Protein 4UX6 (pdb70)

Radius of gyration: 22.55 Å; Cα contacts (8 Å, |Δi|>4): 781; chains: 2; bounding box: 48×72×57 Å

Nearest PDB structures (foldseek):
  4ux6-assembly1_A-2  TM=1.043E+00  e=1.218E-03  Mus musculus
  3e68-assembly1_A  TM=9.989E-01  e=2.753E-03  Mus musculus
  3dwj-assembly1_A-2  TM=9.861E-01  e=5.813E-03  Mus musculus
  3e7t-assembly2_B  TM=9.966E-01  e=8.738E-03  Mus musculus
  1dwx-assembly1_A  TM=9.900E-01  e=7.628E-03  Mus musculus

B-factor: mean 32.92, std 8.45, range [11.28, 61.49]

Organism: Mus musculus (NCBI:txid10090)

Sequence (413 aa):
QYVRIKNWGSGEILHDTLHHKATSSCLGSIMNPKSLTRGPRDKPTPLEELLPHAIEFINQYYGSFKEAKIEEHLARLEAVTKEIETTGTYQLTLDELIFATKMAWRNAPRCIGRIQWSNLQVFDARNCSTAQEMFQHICRHILYATNNGNIRSAITVFPQRSDGKHDFRLWNSQLIRYAGYQMPDGTIRGDAATLEFTQLCIDLGWKPRYGRFDVLPLVLQADGQDPEVFEIPPDLVLEVTMEHPKYEWFQELGLKWYALPAVANMLLEVGGLEFPACPFNGWYMGTEIGVRDFCDTQRYNILEEVGRRMGLETHTLASLWKDRAVTEINVAVLHSFQKQNVTIMDHHTASESFMKHMQNEYRARGGCPADWIWLVPPVSGSITPVFHQEMLNYVLSPFYYYQIEPWKTHIWQ

Secondary structure (DSSP, 8-state):
--EEEEBTTT--EEEE-GGGG---/---TT-SS-GGGB----SS---HHHHHHHHHHHHHHHHHHSSS--HHHHHHHHHHHHHHHHHHSS----HHHHHHHHHHHHHT-TT-SGGGGTT--EEEE-TT--SHHHHHHHHHHHHHHHHGGGS---EEEE-PPPSSSSS--EE-SSBSS-B-EEE-TTS-EEE-GGGHHHHHHHHHTT------SS-BPPEEEE-TTPPPEEE---GGG--EEE---SS-TTTGGG--EEES--EE-S-EEEETTEEES---EE--EEHHIIIIIIIISTTTT--HHHHHHTTT--TT-GGG-HHHHHHHHHHHHHHHHHHHTT--EE-HHHHHHHHHHHHHHHHHHHS--B--HHHHS-SSSGGGSGGGGB--B----SSEEEB---HHHH----

Solvent-accessible surface area: 19856 Å² total; per-residue (Å²): 171,80,57,147,9,51,19,164,62,76,38,85,66,31,70,0,61,5,41,109,148,42,72,166,144,137,124,42,91,77,104,106,27,189,82,18,32,65,25,70,68,97,152,80,19,54,61,137,78,5,40,67,86,0,59,101,4,1,59,48,13,15,61,52,36,160,157,74,91,112,151,79,33,103,56,33,38,98,46,2,38,107,50,0,105,104,88,21,41,0,91,8,59,82,84,1,0,54,26,0,0,45,16,0,31,25,0,22,5,36,47,30,32,0,61,59,53,66,97,26,59,22,14,55,0,47,122,11,61,66,9,91,62,0,30,96,50,0,21,149,0,0,105,50,0,9,50,138,0,93,6,85,13,0,0,0,0,0,22,23,14,66,36,14,132,82,12,7,13,1,4,2,42,35,0,2,35,0,0,0,8,107,29,130,108,52,80,89,88,9,0,30,52,4,50,122,19,4,95,29,0,46,100,52,53,10,154,33,124,113,18,105,20,12,21,1,0,0,0,0,12,3,54,22,108,36,13,94,41,25,103,10,46,114,148,28,18,41,52,0,79,1,31,13,54,156,63,140,46,1,107,127,20,37,10,56,1,4,0,3,25,1,54,1,50,32,0,0,10,0,5,8,8,3,0,1,1,2,1,45,7,24,80,9,35,1,1,79,0,0,14,98,9,0,15,24,111,105,37,26,80,18,24,79,62,0,0,128,94,38,70,43,116,17,173,69,126,88,25,103,15,87,85,144,0,14,70,40,0,7,47,0,0,37,45,0,0,117,123,63,119,8,37,27,53,36,15,67,68,6,0,115,26,0,17,111,3,2,74,64,4,18,210,67,60,12,0,0,0,1,9,90,93,102,1,24,8,60,38,43,22,57,132,0,46,0,78,63,10,69,27,42,82,21,25,6,34,2,6,20,14,47,24,57,71,6,76,129,61,29,157,118,181

InterPro domains:
  IPR001094 Flavodoxin-like [PR00369] (534-547)
  IPR001094 Flavodoxin-like [PR00369] (581-592)
  IPR001094 Flavodoxin-like [PR00369] (612-622)
  IPR001094 Flavodoxin-like [PR00369] (636-655)
  IPR001433 Oxidoreductase FAD/NAD(P)-binding [PF00175] (973-1086)
  IPR001709 Flavoprotein pyridine nucleotide cytochrome reductase [PR00371] (761-771)
  IPR001709 Flavoprotein pyridine nucleotide cytochrome reductase [PR00371] (900-907)
  IPR001709 Flavoprotein pyridine nucleotide cytochrome reductase [PR00371] (936-945)
  IPR001709 Flavoprotein pyridine nucleotide cytochrome reductase [PR00371] (972-991)
  IPR001709 Flavoprotein pyridine nucleotide cytochrome reductase [PR00371] (1002-1011)
  IPR001709 Flavoprotein pyridine nucleotide cytochrome reductase [PR00371] (1015-1026)
  IPR001709 Flavoprotein pyridine nucleotide cytochrome reductase [PR00371] (1047-1063)
  IPR001709 Flavoprotein pyridine nucleotide cytochrome reductase [PR00371] (1072-1080)
  IPR003097 Sulfite reductase [NADPH] flavoprotein alpha-component-like, FAD-binding [PF00667] (721-941)
  IPR004030 Nitric oxide synthase, N-terminal [PF02898] (131-491)
  IPR004030 Nitric oxide synthase, N-terminal [PS60001] (193-200)
  IPR008254 Flavodoxin/nitric oxide synthase [PF00258] (535-666)
  IPR008254 Flavodoxin/nitric oxide synthase [PS50902] (533-671)
  IPR012144 Nitric-oxide synthase, eukaryote [PIRSF000333] (10-1137)
  IPR017927 FAD-binding domain, ferredoxin reductase-type [PS51384] (724-964)

GO terms:
  GO:0018119 peptidyl-cysteine S-nitrosylation (P, IDA)
  GO:0032496 response to lipopolysaccharide (P, IDA)
  GO:0007623 circadian rhythm (P, IEP)
  GO:0005515 protein binding (F, IPI)
  GO:0001666 response to hypoxia (P, IDA)
  GO:0048471 perinuclear region of cytoplasm (C, IDA)
  GO:0005737 cytoplasm (C, IDA)
  GO:0030863 cortical cytoskeleton (C, IDA)
  GO:0009617 response to bacterium (P, IEP)
  GO:0071466 cellular response to xenobiotic stimulus (P, IDA)
  GO:0071222 cellular response to lipopolysaccharide (P, IDA)
  GO:0071346 cellular response to type II interferon (P, IDA)
  GO:0042127 regulation of cell population proliferation (P, IGI)
  GO:0042742 defense response to bacterium (P, IMP)
  GO:0006801 superoxide metabolic process (P, IMP)
  GO:0050660 flavin adenine dinucleotide binding (F, IDA)
  GO:0042177 negative regulation of protein catabolic process (P, IDA)
  GO:0034617 tetrahydrobiopterin binding (F, IDA)
  GO:0034618 arginine binding (F, IDA)
  GO:0042803 protein homodimerization activity (F, IDA)

Foldseek 3Di:
DWDWAADPVVRDIDTHDVCVVPDD/DPPLPDDADVQQFDEFFQFFDDCVQLLVLQLVLLCVVQVPDPDGDVVVSVVVNVVQVVCCVVPVHDDDDVSSVLVFQLVQLLAAQQDLPNLCSNFEAEAEQQVPFDQVSVLVSVLVVLQVQQVQFAGGKYKYFYHWDGTRQFAKAWLDQFDWDFEWDQDPVRRIAAWLVHHPVNVVQVVQPDDDPPHNGHTGWTWIDGGNAHTDTGRRPVVSFAKFQFDFPPDPCRSVVRDIGTFWTKGFQWWWDASSIIRRTMIITGTEALLCVLPPQCCDCNHVNCQLVQLVVVVHPSPDVVSVSSLVRSVRSSNRSVVRSVVSNHDYHYLQVSQVSSVVSQVVVCVVPNAGAHSLVNNARPHCRVVGVSNVDDHHHDGDPRHIGGYDNCVVPRDHD

Structure (mmCIF, N/CA/C/O backbone):
data_4UX6
#
_entry.id   4UX6
#
_cell.length_a   213.550
_cell.length_b   213.550
_cell.length_c   115.990
_cell.angle_alpha   90.00
_cell.angle_beta   90.00
_cell.angle_gamma   120.00
#
_symmetry.space_group_name_H-M   'P 61 2 2'
#
loop_
_entity.id
_entity.type
_entity.pdbx_description
1 polymer 'NITRIC OXIDE SYNTHASE, INDUCIBLE'
2 polymer 'NITRIC OXIDE SYNTHASE, INDUCIBLE'
3 non-polymer 'PROTOPORPHYRIN IX CONTAINING FE'
4 non-polymer 5,6,7,8-TETRAHYDROBIOPTERIN
5 non-polymer O-(5-methyl-2-nitrophenyl)-D-tyrosinamide
#
loop_
_atom_site.group_PDB
_atom_site.id
_atom_site.type_symbol
_atom_site.label_atom_id
_atom_site.label_alt_id
_atom_site.label_comp_id
_atom_site.label_asym_id
_atom_site.label_entity_id
_atom_site.label_seq_id
_atom_site.pdbx_PDB_ins_code
_atom_site.Cartn_x
_atom_site.Cartn_y
_atom_site.Cartn_z
_atom_site.occupancy
_atom_site.B_iso_or_equiv
_atom_site.auth_seq_id
_atom_site.auth_comp_id
_atom_site.auth_asym_id
_atom_site.auth_atom_id
_atom_site.pdbx_PDB_model_num
ATOM 1 N N . GLN A 1 1 ? 43.584 85.894 3.191 1.00 49.00 77 GLN A N 1
ATOM 2 C CA . GLN A 1 1 ? 43.582 84.670 2.355 1.00 49.09 77 GLN A CA 1
ATOM 3 C C . GLN A 1 1 ? 42.445 83.707 2.721 1.00 48.84 77 GLN A C 1
ATOM 4 O O . GLN A 1 1 ? 41.314 84.139 2.937 1.00 47.86 77 GLN A O 1
ATOM 10 N N . TYR A 1 2 ? 42.744 82.408 2.777 1.00 46.98 78 TYR A N 1
ATOM 11 C CA . TYR A 1 2 ? 41.742 81.391 3.107 1.00 46.38 78 TYR A CA 1
ATOM 12 C C . TYR A 1 2 ? 42.402 80.102 3.619 1.00 44.74 78 TYR A C 1
ATOM 13 O O . TYR A 1 2 ? 43.519 79.796 3.215 1.00 46.30 78 TYR A O 1
ATOM 22 N N . VAL A 1 3 ? 41.726 79.346 4.488 1.00 41.95 79 VAL A N 1
ATOM 23 C CA . VAL A 1 3 ? 42.317 78.120 5.012 1.00 37.96 79 VAL A CA 1
ATOM 24 C C . VAL A 1 3 ? 41.811 76.921 4.242 1.00 38.15 79 VAL A C 1
ATOM 25 O O . VAL A 1 3 ? 40.624 76.779 4.029 1.00 38.56 79 VAL A O 1
ATOM 29 N N . ARG A 1 4 ? 42.731 76.078 3.796 1.00 37.65 80 ARG A N 1
ATOM 30 C CA . ARG A 1 4 ? 42.383 74.885 3.040 1.00 38.66 80 ARG A CA 1
ATOM 31 C C . ARG A 1 4 ? 41.920 73.860 4.065 1.00 37.62 80 ARG A C 1
ATOM 32 O O . ARG A 1 4 ? 42.671 73.520 4.991 1.00 37.23 80 ARG A O 1
ATOM 40 N N . ILE A 1 5 ? 40.676 73.403 3.912 1.00 37.59 81 ILE A N 1
ATOM 41 C CA . ILE A 1 5 ? 40.080 72.430 4.821 1.00 36.43 81 ILE A CA 1
ATOM 42 C C . ILE A 1 5 ? 39.775 71.170 4.019 1.00 35.99 81 ILE A C 1
ATOM 43 O O . ILE A 1 5 ? 39.191 71.254 2.943 1.00 36.46 81 ILE A O 1
ATOM 48 N N . LYS A 1 6 ? 40.168 70.007 4.528 1.00 33.45 82 LYS A N 1
ATOM 49 C CA . LYS A 1 6 ? 39.943 68.778 3.780 1.00 31.47 82 LYS A CA 1
ATOM 50 C C . LYS A 1 6 ? 39.150 67.643 4.462 1.00 31.18 82 LYS A C 1
ATOM 51 O O . LYS A 1 6 ? 39.171 67.464 5.692 1.00 31.00 82 LYS A O 1
ATOM 57 N N . ASN A 1 7 ? 38.453 66.875 3.626 1.00 30.35 83 ASN A N 1
ATOM 58 C CA . ASN A 1 7 ? 37.660 65.747 4.081 1.00 31.21 83 ASN A CA 1
ATOM 59 C C . ASN A 1 7 ? 38.316 64.456 3.653 1.00 31.41 83 ASN A C 1
ATOM 60 O O . ASN A 1 7 ? 38.257 64.068 2.494 1.00 32.63 83 ASN A O 1
ATOM 65 N N . TRP A 1 8 ? 38.916 63.774 4.609 1.00 30.85 84 TRP A N 1
ATOM 66 C CA . TRP A 1 8 ? 39.636 62.561 4.322 1.00 32.83 84 TRP A CA 1
ATOM 67 C C . TRP A 1 8 ? 38.792 61.406 3.879 1.00 35.41 84 TRP A C 1
ATOM 68 O O . TRP A 1 8 ? 39.318 60.394 3.417 1.00 35.26 84 TRP A O 1
ATOM 79 N N . GLY A 1 9 ? 37.479 61.541 4.011 1.00 36.09 85 GLY A N 1
ATOM 80 C CA . GLY A 1 9 ? 36.614 60.456 3.595 1.00 35.72 85 GLY A CA 1
ATOM 81 C C . GLY A 1 9 ? 36.391 60.485 2.099 1.00 37.46 85 GLY A C 1
ATOM 82 O O . GLY A 1 9 ? 36.439 59.448 1.430 1.00 38.13 85 GLY A O 1
ATOM 83 N N . SER A 1 10 ? 36.193 61.694 1.586 1.00 38.40 86 SER A N 1
ATOM 84 C CA . SER A 1 10 ? 35.912 61.942 0.179 1.00 38.73 86 SER A CA 1
ATOM 85 C C . SER A 1 10 ? 36.987 62.746 -0.529 1.00 39.98 86 SER A C 1
ATOM 86 O O . SER A 1 10 ? 36.759 63.227 -1.643 1.00 42.05 86 SER A O 1
ATOM 89 N N . GLY A 1 11 ? 38.130 62.943 0.119 1.00 39.46 87 GLY A N 1
ATOM 90 C CA . GLY A 1 11 ? 39.191 63.709 -0.506 1.00 37.84 87 GLY A CA 1
ATOM 91 C C . GLY A 1 11 ? 38.801 65.150 -0.800 1.00 39.31 87 GLY A C 1
ATOM 92 O O . GLY A 1 11 ? 39.626 65.950 -1.238 1.00 39.63 87 GLY A O 1
ATOM 93 N N . GLU A 1 12 ? 37.546 65.505 -0.557 1.00 38.75 88 GLU A N 1
ATOM 94 C CA . GLU A 1 12 ? 37.092 66.864 -0.808 1.00 38.54 88 GLU A CA 1
ATOM 95 C C . GLU A 1 12 ? 37.781 67.937 0.045 1.00 37.34 88 GLU A C 1
ATOM 96 O O . GLU A 1 12 ? 38.181 67.690 1.180 1.00 36.06 88 GLU A O 1
ATOM 102 N N . ILE A 1 13 ? 37.898 69.140 -0.509 1.00 36.63 89 ILE A N 1
ATOM 103 C CA . ILE A 1 13 ? 38.543 70.260 0.167 1.00 36.01 89 ILE A CA 1
ATOM 104 C C . ILE A 1 13 ? 37.632 71.477 0.057 1.00 35.94 89 ILE A C 1
ATOM 105 O O . ILE A 1 13 ? 36.815 71.567 -0.853 1.00 36.28 89 ILE A O 1
ATOM 110 N N . LEU A 1 14 ? 37.758 72.395 1.007 1.00 33.51 90 LEU A N 1
ATOM 111 C CA . LEU A 1 14 ? 36.972 73.607 1.000 1.00 33.82 90 LEU A CA 1
ATOM 112 C C . LEU A 1 14 ? 37.919 74.694 1.429 1.00 34.07 90 LEU A C 1
ATOM 113 O O . LEU A 1 14 ? 38.907 74.398 2.104 1.00 34.71 90 LEU A O 1
ATOM 118 N N . HIS A 1 15 ? 37.623 75.940 1.041 1.00 34.97 91 HIS A N 1
ATOM 119 C CA . HIS A 1 15 ? 38.453 77.082 1.401 1.00 36.56 91 HIS A CA 1
ATOM 120 C C . HIS A 1 15 ? 37.702 77.988 2.333 1.00 37.04 91 HIS A C 1
ATOM 121 O O . HIS A 1 15 ? 36.800 78.701 1.913 1.00 37.37 91 HIS A O 1
ATOM 128 N N . ASP A 1 16 ? 38.073 77.974 3.605 1.00 36.92 92 ASP A N 1
ATOM 129 C CA . ASP A 1 16 ? 37.397 78.814 4.590 1.00 35.92 92 ASP A CA 1
ATOM 130 C C . ASP A 1 16 ? 37.822 80.293 4.521 1.00 35.34 92 ASP A C 1
ATOM 131 O O . ASP A 1 16 ? 38.993 80.636 4.678 1.00 34.75 92 ASP A O 1
ATOM 136 N N . THR A 1 17 ? 36.876 81.178 4.277 1.00 36.35 93 THR A N 1
ATOM 137 C CA . THR A 1 17 ? 37.228 82.585 4.222 1.00 35.63 93 THR A CA 1
ATOM 138 C C . THR A 1 17 ? 36.527 83.316 5.358 1.00 35.53 93 THR A C 1
ATOM 139 O O . THR A 1 17 ? 36.986 84.359 5.813 1.00 34.78 93 THR A O 1
ATOM 143 N N . LEU A 1 18 ? 35.437 82.729 5.840 1.00 36.17 94 LEU A N 1
ATOM 144 C CA . LEU A 1 18 ? 34.625 83.315 6.901 1.00 34.81 94 LEU A CA 1
ATOM 145 C C . LEU A 1 18 ? 35.316 83.584 8.231 1.00 34.69 94 LEU A C 1
ATOM 146 O O . LEU A 1 18 ? 34.901 84.467 8.982 1.00 35.05 94 LEU A O 1
ATOM 151 N N . HIS A 1 19 ? 36.368 82.838 8.529 1.00 35.60 95 HIS A N 1
ATOM 152 C CA . HIS A 1 19 ? 37.059 83.026 9.799 1.00 35.45 95 HIS A CA 1
ATOM 153 C C . HIS A 1 19 ? 37.542 84.441 9.972 1.00 35.51 95 HIS A C 1
ATOM 154 O O . HIS A 1 19 ? 37.682 84.921 11.097 1.00 36.25 95 HIS A O 1
ATOM 161 N N . HIS A 1 20 ? 37.793 85.110 8.856 1.00 35.79 96 HIS A N 1
ATOM 162 C CA . HIS A 1 20 ? 38.271 86.480 8.923 1.00 37.79 96 HIS A CA 1
ATOM 163 C C . HIS A 1 20 ? 37.363 87.324 9.803 1.00 37.71 96 HIS A C 1
ATOM 164 O O . HIS A 1 20 ? 37.835 88.207 10.533 1.00 38.41 96 HIS A O 1
ATOM 171 N N . LYS A 1 21 ? 36.069 87.009 9.773 1.00 37.97 97 LYS A N 1
ATOM 172 C CA . LYS A 1 21 ? 35.100 87.746 10.560 1.00 38.67 97 LYS A CA 1
ATOM 173 C C . LYS A 1 21 ? 35.088 87.334 12.011 1.00 38.74 97 LYS A C 1
ATOM 174 O O . LYS A 1 21 ? 34.228 87.758 12.775 1.00 38.37 97 LYS A O 1
ATOM 180 N N . ALA A 1 22 ? 36.054 86.514 12.393 1.00 40.02 98 ALA A N 1
ATOM 181 C CA . ALA A 1 22 ? 36.146 86.078 13.769 1.00 40.82 98 ALA A CA 1
ATOM 182 C C . ALA A 1 22 ? 36.376 87.286 14.661 1.00 43.71 98 ALA A C 1
ATOM 183 O O . ALA A 1 22 ? 37.038 88.244 14.268 1.00 43.08 98 ALA A O 1
ATOM 185 N N . THR A 1 23 ? 35.812 87.229 15.859 1.00 47.47 99 THR A N 1
ATOM 186 C CA . THR A 1 23 ? 35.941 88.300 16.831 1.00 52.94 99 THR A CA 1
ATOM 187 C C . THR A 1 23 ? 37.177 88.035 17.664 1.00 53.98 99 THR A C 1
ATOM 188 O O . THR A 1 23 ? 37.267 87.007 18.343 1.00 54.94 99 THR A O 1
ATOM 192 N N . SER A 1 24 ? 38.120 88.973 17.600 1.00 56.41 100 SER A N 1
ATOM 193 C CA . SER A 1 24 ? 39.394 88.908 18.325 1.00 58.43 100 SER A CA 1
ATOM 194 C C . SER A 1 24 ? 39.955 87.501 18.543 1.00 59.92 100 SER A C 1
ATOM 195 O O . SER A 1 24 ? 41.028 87.420 19.184 1.00 60.79 100 SER A O 1
ATOM 198 N N . SER B 2 1 ? 49.746 76.141 24.415 1.00 54.50 108 SER B N 1
ATOM 199 C CA . SER B 2 1 ? 49.083 74.807 24.226 1.00 55.60 108 SER B CA 1
ATOM 200 C C . SER B 2 1 ? 47.628 74.940 23.790 1.00 55.04 108 SER B C 1
ATOM 201 O O . SER B 2 1 ? 46.813 75.536 24.510 1.00 56.65 108 SER B O 1
ATOM 204 N N . CYS B 2 2 ? 47.292 74.391 22.620 1.00 52.33 109 CYS B N 1
ATOM 205 C CA . CYS B 2 2 ? 45.912 74.473 22.151 1.00 50.71 109 CYS B CA 1
ATOM 206 C C . CYS B 2 2 ? 45.038 73.901 23.258 1.00 46.94 109 CYS B C 1
ATOM 207 O O . CYS B 2 2 ? 45.240 72.772 23.702 1.00 44.94 109 CYS B O 1
ATOM 210 N N . LEU B 2 3 ? 44.093 74.709 23.720 1.00 44.37 110 LEU B N 1
ATOM 211 C CA . LEU B 2 3 ? 43.173 74.309 24.786 1.00 43.50 110 LEU B CA 1
ATOM 212 C C . LEU B 2 3 ? 41.822 73.940 24.186 1.00 41.96 110 LEU B C 1
ATOM 213 O O . LEU B 2 3 ? 40.785 74.307 24.731 1.00 41.84 110 LEU B O 1
ATOM 218 N N . GLY B 2 4 ? 41.838 73.247 23.053 1.00 39.75 111 GLY B N 1
ATOM 219 C CA . GLY B 2 4 ? 40.603 72.858 22.400 1.00 38.69 111 GLY B CA 1
ATOM 220 C C . GLY B 2 4 ? 39.720 71.936 23.240 1.00 37.83 111 GLY B C 1
ATOM 221 O O . GLY B 2 4 ? 38.467 72.044 23.180 1.00 38.26 111 GLY B O 1
ATOM 222 N N . SER B 2 5 ? 40.355 71.053 24.028 1.00 36.34 112 SER B N 1
ATOM 223 C CA . SER B 2 5 ? 39.627 70.098 24.880 1.00 34.48 112 SER B CA 1
ATOM 224 C C . SER B 2 5 ? 38.976 70.644 26.185 1.00 33.35 112 SER B C 1
ATOM 225 O O . SER B 2 5 ? 38.365 69.882 26.938 1.00 32.86 112 SER B O 1
ATOM 228 N N . ILE B 2 6 ? 39.084 71.939 26.464 1.00 31.99 113 ILE B N 1
ATOM 229 C CA . ILE B 2 6 ? 38.454 72.470 27.673 1.00 32.18 113 ILE B CA 1
ATOM 230 C C . ILE B 2 6 ? 36.956 72.735 27.428 1.00 32.12 113 ILE B C 1
ATOM 231 O O . ILE B 2 6 ? 36.572 73.266 26.383 1.00 31.98 113 ILE B O 1
ATOM 236 N N . MET B 2 7 ? 36.123 72.360 28.396 1.00 30.53 114 MET B N 1
ATOM 237 C CA . MET B 2 7 ? 34.665 72.530 28.307 1.00 33.33 114 MET B CA 1
ATOM 238 C C . MET B 2 7 ? 34.196 73.991 28.308 1.00 33.73 114 MET B C 1
ATOM 239 O O . MET B 2 7 ? 33.552 74.461 27.356 1.00 33.77 114 MET B O 1
ATOM 244 N N . ASN B 2 8 ? 34.512 74.705 29.388 1.00 31.72 115 ASN B N 1
ATOM 245 C CA . ASN B 2 8 ? 34.126 76.102 29.508 1.00 32.70 115 ASN B CA 1
ATOM 246 C C . ASN B 2 8 ? 35.278 77.101 29.388 1.00 31.37 115 ASN B C 1
ATOM 247 O O . ASN B 2 8 ? 35.658 77.752 30.363 1.00 30.37 115 ASN B O 1
ATOM 252 N N . PRO B 2 9 ? 35.839 77.261 28.185 1.00 30.89 116 PRO B N 1
ATOM 253 C CA . PRO B 2 9 ? 36.934 78.228 28.053 1.00 30.83 116 PRO B CA 1
ATOM 254 C C . PRO B 2 9 ? 36.372 79.641 28.225 1.00 33.57 116 PRO B C 1
ATOM 255 O O . PRO B 2 9 ? 35.205 79.893 27.907 1.00 33.91 116 PRO B O 1
ATOM 259 N N . LYS B 2 10 ? 37.191 80.558 28.726 1.00 34.03 117 LYS B N 1
ATOM 260 C CA . LYS B 2 10 ? 36.746 81.938 28.917 1.00 33.44 117 LYS B CA 1
ATOM 261 C C . LYS B 2 10 ? 36.312 82.505 27.581 1.00 33.14 117 LYS B C 1
ATOM 262 O O . LYS B 2 10 ? 35.319 83.194 27.487 1.00 34.48 117 LYS B O 1
ATOM 268 N N . SER B 2 11 ? 37.055 82.190 26.537 1.00 32.35 118 SER B N 1
ATOM 269 C CA . SER B 2 11 ? 36.742 82.678 25.199 1.00 32.41 118 SER B CA 1
ATOM 270 C C . SER B 2 11 ? 35.294 82.471 24.832 1.00 32.60 118 SER B C 1
ATOM 271 O O . SER B 2 11 ? 34.724 83.222 24.043 1.00 33.07 118 SER B O 1
ATOM 274 N N . LEU B 2 12 ? 34.704 81.427 25.392 1.00 33.38 119 LEU B N 1
ATOM 275 C CA . LEU B 2 12 ? 33.318 81.083 25.101 1.00 32.79 119 LEU B CA 1
ATOM 276 C C . LEU B 2 12 ? 32.318 81.607 26.140 1.00 31.43 119 LEU B C 1
ATOM 277 O O . LEU B 2 12 ? 31.121 81.441 25.982 1.00 30.88 119 LEU B O 1
ATOM 282 N N . THR B 2 13 ? 32.809 82.247 27.194 1.00 30.45 120 THR B N 1
ATOM 283 C CA . THR B 2 13 ? 31.937 82.791 28.226 1.00 31.39 120 THR B CA 1
ATOM 284 C C . THR B 2 13 ? 31.824 84.322 28.126 1.00 32.39 120 THR B C 1
ATOM 285 O O . THR B 2 13 ? 32.745 84.993 27.671 1.00 34.42 120 THR B O 1
ATOM 289 N N . ARG B 2 14 ? 30.663 84.856 28.519 1.00 32.03 121 ARG B N 1
ATOM 290 C CA . ARG B 2 14 ? 30.402 86.291 28.522 1.00 31.22 121 ARG B CA 1
ATOM 291 C C . ARG B 2 14 ? 29.861 86.561 29.910 1.00 30.31 121 ARG B C 1
ATOM 292 O O . ARG B 2 14 ? 28.690 86.324 30.170 1.00 31.22 121 ARG B O 1
ATOM 300 N N . GLY B 2 15 ? 30.742 87.018 30.804 1.00 28.32 122 GLY B N 1
ATOM 301 C CA . GLY B 2 15 ? 30.387 87.292 32.190 1.00 26.21 122 GLY B CA 1
ATOM 302 C C . GLY B 2 15 ? 29.563 88.535 32.504 1.00 26.70 122 GLY B C 1
ATOM 303 O O . GLY B 2 15 ? 29.172 89.284 31.593 1.00 27.17 122 GLY B O 1
ATOM 304 N N . PRO B 2 16 ? 29.326 88.795 33.811 1.00 27.19 123 PRO B N 1
ATOM 305 C CA . PRO B 2 16 ? 28.554 89.924 34.353 1.00 32.49 123 PRO B CA 1
ATOM 306 C C . PRO B 2 16 ? 29.156 91.339 34.188 1.00 35.61 123 PRO B C 1
ATOM 307 O O . PRO B 2 16 ? 30.375 91.521 34.111 1.00 36.42 123 PRO B O 1
ATOM 311 N N . ARG B 2 17 ? 28.274 92.335 34.119 1.00 37.69 124 ARG B N 1
ATOM 312 C CA . ARG B 2 17 ? 28.675 93.720 33.986 1.00 38.82 124 ARG B CA 1
ATOM 313 C C . ARG B 2 17 ? 28.246 94.503 35.221 1.00 42.33 124 ARG B C 1
ATOM 314 O O . ARG B 2 17 ? 27.477 94.012 36.048 1.00 42.68 124 ARG B O 1
ATOM 322 N N . ASP B 2 18 ? 28.737 95.734 35.332 1.00 43.89 125 ASP B N 1
ATOM 323 C CA . ASP B 2 18 ? 28.433 96.601 36.470 1.00 43.91 125 ASP B CA 1
ATOM 324 C C . ASP B 2 18 ? 27.943 97.938 35.982 1.00 44.21 125 ASP B C 1
ATOM 325 O O . ASP B 2 18 ? 27.379 98.728 36.733 1.00 43.50 125 ASP B O 1
ATOM 330 N N . LYS B 2 19 ? 28.177 98.198 34.716 1.00 42.32 126 LYS B N 1
ATOM 331 C CA . LYS B 2 19 ? 27.783 99.459 34.158 1.00 41.86 126 LYS B CA 1
ATOM 332 C C . LYS B 2 19 ? 27.527 99.221 32.699 1.00 39.98 126 LYS B C 1
ATOM 333 O O . LYS B 2 19 ? 28.049 98.280 32.115 1.00 42.17 126 LYS B O 1
ATOM 339 N N . PRO B 2 20 ? 26.725 100.080 32.082 1.00 39.39 127 PRO B N 1
ATOM 340 C CA . PRO B 2 20 ? 26.434 99.911 30.658 1.00 38.66 127 PRO B CA 1
ATOM 341 C C . PRO B 2 20 ? 27.721 99.585 29.952 1.00 38.56 127 PRO B C 1
ATOM 342 O O . PRO B 2 20 ? 28.793 99.751 30.509 1.00 40.02 127 PRO B O 1
ATOM 346 N N . THR B 2 21 ? 27.620 99.122 28.722 1.00 39.65 128 THR B N 1
ATOM 347 C CA . THR B 2 21 ? 28.816 98.814 27.976 1.00 40.65 128 THR B CA 1
ATOM 348 C C . THR B 2 21 ? 29.205 100.070 27.189 1.00 42.92 128 THR B C 1
ATOM 349 O O . THR B 2 21 ? 28.367 100.683 26.514 1.00 42.94 128 THR B O 1
ATOM 353 N N . PRO B 2 22 ? 30.479 100.489 27.305 1.00 43.43 129 PRO B N 1
ATOM 354 C CA . PRO B 2 22 ? 31.082 101.659 26.652 1.00 44.69 129 PRO B CA 1
ATOM 355 C C . PRO B 2 22 ? 30.649 101.908 25.207 1.00 44.95 129 PRO B C 1
ATOM 356 O O . PRO B 2 22 ? 30.812 101.042 24.341 1.00 45.97 129 PRO B O 1
ATOM 360 N N . LEU B 2 23 ? 30.112 103.094 24.946 1.00 44.68 130 LEU B N 1
ATOM 361 C CA . LEU B 2 23 ? 29.664 103.439 23.603 1.00 44.90 130 LEU B CA 1
ATOM 362 C C . LEU B 2 23 ? 30.788 103.234 22.588 1.00 44.91 130 LEU B C 1
ATOM 363 O O . LEU B 2 23 ? 30.543 102.950 21.416 1.00 44.85 130 LEU B O 1
ATOM 368 N N . GLU B 2 24 ? 32.028 103.373 23.045 1.00 45.13 131 GLU B N 1
ATOM 369 C CA . GLU B 2 24 ? 33.160 103.238 22.144 1.00 45.98 131 GLU B CA 1
ATOM 370 C C . GLU B 2 24 ? 33.104 101.866 21.515 1.00 46.68 131 GLU B C 1
ATOM 371 O O . GLU B 2 24 ? 33.372 101.708 20.320 1.00 47.24 131 GLU B O 1
ATOM 377 N N . GLU B 2 25 ? 32.749 100.866 22.313 1.00 46.64 132 GLU B N 1
ATOM 378 C CA . GLU B 2 25 ? 32.667 99.522 21.773 1.00 45.52 132 GLU B CA 1
ATOM 379 C C . GLU B 2 25 ? 31.279 99.174 21.264 1.00 42.89 132 GLU B C 1
ATOM 380 O O . GLU B 2 25 ? 31.160 98.528 20.231 1.00 43.09 132 GLU B O 1
ATOM 386 N N . LEU B 2 26 ? 30.244 99.605 21.987 1.00 41.38 133 LEU B N 1
ATOM 387 C CA . LEU B 2 26 ? 28.852 99.337 21.623 1.00 38.60 133 LEU B CA 1
ATOM 388 C C . LEU B 2 26 ? 28.445 99.810 20.228 1.00 38.74 133 LEU B C 1
ATOM 389 O O . LEU B 2 26 ? 27.793 99.084 19.496 1.00 37.65 133 LEU B O 1
ATOM 394 N N . LEU B 2 27 ? 28.845 101.026 19.868 1.00 39.28 134 LEU B N 1
ATOM 395 C CA . LEU B 2 27 ? 28.492 101.638 18.580 1.00 38.83 134 LEU B CA 1
ATOM 396 C C . LEU B 2 27 ? 29.000 100.912 17.343 1.00 36.88 134 LEU B C 1
ATOM 397 O O . LEU B 2 27 ? 28.229 100.562 16.449 1.00 40.03 134 LEU B O 1
ATOM 402 N N . PRO B 2 28 ? 30.305 100.672 17.276 1.00 37.88 135 PRO B N 1
ATOM 403 C CA . PRO B 2 28 ? 30.811 99.981 16.085 1.00 36.60 135 PRO B CA 1
ATOM 404 C C . PRO B 2 28 ? 30.248 98.572 15.975 1.00 36.02 135 PRO B C 1
ATOM 405 O O . PRO B 2 28 ? 30.109 98.014 14.884 1.00 36.43 135 PRO B O 1
ATOM 409 N N . HIS B 2 29 ? 29.926 97.984 17.114 1.00 36.89 136 HIS B N 1
ATOM 410 C CA . HIS B 2 29 ? 29.343 96.656 17.095 1.00 36.43 136 HIS B CA 1
ATOM 411 C C . HIS B 2 29 ? 27.940 96.742 16.464 1.00 35.66 136 HIS B C 1
ATOM 412 O O . HIS B 2 29 ? 27.587 95.961 15.579 1.00 37.08 136 HIS B O 1
ATOM 419 N N . ALA B 2 30 ? 27.156 97.713 16.913 1.00 34.34 137 ALA B N 1
ATOM 420 C CA . ALA B 2 30 ? 25.821 97.893 16.407 1.00 33.89 137 ALA B CA 1
ATOM 421 C C . ALA B 2 30 ? 25.800 98.157 14.897 1.00 32.52 137 ALA B C 1
ATOM 422 O O . ALA B 2 30 ? 24.929 97.656 14.173 1.00 33.59 137 ALA B O 1
ATOM 424 N N . ILE B 2 31 ? 26.755 98.940 14.415 1.00 33.04 138 ILE B N 1
ATOM 425 C CA . ILE B 2 31 ? 26.806 99.265 12.995 1.00 32.24 138 ILE B CA 1
ATOM 426 C C . ILE B 2 31 ? 27.086 98.008 12.206 1.00 32.53 138 ILE B C 1
ATOM 427 O O . ILE B 2 31 ? 26.572 97.812 11.112 1.00 33.43 138 ILE B O 1
ATOM 432 N N . GLU B 2 32 ? 27.913 97.158 12.795 1.00 33.26 139 GLU B N 1
ATOM 433 C CA . GLU B 2 32 ? 28.315 95.887 12.207 1.00 32.73 139 GLU B CA 1
ATOM 434 C C . GLU B 2 32 ? 27.090 94.973 12.044 1.00 30.34 139 GLU B C 1
ATOM 435 O O . GLU B 2 32 ? 26.869 94.341 10.992 1.00 29.16 139 GLU B O 1
ATOM 441 N N . PHE B 2 33 ? 26.290 94.913 13.104 1.00 30.47 140 PHE B N 1
ATOM 442 C CA . PHE B 2 33 ? 25.087 94.105 13.081 1.00 30.47 140 PHE B CA 1
ATOM 443 C C . PHE B 2 33 ? 24.062 94.597 12.075 1.00 30.37 140 PHE B C 1
ATOM 444 O O 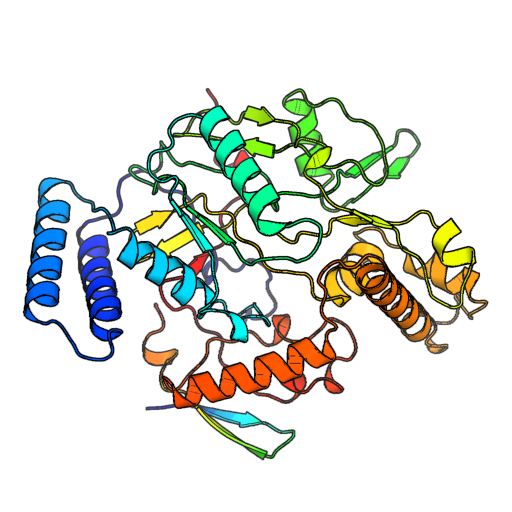. PHE B 2 33 ? 23.458 93.793 11.340 1.00 30.12 140 PHE B O 1
ATOM 452 N N . ILE B 2 34 ? 23.838 95.912 12.068 1.00 30.46 141 ILE B N 1
ATOM 453 C CA . ILE B 2 34 ? 22.863 96.474 11.173 1.00 31.14 141 ILE B CA 1
ATOM 454 C C . ILE B 2 34 ? 23.252 96.227 9.723 1.00 32.43 141 ILE B C 1
ATOM 455 O O . ILE B 2 34 ? 22.394 96.034 8.871 1.00 31.54 141 ILE B O 1
ATOM 460 N N . ASN B 2 35 ? 24.550 96.196 9.452 1.00 33.31 142 ASN B N 1
ATOM 461 C CA . ASN B 2 35 ? 25.029 96.020 8.091 1.00 33.95 142 ASN B CA 1
ATOM 462 C C . ASN B 2 35 ? 24.847 94.581 7.686 1.00 34.03 142 ASN B C 1
ATOM 463 O O . ASN B 2 35 ? 24.578 94.258 6.529 1.00 34.02 142 ASN B O 1
ATOM 468 N N . GLN B 2 36 ? 25.018 93.715 8.667 1.00 34.60 143 GLN B N 1
ATOM 469 C CA . GLN B 2 36 ? 24.873 92.270 8.495 1.00 34.61 143 GLN B CA 1
ATOM 470 C C . GLN B 2 36 ? 23.465 91.987 8.048 1.00 34.39 143 GLN B C 1
ATOM 471 O O . GLN B 2 36 ? 23.229 91.330 7.039 1.00 33.64 143 GLN B O 1
ATOM 477 N N . TYR B 2 37 ? 22.538 92.515 8.832 1.00 35.49 144 TYR B N 1
ATOM 478 C CA . TYR B 2 37 ? 21.114 92.380 8.610 1.00 35.12 144 TYR B CA 1
ATOM 479 C C . TYR B 2 37 ? 20.635 92.893 7.253 1.00 34.90 144 TYR B C 1
ATOM 480 O O . TYR B 2 37 ? 20.019 92.153 6.476 1.00 36.14 144 TYR B O 1
ATOM 489 N N . TYR B 2 38 ? 20.900 94.159 6.962 1.00 34.84 145 TYR B N 1
ATOM 490 C CA . TYR B 2 38 ? 20.471 94.693 5.684 1.00 34.30 145 TYR B CA 1
ATOM 491 C C . TYR B 2 38 ? 21.220 93.940 4.603 1.00 34.59 145 TYR B C 1
ATOM 492 O O . TYR B 2 38 ? 20.687 93.623 3.546 1.00 36.12 145 TYR B O 1
ATOM 501 N N . GLY B 2 39 ? 22.458 93.601 4.901 1.00 36.01 146 GLY B N 1
ATOM 502 C CA . GLY B 2 39 ? 23.247 92.867 3.944 1.00 37.19 146 GLY B CA 1
ATOM 503 C C . GLY B 2 39 ? 22.668 91.494 3.653 1.00 38.73 146 GLY B C 1
ATOM 504 O O . GLY B 2 39 ? 22.947 90.908 2.610 1.00 38.79 146 GLY B O 1
ATOM 505 N N . SER B 2 40 ? 21.847 90.970 4.556 1.00 41.28 147 SER B N 1
ATOM 506 C CA . SER B 2 40 ? 21.261 89.639 4.351 1.00 43.49 147 SER B CA 1
ATOM 507 C C . SER B 2 40 ? 20.071 89.637 3.406 1.00 43.26 147 SER B C 1
ATOM 508 O O . SER B 2 40 ? 19.767 88.628 2.789 1.00 42.09 147 SER B O 1
ATOM 511 N N . PHE B 2 41 ? 19.392 90.769 3.290 1.00 43.52 148 PHE B N 1
ATOM 512 C CA . PHE B 2 41 ? 18.230 90.833 2.404 1.00 44.81 148 PHE B CA 1
ATOM 513 C C . PHE B 2 41 ? 18.567 90.532 0.945 1.00 46.09 148 PHE B C 1
ATOM 514 O O . PHE B 2 41 ? 19.436 91.188 0.363 1.00 45.68 148 PHE B O 1
ATOM 522 N N . LYS B 2 42 ? 17.922 89.537 0.348 1.00 47.17 149 LYS B N 1
ATOM 523 C CA . LYS B 2 42 ? 18.155 89.323 -1.075 1.00 48.60 149 LYS B CA 1
ATOM 524 C C . LYS B 2 42 ? 17.405 90.589 -1.514 1.00 50.62 149 LYS B C 1
ATOM 525 O O . LYS B 2 42 ? 16.318 90.864 -0.986 1.00 51.24 149 LYS B O 1
ATOM 531 N N . GLU B 2 43 ? 17.966 91.369 -2.438 1.00 50.46 150 GLU B N 1
ATOM 532 C CA . GLU B 2 43 ? 17.346 92.641 -2.865 1.00 49.89 150 GLU B CA 1
ATOM 533 C C . GLU B 2 43 ? 17.527 93.576 -1.676 1.00 48.33 150 GLU B C 1
ATOM 534 O O . GLU B 2 43 ? 16.907 93.387 -0.630 1.00 49.43 150 GLU B O 1
ATOM 540 N N . ALA B 2 44 ? 18.375 94.584 -1.827 1.00 45.83 151 ALA B N 1
ATOM 541 C CA . ALA B 2 44 ? 18.629 95.496 -0.723 1.00 44.21 151 ALA B CA 1
ATOM 542 C C . ALA B 2 44 ? 17.614 96.608 -0.555 1.00 44.56 151 ALA B C 1
ATOM 543 O O . ALA B 2 44 ? 16.668 96.737 -1.331 1.00 46.25 151 ALA B O 1
ATOM 545 N N . LYS B 2 45 ? 17.845 97.394 0.497 1.00 44.79 152 LYS B N 1
ATOM 546 C CA . LYS B 2 45 ? 17.038 98.542 0.881 1.00 43.69 152 LYS B CA 1
ATOM 547 C C . LYS B 2 45 ? 18.012 99.558 1.513 1.00 43.14 152 LYS B C 1
ATOM 548 O O . LYS B 2 45 ? 18.026 99.749 2.734 1.00 42.84 152 LYS B O 1
ATOM 554 N N . ILE B 2 46 ? 18.844 100.187 0.683 1.00 42.54 153 ILE B N 1
ATOM 555 C CA . ILE B 2 46 ? 19.795 101.170 1.189 1.00 43.16 153 ILE B CA 1
ATOM 556 C C . ILE B 2 46 ? 19.085 102.306 1.911 1.00 45.01 153 ILE B C 1
ATOM 557 O O . ILE B 2 46 ? 19.580 102.813 2.920 1.00 46.39 153 ILE B O 1
ATOM 562 N N . GLU B 2 47 ? 17.937 102.726 1.392 1.00 45.70 154 GLU B N 1
ATOM 563 C CA . GLU B 2 47 ? 17.227 103.810 2.044 1.00 45.47 154 GLU B CA 1
ATOM 564 C C . GLU B 2 47 ? 17.080 103.419 3.510 1.00 45.78 154 GLU B C 1
ATOM 565 O O . GLU B 2 47 ? 17.658 104.052 4.409 1.00 44.39 154 GLU B O 1
ATOM 571 N N . GLU B 2 48 ? 16.327 102.346 3.723 1.00 45.01 155 GLU B N 1
ATOM 572 C CA . GLU B 2 48 ? 16.047 101.809 5.042 1.00 44.00 155 GLU B CA 1
ATOM 573 C C . GLU B 2 48 ? 17.315 101.517 5.805 1.00 42.16 155 GLU B C 1
ATOM 574 O O . GLU B 2 48 ? 17.428 101.820 6.986 1.00 41.62 155 GLU B O 1
ATOM 580 N N . HIS B 2 49 ? 18.256 100.892 5.113 1.00 41.32 156 HIS B N 1
ATOM 581 C CA . HIS B 2 49 ? 19.558 100.528 5.682 1.00 40.34 156 HIS B CA 1
ATOM 582 C C . HIS B 2 49 ? 20.212 101.755 6.319 1.00 40.70 156 HIS B C 1
ATOM 583 O O . HIS B 2 49 ? 20.476 101.788 7.527 1.00 41.96 156 HIS B O 1
ATOM 590 N N . LEU B 2 50 ? 20.439 102.778 5.496 1.00 40.42 157 LEU B N 1
ATOM 591 C CA . LEU B 2 50 ? 21.024 104.033 5.955 1.00 40.23 157 LEU B CA 1
ATOM 592 C C . LEU B 2 50 ? 20.184 104.658 7.070 1.00 38.51 157 LEU B C 1
ATOM 593 O O . LEU B 2 50 ? 20.722 105.109 8.090 1.00 37.08 157 LEU B O 1
ATOM 598 N N . ALA B 2 51 ? 18.869 104.692 6.879 1.00 35.40 158 ALA B N 1
ATOM 599 C CA . ALA B 2 51 ? 18.002 105.276 7.895 1.00 34.43 158 ALA B CA 1
ATOM 600 C C . ALA B 2 51 ? 18.236 104.620 9.279 1.00 35.32 158 ALA B C 1
ATOM 601 O O . ALA B 2 51 ? 18.394 105.329 10.303 1.00 33.65 158 ALA B O 1
ATOM 603 N N . ARG B 2 52 ? 18.279 103.277 9.282 1.00 35.74 159 ARG B N 1
ATOM 604 C CA . ARG B 2 52 ? 18.463 102.468 10.494 1.00 35.02 159 ARG B CA 1
ATOM 605 C C . ARG B 2 52 ? 19.829 102.744 11.098 1.00 35.19 159 ARG B C 1
ATOM 606 O O . ARG B 2 52 ? 19.959 102.966 12.309 1.00 36.43 159 ARG B O 1
ATOM 614 N N . LEU B 2 53 ? 20.846 102.738 10.253 1.00 36.14 160 LEU B N 1
ATOM 615 C CA . LEU B 2 53 ? 22.185 103.011 10.741 1.00 39.08 160 LEU B CA 1
ATOM 616 C C . LEU B 2 53 ? 22.138 104.304 11.537 1.00 40.30 160 LEU B C 1
ATOM 617 O O . LEU B 2 53 ? 22.649 104.383 12.653 1.00 41.09 160 LEU B O 1
ATOM 622 N N . GLU B 2 54 ? 21.510 105.319 10.952 1.00 42.00 161 GLU B N 1
ATOM 623 C CA . GLU B 2 54 ? 21.393 106.597 11.611 1.00 42.83 161 GLU B CA 1
ATOM 624 C C . GLU B 2 54 ? 20.570 106.506 12.898 1.00 41.66 161 GLU B C 1
ATOM 625 O O . GLU B 2 54 ? 21.033 106.919 13.973 1.00 41.52 161 GLU B O 1
ATOM 631 N N . ALA B 2 55 ? 19.346 105.976 12.774 1.00 39.20 162 ALA B N 1
ATOM 632 C CA . ALA B 2 55 ? 18.450 105.878 13.911 1.00 39.06 162 ALA B CA 1
ATOM 633 C C . ALA B 2 55 ? 19.169 105.258 15.107 1.00 40.35 162 ALA B C 1
ATOM 634 O O . ALA B 2 55 ? 19.161 105.813 16.216 1.00 41.99 162 ALA B O 1
ATOM 636 N N . VAL B 2 56 ? 19.815 104.120 14.870 1.00 39.69 163 VAL B N 1
ATOM 637 C CA . VAL B 2 56 ? 20.505 103.418 15.937 1.00 38.55 163 VAL B CA 1
ATOM 638 C C . VAL B 2 56 ? 21.553 104.339 16.563 1.00 41.89 163 VAL B C 1
ATOM 639 O O . VAL B 2 56 ? 21.561 104.563 17.786 1.00 43.57 163 VAL B O 1
ATOM 643 N N . THR B 2 57 ? 22.432 104.888 15.728 1.00 43.59 164 THR B N 1
ATOM 644 C CA . THR B 2 57 ? 23.456 105.819 16.208 1.00 45.58 164 THR B CA 1
ATOM 645 C C . THR B 2 57 ? 22.846 106.879 17.128 1.00 45.12 164 THR B C 1
ATOM 646 O O . THR B 2 57 ? 23.354 107.104 18.225 1.00 46.62 164 THR B O 1
ATOM 650 N N . LYS B 2 58 ? 21.771 107.533 16.682 1.00 44.18 165 LYS B N 1
ATOM 651 C CA . LYS B 2 58 ? 21.123 108.539 17.508 1.00 44.50 165 LYS B CA 1
ATOM 652 C C . LYS B 2 58 ? 20.870 107.962 18.895 1.00 43.00 165 LYS B C 1
ATOM 653 O O . LYS B 2 58 ? 21.505 108.381 19.874 1.00 40.82 165 LYS B O 1
ATOM 659 N N . GLU B 2 59 ? 19.934 106.995 18.933 1.00 42.95 166 GLU B N 1
ATOM 660 C CA . GLU B 2 59 ? 19.471 106.293 20.137 1.00 42.51 166 GLU B CA 1
ATOM 661 C C . GLU B 2 59 ? 20.609 105.957 21.062 1.00 42.09 166 GLU B C 1
ATOM 662 O O . GLU B 2 59 ? 20.550 106.210 22.269 1.00 41.98 166 GLU B O 1
ATOM 668 N N . ILE B 2 60 ? 21.651 105.377 20.481 1.00 43.42 167 ILE B N 1
ATOM 669 C CA . ILE B 2 60 ? 22.818 104.993 21.255 1.00 44.52 167 ILE B CA 1
ATOM 670 C C . ILE B 2 60 ? 23.412 106.198 21.969 1.00 45.93 167 ILE B C 1
ATOM 671 O O . ILE B 2 60 ? 23.838 106.101 23.118 1.00 45.05 167 ILE B O 1
ATOM 676 N N . GLU B 2 61 ? 23.451 107.334 21.281 1.00 48.89 168 GLU B N 1
ATOM 677 C CA . GLU B 2 61 ? 23.991 108.551 21.875 1.00 50.11 168 GLU B CA 1
ATOM 678 C C . GLU B 2 61 ? 22.939 109.237 22.754 1.00 49.89 168 GLU B C 1
ATOM 679 O O . GLU B 2 61 ? 23.245 109.719 23.833 1.00 49.67 168 GLU B O 1
ATOM 685 N N . THR B 2 62 ? 21.691 109.256 22.328 1.00 50.34 169 THR B N 1
ATOM 686 C CA . THR B 2 62 ? 20.689 109.847 23.182 1.00 51.78 169 THR B CA 1
ATOM 687 C C . THR B 2 62 ? 20.404 108.929 24.403 1.00 52.50 169 THR B C 1
ATOM 688 O O . THR B 2 62 ? 19.898 109.415 25.415 1.00 53.79 169 THR B O 1
ATOM 692 N N . THR B 2 63 ? 20.712 107.623 24.335 1.00 49.83 170 THR B N 1
ATOM 693 C CA . THR B 2 63 ? 20.425 106.749 25.484 1.00 47.31 170 THR B CA 1
ATOM 694 C C . THR B 2 63 ? 21.535 105.844 25.922 1.00 45.75 170 THR B C 1
ATOM 695 O O . THR B 2 63 ? 21.377 105.126 26.907 1.00 45.87 170 THR B O 1
ATOM 699 N N . GLY B 2 64 ? 22.654 105.864 25.210 1.00 44.69 171 GLY B N 1
ATOM 700 C CA . GLY B 2 64 ? 23.758 104.985 25.567 1.00 44.16 171 GLY B CA 1
ATOM 701 C C . GLY B 2 64 ? 23.467 103.508 25.278 1.00 44.94 171 GLY B C 1
ATOM 702 O O . GLY B 2 64 ? 24.177 102.635 25.758 1.00 45.05 171 GLY B O 1
ATOM 703 N N . THR B 2 65 ? 22.427 103.221 24.492 1.00 43.54 172 THR B N 1
ATOM 704 C CA . THR B 2 65 ? 22.050 101.845 24.165 1.00 42.29 172 THR B CA 1
ATOM 705 C C . THR B 2 65 ? 21.094 101.844 22.971 1.00 41.80 172 THR B C 1
ATOM 706 O O . THR B 2 65 ? 20.974 102.833 22.252 1.00 42.36 172 THR B O 1
ATOM 710 N N . TYR B 2 66 ? 20.429 100.726 22.740 1.00 40.13 173 TYR B N 1
ATOM 711 C CA . TYR B 2 66 ? 19.468 100.691 21.658 1.00 38.16 173 TYR B CA 1
ATOM 712 C C . TYR B 2 66 ? 18.607 99.455 21.685 1.00 37.35 173 TYR B C 1
ATOM 713 O O . TYR B 2 66 ? 18.897 98.498 22.406 1.00 38.73 173 TYR B O 1
ATOM 722 N N . GLN B 2 67 ? 17.535 99.495 20.907 1.00 36.04 174 GLN B N 1
ATOM 723 C CA . GLN B 2 67 ? 16.606 98.399 20.851 1.00 34.00 174 GLN B CA 1
ATOM 724 C C . GLN B 2 67 ? 16.521 97.867 19.449 1.00 33.24 174 GLN B C 1
ATOM 725 O O . GLN B 2 67 ? 16.558 98.623 18.479 1.00 33.13 174 GLN B O 1
ATOM 731 N N . LEU B 2 68 ? 16.409 96.548 19.352 1.00 32.90 175 LEU B N 1
ATOM 732 C CA . LEU B 2 68 ? 16.318 95.904 18.056 1.00 32.10 175 LEU B CA 1
ATOM 733 C C . LEU B 2 68 ? 14.859 95.822 17.573 1.00 31.63 175 LEU B C 1
ATOM 734 O O . LEU B 2 68 ? 13.918 95.772 18.381 1.00 30.84 175 LEU B O 1
ATOM 739 N N . THR B 2 69 ? 14.671 95.834 16.258 1.00 32.03 176 THR B N 1
ATOM 740 C CA . THR B 2 69 ? 13.341 95.685 15.705 1.00 32.27 176 THR B CA 1
ATOM 741 C C . THR B 2 69 ? 13.078 94.172 15.830 1.00 34.44 176 THR B C 1
ATOM 742 O O . THR B 2 69 ? 14.024 93.376 15.712 1.00 33.42 176 THR B O 1
ATOM 746 N N . LEU B 2 70 ? 11.824 93.773 16.076 1.00 34.71 177 LEU B N 1
ATOM 747 C CA . LEU B 2 70 ? 11.495 92.363 16.236 1.00 36.15 177 LEU B CA 1
ATOM 748 C C . LEU B 2 70 ? 12.096 91.537 15.106 1.00 35.54 177 LEU B C 1
ATOM 749 O O . LEU B 2 70 ? 12.541 90.417 15.314 1.00 35.72 177 LEU B O 1
ATOM 754 N N . ASP B 2 71 ? 12.122 92.128 13.916 1.00 36.07 178 ASP B N 1
ATOM 755 C CA . ASP B 2 71 ? 12.663 91.508 12.715 1.00 36.20 178 ASP B CA 1
ATOM 756 C C . ASP B 2 71 ? 14.166 91.246 12.865 1.00 36.18 178 ASP B C 1
ATOM 757 O O . ASP B 2 71 ? 14.680 90.184 12.470 1.00 35.73 178 ASP B O 1
ATOM 762 N N . GLU B 2 72 ? 14.869 92.236 13.420 1.00 33.82 179 GLU B N 1
ATOM 763 C CA . GLU B 2 72 ? 16.299 92.130 13.644 1.00 32.65 179 GLU B CA 1
ATOM 764 C C . GLU B 2 72 ? 16.604 91.047 14.682 1.00 32.41 179 GLU B C 1
ATOM 765 O O . GLU B 2 72 ? 17.583 90.321 14.548 1.00 32.50 179 GLU B O 1
ATOM 771 N N . LEU B 2 73 ? 15.764 90.946 15.713 1.00 30.55 180 LEU B N 1
ATOM 772 C CA . LEU B 2 73 ? 15.929 89.924 16.758 1.00 30.45 180 LEU B CA 1
ATOM 773 C C . LEU B 2 73 ? 15.711 88.526 16.158 1.00 30.62 180 LEU B C 1
ATOM 774 O O . LEU B 2 73 ? 16.456 87.587 16.433 1.00 31.77 180 LEU B O 1
ATOM 779 N N . ILE B 2 74 ? 14.682 88.394 15.330 1.00 30.02 181 ILE B N 1
ATOM 780 C CA . ILE B 2 74 ? 14.421 87.123 14.695 1.00 30.43 181 ILE B CA 1
ATOM 781 C C . ILE B 2 74 ? 15.657 86.722 13.870 1.00 31.46 181 ILE B C 1
ATOM 782 O O . ILE B 2 74 ? 15.995 85.533 13.775 1.00 33.40 181 ILE B O 1
ATOM 787 N N . PHE B 2 75 ? 16.328 87.712 13.286 1.00 30.13 182 PHE B N 1
ATOM 788 C CA . PHE B 2 75 ? 17.521 87.452 12.481 1.00 28.74 182 PHE B CA 1
ATOM 789 C C . PHE B 2 75 ? 18.718 87.180 13.381 1.00 28.41 182 PHE B C 1
ATOM 790 O O . PHE B 2 75 ? 19.608 86.446 13.004 1.00 30.01 182 PHE B O 1
ATOM 798 N N . ALA B 2 76 ? 18.715 87.750 14.584 1.00 28.21 183 ALA B N 1
ATOM 799 C CA . ALA B 2 76 ? 19.813 87.567 15.529 1.00 26.80 183 ALA B CA 1
ATOM 800 C C . ALA B 2 76 ? 19.836 86.179 16.136 1.00 28.42 183 ALA B C 1
ATOM 801 O O . ALA B 2 76 ? 20.918 85.558 16.230 1.00 29.39 183 ALA B O 1
ATOM 803 N N . THR B 2 77 ? 18.661 85.700 16.553 1.00 29.66 184 THR B N 1
ATOM 804 C CA . THR B 2 77 ? 18.505 84.374 17.173 1.00 27.47 184 THR B CA 1
ATOM 805 C C . THR B 2 77 ? 18.918 83.228 16.256 1.00 27.05 184 THR B C 1
ATOM 806 O O . THR B 2 77 ? 19.498 82.257 16.705 1.00 27.52 184 THR B O 1
ATOM 810 N N . LYS B 2 78 ? 18.618 83.358 14.968 1.00 27.13 185 LYS B N 1
ATOM 811 C CA . LYS B 2 78 ? 18.961 82.353 13.965 1.00 27.72 185 LYS B CA 1
ATOM 812 C C . LYS B 2 78 ? 20.426 82.381 13.576 1.00 28.86 185 LYS B C 1
ATOM 813 O O . LYS B 2 78 ? 21.068 81.334 13.473 1.00 29.51 185 LYS B O 1
ATOM 819 N N . MET B 2 79 ? 20.955 83.582 13.321 1.00 28.94 186 MET B N 1
ATOM 820 C CA . MET B 2 79 ? 22.363 83.716 12.959 1.00 28.59 186 MET B CA 1
ATOM 821 C C . MET B 2 79 ? 23.138 83.153 14.133 1.00 27.34 186 MET B C 1
ATOM 822 O O . MET B 2 79 ? 24.014 82.321 13.939 1.00 27.83 186 MET B O 1
ATOM 827 N N . ALA B 2 80 ? 22.789 83.570 15.353 1.00 24.75 187 ALA B N 1
ATOM 828 C CA . ALA B 2 80 ? 23.472 83.050 16.525 1.00 24.77 187 ALA B CA 1
ATOM 829 C C . ALA B 2 80 ? 23.455 81.527 16.502 1.00 26.17 187 ALA B C 1
ATOM 830 O O . ALA B 2 80 ? 24.412 80.871 16.883 1.00 26.13 187 ALA B O 1
ATOM 832 N N . TRP B 2 81 ? 22.342 80.966 16.045 1.00 26.71 188 TRP B N 1
ATOM 833 C CA . TRP B 2 81 ? 22.175 79.522 15.962 1.00 25.00 188 TRP B CA 1
ATOM 834 C C . TRP B 2 81 ? 23.186 79.051 14.941 1.00 25.49 188 TRP B C 1
ATOM 835 O O . TRP B 2 81 ? 24.079 78.243 15.242 1.00 25.04 188 TRP B O 1
ATOM 846 N N . ARG B 2 82 ? 23.016 79.578 13.733 1.00 23.56 189 ARG B N 1
ATOM 847 C CA . ARG B 2 82 ? 23.885 79.302 12.591 1.00 25.61 189 ARG B CA 1
ATOM 848 C C . ARG B 2 82 ? 25.379 79.296 12.912 1.00 24.68 189 ARG B C 1
ATOM 849 O O . ARG B 2 82 ? 26.127 78.568 12.276 1.00 25.66 189 ARG B O 1
ATOM 857 N N . ASN B 2 83 ? 25.768 80.117 13.895 1.00 22.38 190 ASN B N 1
ATOM 858 C CA . ASN B 2 83 ? 27.134 80.308 14.378 1.00 22.06 190 ASN B CA 1
ATOM 859 C C . ASN B 2 83 ? 27.358 79.651 15.744 1.00 22.67 190 ASN B C 1
ATOM 860 O O . ASN B 2 83 ? 27.969 80.258 16.623 1.00 23.06 190 ASN B O 1
ATOM 865 N N . ALA B 2 84 ? 26.846 78.444 15.944 1.00 23.13 191 ALA B N 1
ATOM 866 C CA . ALA B 2 84 ? 27.027 77.737 17.218 1.00 21.57 191 ALA B CA 1
ATOM 867 C C . ALA B 2 84 ? 27.979 76.567 16.927 1.00 23.05 191 ALA B C 1
ATOM 868 O O . ALA B 2 84 ? 27.561 75.470 16.653 1.00 22.27 191 ALA B O 1
ATOM 870 N N . PRO B 2 85 ? 29.290 76.804 17.006 1.00 24.06 192 PRO B N 1
ATOM 871 C CA . PRO B 2 85 ? 30.269 75.749 16.724 1.00 22.29 192 PRO B CA 1
ATOM 872 C C . PRO B 2 85 ? 29.955 74.355 17.283 1.00 22.20 192 PRO B C 1
ATOM 873 O O . PRO B 2 85 ? 30.275 73.365 16.671 1.00 22.52 192 PRO B O 1
ATOM 877 N N . ARG B 2 86 ? 29.306 74.276 18.424 1.00 20.26 193 ARG B N 1
ATOM 878 C CA . ARG B 2 86 ? 29.017 72.982 18.998 1.00 18.74 193 ARG B CA 1
ATOM 879 C C . ARG B 2 86 ? 27.656 72.300 18.677 1.00 20.31 193 ARG B C 1
ATOM 880 O O . ARG B 2 86 ? 27.345 71.266 19.289 1.00 21.19 193 ARG B O 1
ATOM 888 N N . CYS B 2 87 ? 26.857 72.831 17.736 1.00 22.00 194 CYS B N 1
ATOM 889 C CA . CYS B 2 87 ? 25.553 72.218 17.387 1.00 23.47 194 CYS B CA 1
ATOM 890 C C . CYS B 2 87 ? 25.549 71.434 16.061 1.00 22.90 194 CYS B C 1
ATOM 891 O O . CYS B 2 87 ? 26.026 71.949 15.045 1.00 23.91 194 CYS B O 1
ATOM 894 N N . ILE B 2 88 ? 25.013 70.203 16.068 1.00 22.57 195 ILE B N 1
ATOM 895 C CA . ILE B 2 88 ? 24.945 69.377 14.850 1.00 23.80 195 ILE B CA 1
ATOM 896 C C . ILE B 2 88 ? 23.692 69.672 14.075 1.00 22.16 195 ILE B C 1
ATOM 897 O O . ILE B 2 88 ? 23.635 69.438 12.872 1.00 24.53 195 ILE B O 1
ATOM 902 N N . GLY B 2 89 ? 22.685 70.195 14.764 1.00 22.10 196 GLY B N 1
ATOM 903 C CA . GLY B 2 89 ? 21.426 70.508 14.112 1.00 21.71 196 GLY B CA 1
ATOM 904 C C . GLY B 2 89 ? 21.339 71.784 13.306 1.00 23.24 196 GLY B C 1
ATOM 905 O O . GLY B 2 89 ? 20.280 72.083 12.766 1.00 23.17 196 GLY B O 1
ATOM 906 N N . ARG B 2 90 ? 22.413 72.552 13.205 1.00 21.83 197 ARG B N 1
ATOM 907 C CA . ARG B 2 90 ? 22.318 73.783 12.447 1.00 23.74 197 ARG B CA 1
ATOM 908 C C . ARG B 2 90 ? 21.737 73.697 11.035 1.00 25.21 197 ARG B C 1
ATOM 909 O O . ARG B 2 90 ? 21.475 74.746 10.449 1.00 27.16 197 ARG B O 1
ATOM 917 N N . ILE B 2 91 ? 21.539 72.510 10.456 1.00 25.65 198 ILE B N 1
ATOM 918 C CA . ILE B 2 91 ? 20.951 72.516 9.105 1.00 24.75 198 ILE B CA 1
ATOM 919 C C . ILE B 2 91 ? 19.541 73.129 9.190 1.00 25.83 198 ILE B C 1
ATOM 920 O O . ILE B 2 91 ? 18.978 73.598 8.197 1.00 26.23 198 ILE B O 1
ATOM 925 N N . GLN B 2 92 ? 19.007 73.140 10.405 1.00 27.84 199 GLN B N 1
ATOM 926 C CA . GLN B 2 92 ? 17.687 73.669 10.706 1.00 26.92 199 GLN B CA 1
ATOM 927 C C . GLN B 2 92 ? 17.698 75.125 11.167 1.00 28.94 199 GLN B C 1
ATOM 928 O O . GLN B 2 92 ? 16.666 75.645 11.563 1.00 30.18 199 GLN B O 1
ATOM 934 N N . TRP B 2 93 ? 18.857 75.773 11.122 1.00 28.66 200 TRP B N 1
ATOM 935 C CA . TRP B 2 93 ? 18.999 77.137 11.617 1.00 28.23 200 TRP B CA 1
ATOM 936 C C . TRP B 2 93 ? 17.920 78.158 11.250 1.00 28.42 200 TRP B C 1
ATOM 937 O O . TRP B 2 93 ? 17.448 78.908 12.118 1.00 30.33 200 TRP B O 1
ATOM 948 N N . SER B 2 94 ? 17.499 78.180 9.992 1.00 29.74 201 SER B N 1
ATOM 949 C CA . SER B 2 94 ? 16.502 79.147 9.550 1.00 31.47 201 SER B CA 1
ATOM 950 C C . SER B 2 94 ? 15.063 78.880 10.031 1.00 31.39 201 SER B C 1
ATOM 951 O O . SER B 2 94 ? 14.169 79.688 9.829 1.00 32.54 201 SER B O 1
ATOM 954 N N . ASN B 2 95 ? 14.875 77.752 10.693 1.00 32.07 202 ASN B N 1
ATOM 955 C CA . ASN B 2 95 ? 13.586 77.300 11.177 1.00 31.32 202 ASN B CA 1
ATOM 956 C C . ASN B 2 95 ? 13.455 77.422 12.682 1.00 29.67 202 ASN B C 1
ATOM 957 O O . ASN B 2 95 ? 13.430 76.431 13.398 1.00 29.25 202 ASN B O 1
ATOM 962 N N . LEU B 2 96 ? 13.364 78.636 13.179 1.00 28.36 203 LEU B N 1
ATOM 963 C CA . LEU B 2 96 ? 13.261 78.823 14.610 1.00 27.05 203 LEU B CA 1
ATOM 964 C C . LEU B 2 96 ? 12.037 79.664 14.873 1.00 27.96 203 LEU B C 1
ATOM 965 O O . LEU B 2 96 ? 11.585 80.370 14.003 1.00 27.38 203 LEU B O 1
ATOM 970 N N . GLN B 2 97 ? 11.501 79.575 16.078 1.00 27.77 204 GLN B N 1
ATOM 971 C CA . GLN B 2 97 ? 10.323 80.328 16.443 1.00 28.10 204 GLN B CA 1
ATOM 972 C C . GLN B 2 97 ? 10.797 81.232 17.555 1.00 27.42 204 GLN B C 1
ATOM 973 O O . GLN B 2 97 ? 11.458 80.774 18.496 1.00 27.34 204 GLN B O 1
ATOM 979 N N . VAL B 2 98 ? 10.456 82.513 17.451 1.00 26.34 205 VAL B N 1
ATOM 980 C CA . VAL B 2 98 ? 10.915 83.473 18.416 1.00 25.28 205 VAL B CA 1
ATOM 981 C C . VAL B 2 98 ? 9.775 84.085 19.194 1.00 26.93 205 VAL B C 1
ATOM 982 O O . VAL B 2 98 ? 8.824 84.596 18.630 1.00 27.54 205 VAL B O 1
ATOM 986 N N . PHE B 2 99 ? 9.886 84.010 20.510 1.00 27.90 206 PHE B N 1
ATOM 987 C CA . PHE B 2 99 ? 8.903 84.570 21.403 1.00 27.44 206 PHE B CA 1
ATOM 988 C C . PHE B 2 99 ? 9.574 85.774 22.038 1.00 29.20 206 PHE B C 1
ATOM 989 O O . PHE B 2 99 ? 10.545 85.636 22.784 1.00 28.71 206 PHE B O 1
ATOM 997 N N . ASP B 2 100 ? 9.055 86.958 21.705 1.00 29.89 207 ASP B N 1
ATOM 998 C CA . ASP B 2 100 ? 9.566 88.239 22.183 1.00 29.84 207 ASP B CA 1
ATOM 999 C C . ASP B 2 100 ? 8.990 88.617 23.540 1.00 30.31 207 ASP B C 1
ATOM 1000 O O . ASP B 2 100 ? 7.876 89.115 23.624 1.00 31.95 207 ASP B O 1
ATOM 1005 N N . ALA B 2 101 ? 9.751 88.375 24.600 1.00 30.10 208 ALA B N 1
ATOM 1006 C CA . ALA B 2 101 ? 9.307 88.697 25.946 1.00 27.67 208 ALA B CA 1
ATOM 1007 C C . ALA B 2 101 ? 10.166 89.832 26.480 1.00 28.66 208 ALA B C 1
ATOM 1008 O O . ALA B 2 101 ? 10.366 89.969 27.684 1.00 27.69 208 ALA B O 1
ATOM 1010 N N . ARG B 2 102 ? 10.661 90.655 25.567 1.00 28.09 209 ARG B N 1
ATOM 1011 C CA . ARG B 2 102 ? 11.516 91.781 25.932 1.00 29.64 209 ARG B CA 1
ATOM 1012 C C . ARG B 2 102 ? 10.822 92.818 26.811 1.00 33.77 209 ARG B C 1
ATOM 1013 O O . ARG B 2 102 ? 11.473 93.668 27.417 1.00 34.60 209 ARG B O 1
ATOM 1021 N N . ASN B 2 103 ? 9.497 92.734 26.897 1.00 37.28 210 ASN B N 1
ATOM 1022 C CA . ASN B 2 103 ? 8.729 93.659 27.723 1.00 39.60 210 ASN B CA 1
ATOM 1023 C C . ASN B 2 103 ? 8.346 93.041 29.074 1.00 38.80 210 ASN B C 1
ATOM 1024 O O . ASN B 2 103 ? 7.574 93.622 29.819 1.00 38.02 210 ASN B O 1
ATOM 1029 N N . CYS B 2 104 ? 8.892 91.870 29.386 1.00 37.86 211 CYS B N 1
ATOM 1030 C CA . CYS B 2 104 ? 8.625 91.185 30.650 1.00 37.68 211 CYS B CA 1
ATOM 1031 C C . CYS B 2 104 ? 9.143 92.072 31.774 1.00 37.96 211 CYS B C 1
ATOM 1032 O O . CYS B 2 104 ? 9.896 92.997 31.509 1.00 39.68 211 CYS B O 1
ATOM 1035 N N . SER B 2 105 ? 8.753 91.807 33.019 1.00 38.21 212 SER B N 1
ATOM 1036 C CA . SER B 2 105 ? 9.233 92.621 34.142 1.00 37.92 212 SER B CA 1
ATOM 1037 C C . SER B 2 105 ? 9.270 91.878 35.473 1.00 36.70 212 SER B C 1
ATOM 1038 O O . SER B 2 105 ? 10.083 92.168 36.357 1.00 38.44 212 SER B O 1
ATOM 1041 N N . THR B 2 106 ? 8.376 90.920 35.626 1.00 35.89 213 THR B N 1
ATOM 1042 C CA . THR B 2 106 ? 8.347 90.149 36.859 1.00 34.97 213 THR B CA 1
ATOM 1043 C C . THR B 2 106 ? 8.717 88.694 36.612 1.00 33.27 213 THR B C 1
ATOM 1044 O O . THR B 2 106 ? 8.804 88.246 35.466 1.00 33.06 213 THR B O 1
ATOM 1048 N N . ALA B 2 107 ? 8.951 87.966 37.699 1.00 32.48 214 ALA B N 1
ATOM 1049 C CA . ALA B 2 107 ? 9.292 86.552 37.609 1.00 32.43 214 ALA B CA 1
ATOM 1050 C C . ALA B 2 107 ? 8.060 85.748 37.135 1.00 32.39 214 ALA B C 1
ATOM 1051 O O . ALA B 2 107 ? 8.173 84.868 36.288 1.00 33.36 214 ALA B O 1
ATOM 1053 N N . GLN B 2 108 ? 6.886 86.057 37.672 1.00 33.53 215 GLN B N 1
ATOM 1054 C CA . GLN B 2 108 ? 5.665 85.362 37.281 1.00 34.75 215 GLN B CA 1
ATOM 1055 C C . GLN B 2 108 ? 5.372 85.556 35.789 1.00 34.68 215 GLN B C 1
ATOM 1056 O O . GLN B 2 108 ? 4.758 84.707 35.142 1.00 35.14 215 GLN B O 1
ATOM 1062 N N . GLU B 2 109 ? 5.810 86.677 35.232 1.00 35.19 216 GLU B N 1
ATOM 1063 C CA . GLU B 2 109 ? 5.614 86.926 33.804 1.00 36.65 216 GLU B CA 1
ATOM 1064 C C . GLU B 2 109 ? 6.573 86.010 33.051 1.00 35.04 216 GLU B C 1
ATOM 1065 O O . GLU B 2 109 ? 6.274 85.529 31.962 1.00 34.92 216 GLU B O 1
ATOM 1071 N N . MET B 2 110 ? 7.741 85.791 33.654 1.00 35.26 217 MET B N 1
ATOM 1072 C CA . MET B 2 110 ? 8.766 84.905 33.085 1.00 34.28 217 MET B CA 1
ATOM 1073 C C . MET B 2 110 ? 8.183 83.497 33.094 1.00 32.49 217 MET B C 1
ATOM 1074 O O . MET B 2 110 ? 8.027 82.854 32.048 1.00 33.04 217 MET B O 1
ATOM 1079 N N . PHE B 2 111 ? 7.842 83.037 34.292 1.00 32.18 218 PHE B N 1
ATOM 1080 C CA . PHE B 2 111 ? 7.249 81.720 34.470 1.00 31.55 218 PHE B CA 1
ATOM 1081 C C . PHE B 2 111 ? 6.120 81.440 33.466 1.00 31.01 218 PHE B C 1
ATOM 1082 O O . PHE B 2 111 ? 5.861 80.286 33.127 1.00 30.34 218 PHE B O 1
ATOM 1090 N N . GLN B 2 112 ? 5.460 82.491 32.985 1.00 30.78 219 GLN B N 1
ATOM 1091 C CA . GLN B 2 112 ? 4.359 82.310 32.032 1.00 29.44 219 GLN B CA 1
ATOM 1092 C C . GLN B 2 112 ? 4.881 82.180 30.612 1.00 27.91 219 GLN B C 1
ATOM 1093 O O . GLN B 2 112 ? 4.379 81.404 29.818 1.00 26.88 219 GLN B O 1
ATOM 1099 N N . HIS B 2 113 ? 5.901 82.954 30.297 1.00 27.56 220 HIS B N 1
ATOM 1100 C CA . HIS B 2 113 ? 6.492 82.907 28.968 1.00 27.37 220 HIS B CA 1
ATOM 1101 C C . HIS B 2 113 ? 7.166 81.578 28.713 1.00 25.60 220 HIS B C 1
ATOM 1102 O O . HIS B 2 113 ? 7.142 81.061 27.586 1.00 26.14 220 HIS B O 1
ATOM 1109 N N . ILE B 2 114 ? 7.790 81.061 29.772 1.00 26.16 221 ILE B N 1
ATOM 1110 C CA . ILE B 2 114 ? 8.510 79.798 29.714 1.00 26.54 221 ILE B CA 1
ATOM 1111 C C . ILE B 2 114 ? 7.478 78.710 29.490 1.00 29.60 221 ILE B C 1
ATOM 1112 O O . ILE B 2 114 ? 7.703 77.809 28.692 1.00 31.97 221 ILE B O 1
ATOM 1117 N N . CYS B 2 115 ? 6.337 78.811 30.172 1.00 29.13 222 CYS B N 1
ATOM 1118 C CA . CYS B 2 115 ? 5.299 77.812 30.006 1.00 27.50 222 CYS B CA 1
ATOM 1119 C C . CYS B 2 115 ? 4.764 77.896 28.595 1.00 25.28 222 CYS B C 1
ATOM 1120 O O . CYS B 2 115 ? 4.571 76.885 27.965 1.00 26.47 222 CYS B O 1
ATOM 1123 N N . ARG B 2 116 ? 4.526 79.089 28.079 1.00 24.44 223 ARG B N 1
ATOM 1124 C CA . ARG B 2 116 ? 4.033 79.192 26.708 1.00 25.37 223 ARG B CA 1
ATOM 1125 C C . ARG B 2 116 ? 5.034 78.483 25.790 1.00 26.68 223 ARG B C 1
ATOM 1126 O O . ARG B 2 116 ? 4.643 77.821 24.833 1.00 26.26 223 ARG B O 1
ATOM 1134 N N . HIS B 2 117 ? 6.323 78.623 26.110 1.00 27.64 224 HIS B N 1
ATOM 1135 C CA . HIS B 2 117 ? 7.424 78.046 25.350 1.00 26.07 224 HIS B CA 1
ATOM 1136 C C . HIS B 2 117 ? 7.398 76.529 25.445 1.00 24.45 224 HIS B C 1
ATOM 1137 O O . HIS B 2 117 ? 7.204 75.842 24.453 1.00 25.74 224 HIS B O 1
ATOM 1144 N N . ILE B 2 118 ? 7.585 76.010 26.650 1.00 25.56 225 ILE B N 1
ATOM 1145 C CA . ILE B 2 118 ? 7.578 74.566 26.878 1.00 24.40 225 ILE B CA 1
ATOM 1146 C C . ILE B 2 118 ? 6.409 73.917 26.180 1.00 25.73 225 ILE B C 1
ATOM 1147 O O . ILE B 2 118 ? 6.550 72.826 25.644 1.00 27.61 225 ILE B O 1
ATOM 1152 N N . LEU B 2 119 ? 5.263 74.595 26.189 1.00 28.46 226 LEU B N 1
ATOM 1153 C CA . LEU B 2 119 ? 4.042 74.099 25.552 1.00 26.80 226 LEU B CA 1
ATOM 1154 C C . LEU B 2 119 ? 4.116 74.224 24.033 1.00 26.24 226 LEU B C 1
ATOM 1155 O O . LEU B 2 119 ? 3.847 73.273 23.311 1.00 25.71 226 LEU B O 1
ATOM 1160 N N . TYR B 2 120 ? 4.486 75.387 23.526 1.00 26.16 227 TYR B N 1
ATOM 1161 C CA . TYR B 2 120 ? 4.571 75.529 22.078 1.00 25.84 227 TYR B CA 1
ATOM 1162 C C . TYR B 2 120 ? 5.491 74.504 21.441 1.00 26.83 227 TYR B C 1
ATOM 1163 O O . TYR B 2 120 ? 5.162 73.900 20.416 1.00 26.82 227 TYR B O 1
ATOM 1172 N N . ALA B 2 121 ? 6.662 74.350 22.062 1.00 27.28 228 ALA B N 1
ATOM 1173 C CA . ALA B 2 121 ? 7.719 73.469 21.601 1.00 26.60 228 ALA B CA 1
ATOM 1174 C C . ALA B 2 121 ? 7.478 71.989 21.726 1.00 26.31 228 ALA B C 1
ATOM 1175 O O . ALA B 2 121 ? 7.879 71.240 20.843 1.00 27.49 228 ALA B O 1
ATOM 1177 N N . THR B 2 122 ? 6.856 71.556 22.817 1.00 27.15 229 THR B N 1
ATOM 1178 C CA . THR B 2 122 ? 6.598 70.126 23.008 1.00 26.77 229 THR B CA 1
ATOM 1179 C C . THR B 2 122 ? 5.623 69.619 21.951 1.00 27.43 229 THR B C 1
ATOM 1180 O O . THR B 2 122 ? 5.833 68.563 21.352 1.00 26.15 229 THR B O 1
ATOM 1184 N N . ASN B 2 123 ? 4.562 70.394 21.733 1.00 28.65 230 ASN B N 1
ATOM 1185 C CA . ASN B 2 123 ? 3.566 70.089 20.719 1.00 27.91 230 ASN B CA 1
ATOM 1186 C C . ASN B 2 123 ? 3.040 68.664 20.766 1.00 28.79 230 ASN B C 1
ATOM 1187 O O . ASN B 2 123 ? 2.812 68.039 19.716 1.00 30.98 230 ASN B O 1
ATOM 1192 N N . ASN B 2 124 ? 2.872 68.128 21.968 1.00 30.53 231 ASN B N 1
ATOM 1193 C CA . ASN B 2 124 ? 2.350 66.778 22.100 1.00 30.40 231 ASN B CA 1
ATOM 1194 C C . ASN B 2 124 ? 3.271 65.735 21.474 1.00 32.29 231 ASN B C 1
ATOM 1195 O O . ASN B 2 124 ? 2.827 64.662 21.067 1.00 30.00 231 ASN B O 1
ATOM 1200 N N . GLY B 2 125 ? 4.560 66.053 21.397 1.00 30.89 232 GLY B N 1
ATOM 1201 C CA . GLY B 2 125 ? 5.498 65.101 20.846 1.00 29.06 232 GLY B CA 1
ATOM 1202 C C . GLY B 2 125 ? 6.067 65.441 19.493 1.00 28.97 232 GLY B C 1
ATOM 1203 O O . GLY B 2 125 ? 7.085 64.885 19.114 1.00 28.28 232 GLY B O 1
ATOM 1204 N N . ASN B 2 126 ? 5.411 66.307 18.734 1.00 27.70 233 ASN B N 1
ATOM 1205 C CA . ASN B 2 126 ? 5.986 66.706 17.452 1.00 28.80 233 ASN B CA 1
ATOM 1206 C C . ASN B 2 126 ? 6.772 68.000 17.749 1.00 28.09 233 ASN B C 1
ATOM 1207 O O . ASN B 2 126 ? 6.252 69.110 17.588 1.00 27.94 233 ASN B O 1
ATOM 1212 N N . ILE B 2 127 ? 8.026 67.838 18.164 1.00 26.46 234 ILE B N 1
ATOM 1213 C CA . ILE B 2 127 ? 8.860 68.958 18.568 1.00 26.12 234 ILE B CA 1
ATOM 1214 C C . ILE B 2 127 ? 9.165 70.045 17.553 1.00 26.14 234 ILE B C 1
ATOM 1215 O O . ILE B 2 127 ? 9.455 69.773 16.385 1.00 26.17 234 ILE B O 1
ATOM 1220 N N . ARG B 2 128 ? 9.075 71.280 18.038 1.00 25.53 235 ARG B N 1
ATOM 1221 C CA . ARG B 2 128 ? 9.330 72.489 17.249 1.00 24.43 235 ARG B CA 1
ATOM 1222 C C . ARG B 2 128 ? 10.428 73.327 17.896 1.00 22.67 235 ARG B C 1
ATOM 1223 O O . ARG B 2 128 ? 10.423 73.537 19.109 1.00 22.53 235 ARG B O 1
ATOM 1231 N N . SER B 2 129 ? 11.365 73.808 17.088 1.00 22.69 236 SER B N 1
ATOM 1232 C CA . SER B 2 129 ? 12.478 74.631 17.604 1.00 22.39 236 SER B CA 1
ATOM 1233 C C . SER B 2 129 ? 11.973 76.025 17.966 1.00 21.00 236 SER B C 1
ATOM 1234 O O . SER B 2 129 ? 11.320 76.686 17.164 1.00 21.94 236 SER B O 1
ATOM 1237 N N . ALA B 2 130 ? 12.262 76.470 19.180 1.00 23.18 237 ALA B N 1
ATOM 1238 C CA . ALA B 2 130 ? 11.843 77.812 19.575 1.00 23.23 237 ALA B CA 1
ATOM 1239 C C . ALA B 2 130 ? 12.796 78.507 20.555 1.00 22.17 237 ALA B C 1
ATOM 1240 O O . ALA B 2 130 ? 13.665 77.873 21.184 1.00 23.19 237 ALA B O 1
ATOM 1242 N N . ILE B 2 131 ? 12.652 79.826 20.646 1.00 21.72 238 ILE B N 1
ATOM 1243 C CA . ILE B 2 131 ? 13.468 80.621 21.555 1.00 21.99 238 ILE B CA 1
ATOM 1244 C C . ILE B 2 131 ? 12.618 81.738 22.155 1.00 23.65 238 ILE B C 1
ATOM 1245 O O . ILE B 2 131 ? 11.669 82.254 21.526 1.00 22.51 238 ILE B O 1
ATOM 1250 N N . THR B 2 132 ? 12.950 82.067 23.402 1.00 22.93 239 THR B N 1
ATOM 1251 C CA . THR B 2 132 ? 12.284 83.120 24.143 1.00 24.18 239 THR B CA 1
ATOM 1252 C C . THR B 2 132 ? 13.297 84.100 24.718 1.00 26.68 239 THR B C 1
ATOM 1253 O O . THR B 2 132 ? 13.989 83.798 25.696 1.00 24.09 239 THR B O 1
ATOM 1257 N N . VAL B 2 133 ? 13.338 85.275 24.095 1.00 26.46 240 VAL B N 1
ATOM 1258 C CA . VAL B 2 133 ? 14.213 86.377 24.459 1.00 27.13 240 VAL B CA 1
ATOM 1259 C C . VAL B 2 133 ? 13.582 87.261 25.545 1.00 28.42 240 VAL B C 1
ATOM 1260 O O . VAL B 2 133 ? 12.502 87.789 25.367 1.00 27.65 240 VAL B O 1
ATOM 1264 N N . PHE B 2 134 ? 14.250 87.387 26.683 1.00 28.72 241 PHE B N 1
ATOM 1265 C CA . PHE B 2 134 ? 13.757 88.232 27.753 1.00 29.22 241 PHE B CA 1
ATOM 1266 C C . PHE B 2 134 ? 14.424 89.632 27.629 1.00 30.10 241 PHE B C 1
ATOM 1267 O O . PHE B 2 134 ? 15.116 89.903 26.638 1.00 29.66 241 PHE B O 1
ATOM 1275 N N . PRO B 2 135 ? 14.206 90.544 28.605 1.00 29.83 242 PRO B N 1
ATOM 1276 C CA . PRO B 2 135 ? 14.826 91.877 28.478 1.00 31.13 242 PRO B CA 1
ATOM 1277 C C . PRO B 2 135 ? 16.367 91.921 28.431 1.00 31.36 242 PRO B C 1
ATOM 1278 O O . PRO B 2 135 ? 17.042 91.324 29.264 1.00 31.43 242 PRO B O 1
ATOM 1282 N N . GLN B 2 136 ? 16.915 92.645 27.461 1.00 30.61 243 GLN B N 1
ATOM 1283 C CA . GLN B 2 136 ? 18.360 92.757 27.346 1.00 31.00 243 GLN B CA 1
ATOM 1284 C C . GLN B 2 136 ? 19.020 93.399 28.549 1.00 32.15 243 GLN B C 1
ATOM 1285 O O . GLN B 2 136 ? 18.461 94.261 29.202 1.00 33.61 243 GLN B O 1
ATOM 1291 N N . ARG B 2 137 ? 20.232 92.952 28.831 1.00 32.18 244 ARG B N 1
ATOM 1292 C CA . ARG B 2 137 ? 21.007 93.496 29.929 1.00 34.15 244 ARG B CA 1
ATOM 1293 C C . ARG B 2 137 ? 21.136 95.018 29.717 1.00 34.39 244 ARG B C 1
ATOM 1294 O O . ARG B 2 137 ? 21.389 95.483 28.604 1.00 33.89 244 ARG B O 1
ATOM 1302 N N . SER B 2 138 ? 20.954 95.796 30.777 1.00 33.88 245 SER B N 1
ATOM 1303 C CA . SER B 2 138 ? 21.051 97.240 30.637 1.00 36.11 245 SER B CA 1
ATOM 1304 C C . SER B 2 138 ? 22.260 97.745 31.401 1.00 36.89 245 SER B C 1
ATOM 1305 O O . SER B 2 138 ? 23.299 97.986 30.811 1.00 36.12 245 SE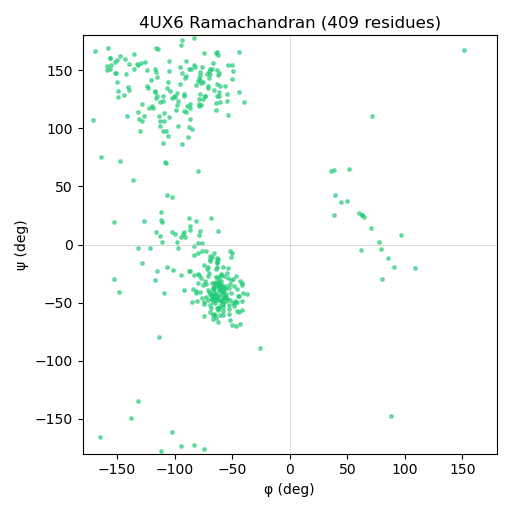R B O 1
ATOM 1308 N N . ASP B 2 139 ? 22.125 97.882 32.719 1.00 38.45 246 ASP B N 1
ATOM 1309 C CA . ASP B 2 139 ? 23.222 98.359 33.554 1.00 41.51 246 ASP B CA 1
ATOM 1310 C C . ASP B 2 139 ? 23.983 97.202 34.222 1.00 42.05 246 ASP B C 1
ATOM 1311 O O . ASP B 2 139 ? 24.924 97.416 35.006 1.00 41.13 246 ASP B O 1
ATOM 1316 N N . GLY B 2 140 ? 23.569 95.977 33.911 1.00 41.23 247 GLY B N 1
ATOM 1317 C CA . GLY B 2 140 ? 24.227 94.826 34.483 1.00 39.88 247 GLY B CA 1
ATOM 1318 C C . GLY B 2 140 ? 23.782 94.553 35.905 1.00 39.82 247 GLY B C 1
ATOM 1319 O O . GLY B 2 140 ? 24.210 93.564 36.508 1.00 42.03 247 GLY B O 1
ATOM 1320 N N . LYS B 2 141 ? 22.937 95.416 36.457 1.00 39.04 248 LYS B N 1
ATOM 1321 C CA . LYS B 2 141 ? 22.450 95.214 37.816 1.00 37.03 248 LYS B CA 1
ATOM 1322 C C . LYS B 2 141 ? 20.956 94.866 37.775 1.00 36.24 248 LYS B C 1
ATOM 1323 O O . LYS B 2 141 ? 20.317 94.672 38.821 1.00 36.74 248 LYS B O 1
ATOM 1329 N N . HIS B 2 142 ? 20.407 94.769 36.563 1.00 36.21 249 HIS B N 1
ATOM 1330 C CA . HIS B 2 142 ? 18.993 94.415 36.406 1.00 37.53 249 HIS B CA 1
ATOM 1331 C C . HIS B 2 142 ? 18.753 93.225 35.474 1.00 36.00 249 HIS B C 1
ATOM 1332 O O . HIS B 2 142 ? 17.643 93.030 34.964 1.00 37.57 249 HIS B O 1
ATOM 1339 N N . ASP B 2 143 ? 19.811 92.438 35.289 1.00 34.76 250 ASP B N 1
ATOM 1340 C CA . ASP B 2 143 ? 19.828 91.240 34.455 1.00 32.92 250 ASP B CA 1
ATOM 1341 C C . ASP B 2 143 ? 18.670 90.261 34.744 1.00 31.59 250 ASP B C 1
ATOM 1342 O O . ASP B 2 143 ? 18.277 90.052 35.902 1.00 31.89 250 ASP B O 1
ATOM 1347 N N . PHE B 2 144 ? 18.134 89.647 33.690 1.00 31.92 251 PHE B N 1
ATOM 1348 C CA . PHE B 2 144 ? 17.100 88.616 33.863 1.00 33.06 251 PHE B CA 1
ATOM 1349 C C . PHE B 2 144 ? 17.865 87.282 33.670 1.00 32.68 251 PHE B C 1
ATOM 1350 O O . PHE B 2 144 ? 18.552 87.080 32.656 1.00 33.59 251 PHE B O 1
ATOM 1358 N N . ARG B 2 145 ? 17.755 86.378 34.634 1.00 31.32 252 ARG B N 1
ATOM 1359 C CA . ARG B 2 145 ? 18.458 85.103 34.545 1.00 31.47 252 ARG B CA 1
ATOM 1360 C C . ARG B 2 145 ? 17.574 83.923 34.930 1.00 31.74 252 ARG B C 1
ATOM 1361 O O . ARG B 2 145 ? 16.648 84.082 35.720 1.00 31.62 252 ARG B O 1
ATOM 1369 N N . LEU B 2 146 ? 17.862 82.757 34.351 1.00 29.24 253 LEU B N 1
ATOM 1370 C CA . LEU B 2 146 ? 17.180 81.503 34.659 1.00 29.78 253 LEU B CA 1
ATOM 1371 C C . LEU B 2 146 ? 18.340 80.771 35.320 1.00 28.33 253 LEU B C 1
ATOM 1372 O O . LEU B 2 146 ? 19.407 80.624 34.730 1.00 28.53 253 LEU B O 1
ATOM 1377 N N . TRP B 2 147 ? 18.156 80.333 36.552 1.00 28.37 254 TRP B N 1
ATOM 1378 C CA . TRP B 2 147 ? 19.228 79.653 37.253 1.00 28.94 254 TRP B CA 1
ATOM 1379 C C . TRP B 2 147 ? 19.391 78.172 36.866 1.00 30.22 254 TRP B C 1
ATOM 1380 O O . TRP B 2 147 ? 20.340 77.519 37.292 1.00 30.57 254 TRP B O 1
ATOM 1391 N N . ASN B 2 148 ? 18.470 77.650 36.064 1.00 28.46 255 ASN B N 1
ATOM 1392 C CA . ASN B 2 148 ? 18.524 76.273 35.614 1.00 29.32 255 ASN B CA 1
ATOM 1393 C C . ASN B 2 148 ? 19.460 76.166 34.428 1.00 28.55 255 ASN B C 1
ATOM 1394 O O . ASN B 2 148 ? 19.625 77.123 33.683 1.00 29.30 255 ASN B O 1
ATOM 1399 N N . SER B 2 149 ? 20.053 74.987 34.245 1.00 27.11 256 SER B N 1
ATOM 1400 C CA . SER B 2 149 ? 20.953 74.740 33.127 1.00 24.84 256 SER B CA 1
ATOM 1401 C C . SER B 2 149 ? 20.060 74.470 31.934 1.00 23.59 256 SER B C 1
ATOM 1402 O O . SER B 2 149 ? 20.396 74.779 30.800 1.00 24.38 256 SER B O 1
ATOM 1405 N N . GLN B 2 150 ? 18.919 73.864 32.202 1.00 23.76 257 GLN B N 1
ATOM 1406 C CA . GLN B 2 150 ? 17.933 73.614 31.147 1.00 24.98 257 GLN B CA 1
ATOM 1407 C C . GLN B 2 150 ? 16.492 73.559 31.715 1.00 25.29 257 GLN B C 1
ATOM 1408 O O . GLN B 2 150 ? 16.285 73.192 32.873 1.00 23.79 257 GLN B O 1
ATOM 1414 N N . LEU B 2 151 ? 15.519 73.998 30.911 1.00 24.76 258 LEU B N 1
ATOM 1415 C CA . LEU B 2 151 ? 14.099 74.082 31.323 1.00 25.12 258 LEU B CA 1
ATOM 1416 C C . LEU B 2 151 ? 13.612 72.854 32.093 1.00 26.24 258 LEU B C 1
ATOM 1417 O O . LEU B 2 151 ? 13.323 72.937 33.278 1.00 27.00 258 LEU B O 1
ATOM 1422 N N . ILE B 2 152 ? 13.514 71.703 31.434 1.00 26.09 259 ILE B N 1
ATOM 1423 C CA . ILE B 2 152 ? 13.137 70.471 32.122 1.00 24.61 259 ILE B CA 1
ATOM 1424 C C . ILE B 2 152 ? 14.434 69.688 32.383 1.00 25.56 259 ILE B C 1
ATOM 1425 O O . ILE B 2 152 ? 15.249 69.463 31.477 1.00 26.59 259 ILE B O 1
ATOM 1430 N N . ARG B 2 153 ? 14.639 69.299 33.630 1.00 24.70 260 ARG B N 1
ATOM 1431 C CA . ARG B 2 153 ? 15.827 68.570 34.035 1.00 25.95 260 ARG B CA 1
ATOM 1432 C C . ARG B 2 153 ? 15.423 67.811 35.285 1.00 27.40 260 ARG B C 1
ATOM 1433 O O . ARG B 2 153 ? 14.556 68.278 36.003 1.00 28.41 260 ARG B O 1
ATOM 1441 N N . TYR B 2 154 ? 16.033 66.660 35.561 1.00 25.69 261 TYR B N 1
ATOM 1442 C CA . TYR B 2 154 ? 15.650 65.886 36.741 1.00 25.50 261 TYR B CA 1
ATOM 1443 C C . TYR B 2 154 ? 16.520 66.200 37.959 1.00 26.31 261 TYR B C 1
ATOM 1444 O O . TYR B 2 154 ? 17.689 66.514 37.822 1.00 26.42 261 TYR B O 1
ATOM 1453 N N . ALA B 2 155 ? 15.946 66.127 39.155 1.00 26.31 262 ALA B N 1
ATOM 1454 C CA . ALA B 2 155 ? 16.709 66.411 40.368 1.00 26.09 262 ALA B CA 1
ATOM 1455 C C . ALA B 2 155 ? 17.661 65.278 40.724 1.00 26.89 262 ALA B C 1
ATOM 1456 O O . ALA B 2 155 ? 17.534 64.159 40.231 1.00 27.45 262 ALA B O 1
ATOM 1458 N N . GLY B 2 156 ? 18.603 65.574 41.611 1.00 27.42 263 GLY B N 1
ATOM 1459 C CA . GLY B 2 156 ? 19.562 64.582 42.040 1.00 29.92 263 GLY B CA 1
ATOM 1460 C C . GLY B 2 156 ? 19.825 64.739 43.524 1.00 31.58 263 GLY B C 1
ATOM 1461 O O . GLY B 2 156 ? 20.446 65.718 43.954 1.00 32.19 263 GLY B O 1
ATOM 1462 N N . TYR B 2 157 ? 19.364 63.765 44.308 1.00 31.13 264 TYR B N 1
ATOM 1463 C CA . TYR B 2 157 ? 19.513 63.794 45.760 1.00 32.11 264 TYR B CA 1
ATOM 1464 C C . TYR B 2 157 ? 20.584 62.861 46.285 1.00 33.40 264 TYR B C 1
ATOM 1465 O O . TYR B 2 157 ? 20.953 61.883 45.628 1.00 34.10 264 TYR B O 1
ATOM 1474 N N . GLN B 2 158 ? 21.072 63.171 47.484 1.00 34.97 265 GLN B N 1
ATOM 1475 C CA . GLN B 2 158 ? 22.081 62.357 48.148 1.00 37.24 265 GLN B CA 1
ATOM 1476 C C . GLN B 2 158 ? 21.362 61.630 49.291 1.00 36.29 265 GLN B C 1
ATOM 1477 O O . GLN B 2 158 ? 21.155 62.194 50.377 1.00 35.98 265 GLN B O 1
ATOM 1483 N N . MET B 2 159 ? 20.973 60.383 49.031 1.00 34.57 266 MET B N 1
ATOM 1484 C CA . MET B 2 159 ? 20.258 59.572 50.004 1.00 35.02 266 MET B CA 1
ATOM 1485 C C . MET B 2 159 ? 20.940 59.455 51.374 1.00 35.05 266 MET B C 1
ATOM 1486 O O . MET B 2 159 ? 22.186 59.572 51.489 1.00 35.65 266 MET B O 1
ATOM 1491 N N . PRO B 2 160 ? 20.119 59.195 52.431 1.00 34.83 267 PRO B N 1
ATOM 1492 C CA . PRO B 2 160 ? 20.558 59.046 53.828 1.00 37.91 267 PRO B CA 1
ATOM 1493 C C . PRO B 2 160 ? 21.556 57.919 53.892 1.00 39.50 267 PRO B C 1
ATOM 1494 O O . PRO B 2 160 ? 22.651 58.082 54.462 1.00 40.84 267 PRO B O 1
ATOM 1498 N N . ASP B 2 161 ? 21.179 56.788 53.277 1.00 40.64 268 ASP B N 1
ATOM 1499 C CA . ASP B 2 161 ? 22.023 55.587 53.241 1.00 43.22 268 ASP B CA 1
ATOM 1500 C C . ASP B 2 161 ? 23.291 55.767 52.391 1.00 45.02 268 ASP B C 1
ATOM 1501 O O . ASP B 2 161 ? 23.855 54.783 51.903 1.00 46.60 268 ASP B O 1
ATOM 1506 N N . GLY B 2 162 ? 23.723 57.015 52.206 1.00 44.13 269 GLY B N 1
ATOM 1507 C CA . GLY B 2 162 ? 24.927 57.303 51.431 1.00 43.29 269 GLY B CA 1
ATOM 1508 C C . GLY B 2 162 ? 24.834 57.307 49.901 1.00 44.05 269 GLY B C 1
ATOM 1509 O O . GLY B 2 162 ? 25.588 58.027 49.221 1.00 44.51 269 GLY B O 1
ATOM 1510 N N . THR B 2 163 ? 23.916 56.509 49.357 1.00 42.63 270 THR B N 1
ATOM 1511 C CA . THR B 2 163 ? 23.721 56.406 47.908 1.00 39.62 270 THR B CA 1
ATOM 1512 C C . THR B 2 163 ? 23.106 57.677 47.278 1.00 39.96 270 THR B C 1
ATOM 1513 O O . THR B 2 163 ? 22.253 58.341 47.888 1.00 39.71 270 THR B O 1
ATOM 1517 N N . ILE B 2 164 ? 23.549 58.009 46.061 1.00 38.01 271 ILE B N 1
ATOM 1518 C CA . ILE B 2 164 ? 23.029 59.168 45.325 1.00 35.97 271 ILE B CA 1
ATOM 1519 C C . ILE B 2 164 ? 21.871 58.734 44.433 1.00 34.82 271 ILE B C 1
ATOM 1520 O O . ILE B 2 164 ? 22.020 57.810 43.653 1.00 34.94 271 ILE B O 1
ATOM 1525 N N . ARG B 2 165 ? 20.728 59.398 44.532 1.00 34.92 272 ARG B N 1
ATOM 1526 C CA . ARG B 2 165 ? 19.578 59.034 43.704 1.00 34.12 272 ARG B CA 1
ATOM 1527 C C . ARG B 2 165 ? 19.197 60.159 42.745 1.00 32.76 272 ARG B C 1
ATOM 1528 O O . ARG B 2 165 ? 19.358 61.335 43.069 1.00 33.08 272 ARG B O 1
ATOM 1536 N N . GLY B 2 166 ? 18.672 59.789 41.578 1.00 33.19 273 GLY B N 1
ATOM 1537 C CA . GLY B 2 166 ? 18.284 60.761 40.568 1.00 33.04 273 GLY B CA 1
ATOM 1538 C C . GLY B 2 166 ? 19.469 61.079 39.672 1.00 32.77 273 GLY B C 1
ATOM 1539 O O . GLY B 2 166 ? 20.300 60.220 39.443 1.00 33.37 273 GLY B O 1
ATOM 1540 N N . ASP B 2 167 ? 19.563 62.311 39.172 1.00 30.19 274 ASP B N 1
ATOM 1541 C CA . ASP B 2 167 ? 20.673 62.729 38.302 1.00 30.38 274 ASP B CA 1
ATOM 1542 C C . ASP B 2 167 ? 21.748 63.442 39.116 1.00 30.21 274 ASP B C 1
ATOM 1543 O O . ASP B 2 167 ? 21.610 64.617 39.453 1.00 30.26 274 ASP B O 1
ATOM 1548 N N . ALA B 2 168 ? 22.822 62.732 39.418 1.00 28.77 275 ALA B N 1
ATOM 1549 C CA . ALA B 2 168 ? 23.902 63.302 40.208 1.00 27.75 275 ALA B CA 1
ATOM 1550 C C . ALA B 2 168 ? 24.451 64.600 39.647 1.00 27.19 275 ALA B C 1
ATOM 1551 O O . ALA B 2 168 ? 25.011 65.405 40.389 1.00 29.03 275 ALA B O 1
ATOM 1553 N N . ALA B 2 169 ? 24.298 64.804 38.342 1.00 24.13 276 ALA B N 1
ATOM 1554 C CA . ALA B 2 169 ? 24.812 66.020 37.703 1.00 25.28 276 ALA B CA 1
ATOM 1555 C C . ALA B 2 169 ? 24.197 67.283 38.288 1.00 26.72 276 ALA B C 1
ATOM 1556 O O . ALA B 2 169 ? 24.805 68.340 38.230 1.00 26.41 276 ALA B O 1
ATOM 1558 N N . THR B 2 170 ? 22.996 67.171 38.854 1.00 26.78 277 THR B N 1
ATOM 1559 C CA . THR B 2 170 ? 22.293 68.322 39.406 1.00 26.36 277 THR B CA 1
ATOM 1560 C C . THR B 2 170 ? 22.156 68.300 40.933 1.00 28.73 277 THR B C 1
ATOM 1561 O O . THR B 2 170 ? 21.297 68.977 41.495 1.00 29.24 277 THR B O 1
ATOM 1565 N N . LEU B 2 171 ? 23.009 67.540 41.608 1.00 28.82 278 LEU B N 1
ATOM 1566 C CA . LEU B 2 171 ? 22.957 67.448 43.075 1.00 31.00 278 LEU B CA 1
ATOM 1567 C C . LEU B 2 171 ? 23.060 68.827 43.737 1.00 31.46 278 LEU B C 1
ATOM 1568 O O . LEU B 2 171 ? 22.366 69.109 44.716 1.00 32.90 278 LEU B O 1
ATOM 1573 N N . GLU B 2 172 ? 23.954 69.665 43.222 1.00 31.51 279 GLU B N 1
ATOM 1574 C CA . GLU B 2 172 ? 24.164 70.998 43.774 1.00 32.33 279 GLU B CA 1
ATOM 1575 C C . GLU B 2 172 ? 22.952 71.931 43.509 1.00 31.86 279 GLU B C 1
ATOM 1576 O O . GLU B 2 172 ? 22.341 72.471 44.450 1.00 31.62 279 GLU B O 1
ATOM 1582 N N . PHE B 2 173 ? 22.601 72.127 42.238 1.00 29.12 280 PHE B N 1
ATOM 1583 C CA . PHE B 2 173 ? 21.463 72.985 41.907 1.00 29.64 280 PHE B CA 1
ATOM 1584 C C . PHE B 2 173 ? 20.274 72.534 42.748 1.00 30.76 280 PHE B C 1
ATOM 1585 O O . PHE B 2 173 ? 19.524 73.362 43.289 1.00 33.07 280 PHE B O 1
ATOM 1593 N N . THR B 2 174 ? 20.100 71.217 42.862 1.00 29.39 281 THR B N 1
ATOM 1594 C CA . THR B 2 174 ? 18.994 70.672 43.640 1.00 30.96 281 THR B CA 1
ATOM 1595 C C . THR B 2 174 ? 19.002 71.169 45.087 1.00 31.86 281 THR B C 1
ATOM 1596 O O . THR B 2 174 ? 17.963 71.558 45.623 1.00 32.70 281 THR B O 1
ATOM 1600 N N . GLN B 2 175 ? 20.167 71.166 45.727 1.00 33.04 282 GLN B N 1
ATOM 1601 C CA . GLN B 2 175 ? 20.226 71.620 47.108 1.00 35.65 282 GLN B CA 1
ATOM 1602 C C . GLN B 2 175 ? 19.704 73.054 47.103 1.00 36.53 282 GLN B C 1
ATOM 1603 O O . GLN B 2 175 ? 18.689 73.364 47.737 1.00 36.82 282 GLN B O 1
ATOM 1609 N N . LEU B 2 176 ? 20.386 73.916 46.360 1.00 35.33 283 LEU B N 1
ATOM 1610 C CA . LEU B 2 176 ? 19.985 75.310 46.260 1.00 36.63 283 LEU B CA 1
ATOM 1611 C C . LEU B 2 176 ? 18.466 75.363 46.138 1.00 36.70 283 LEU B C 1
ATOM 1612 O O . LEU B 2 176 ? 17.791 76.004 46.943 1.00 38.18 283 LEU B O 1
ATOM 1617 N N . CYS B 2 177 ? 17.929 74.675 45.136 1.00 36.20 284 CYS B N 1
ATOM 1618 C CA . CYS B 2 177 ? 16.485 74.646 44.936 1.00 36.48 284 CYS B CA 1
ATOM 1619 C C . CYS B 2 177 ? 15.764 74.403 46.253 1.00 37.34 284 CYS B C 1
ATOM 1620 O O . CYS B 2 177 ? 14.812 75.109 46.611 1.00 37.29 284 CYS B O 1
ATOM 1623 N N . ILE B 2 178 ? 16.231 73.383 46.963 1.00 37.28 285 ILE B N 1
ATOM 1624 C CA . ILE B 2 178 ? 15.658 73.021 48.248 1.00 36.16 285 ILE B CA 1
ATOM 1625 C C . ILE B 2 178 ? 15.885 74.177 49.222 1.00 37.41 285 ILE B C 1
ATOM 1626 O O . ILE B 2 178 ? 14.987 74.542 49.986 1.00 38.68 285 ILE B O 1
ATOM 1631 N N . ASP B 2 179 ? 17.076 74.761 49.189 1.00 38.87 286 ASP B N 1
ATOM 1632 C CA . ASP B 2 179 ? 17.361 75.868 50.084 1.00 39.68 286 ASP B CA 1
ATOM 1633 C C . ASP B 2 179 ? 16.376 77.012 49.832 1.00 38.40 286 ASP B C 1
ATOM 1634 O O . ASP B 2 179 ? 16.018 77.740 50.755 1.00 39.75 286 ASP B O 1
ATOM 1639 N N . LEU B 2 180 ? 15.922 77.163 48.590 1.00 37.74 287 LEU B N 1
ATOM 1640 C CA . LEU B 2 180 ? 14.980 78.230 48.271 1.00 36.26 287 LEU B CA 1
ATOM 1641 C C . LEU B 2 180 ? 13.526 77.816 48.505 1.00 36.51 287 LEU B C 1
ATOM 1642 O O . LEU B 2 180 ? 12.612 78.467 47.994 1.00 37.66 287 LEU B O 1
ATOM 1647 N N . GLY B 2 181 ? 13.303 76.730 49.251 1.00 37.24 288 GLY B N 1
ATOM 1648 C CA . GLY B 2 181 ? 11.939 76.304 49.552 1.00 36.48 288 GLY B CA 1
ATOM 1649 C C . GLY B 2 181 ? 11.253 75.223 48.725 1.00 37.85 288 GLY B C 1
ATOM 1650 O O . GLY B 2 181 ? 10.048 74.971 48.896 1.00 37.73 288 GLY B O 1
ATOM 1651 N N . TRP B 2 182 ? 11.986 74.568 47.834 1.00 37.98 289 TRP B N 1
ATOM 1652 C CA . TRP B 2 182 ? 11.365 73.531 47.018 1.00 35.80 289 TRP B CA 1
ATOM 1653 C C . TRP B 2 182 ? 11.257 72.254 47.846 1.00 36.09 289 TRP B C 1
ATOM 1654 O O . TRP B 2 182 ? 12.162 71.929 48.617 1.00 37.10 289 TRP B O 1
ATOM 1665 N N . LYS B 2 183 ? 10.134 71.553 47.695 1.00 36.76 290 LYS B N 1
ATOM 1666 C CA . LYS B 2 183 ? 9.871 70.313 48.420 1.00 38.23 290 LYS B CA 1
ATOM 1667 C C . LYS B 2 183 ? 10.461 69.117 47.659 1.00 36.75 290 LYS B C 1
ATOM 1668 O O . LYS B 2 183 ? 9.945 68.713 46.609 1.00 37.26 290 LYS B O 1
ATOM 1674 N N . PRO B 2 184 ? 11.551 68.539 48.177 1.00 36.23 291 PRO B N 1
ATOM 1675 C CA . PRO B 2 184 ? 12.192 67.386 47.526 1.00 36.40 291 PRO B CA 1
ATOM 1676 C C . PRO B 2 184 ? 11.293 66.145 47.472 1.00 38.21 291 PRO B C 1
ATOM 1677 O O . PRO B 2 184 ? 10.960 65.598 48.523 1.00 40.58 291 PRO B O 1
ATOM 1681 N N . ARG B 2 185 ? 10.918 65.689 46.273 1.00 37.43 292 ARG B N 1
ATOM 1682 C CA . ARG B 2 185 ? 10.075 64.495 46.153 1.00 38.54 292 ARG B CA 1
ATOM 1683 C C . ARG B 2 185 ? 10.884 63.181 46.126 1.00 38.21 292 ARG B C 1
ATOM 1684 O O . ARG B 2 185 ? 10.338 62.117 45.797 1.00 37.82 292 ARG B O 1
ATOM 1692 N N . TYR B 2 186 ? 12.178 63.274 46.465 1.00 38.30 293 TYR B N 1
ATOM 1693 C CA . TYR B 2 186 ? 13.137 62.150 46.520 1.00 36.69 293 TYR B CA 1
ATOM 1694 C C . TYR B 2 186 ? 13.082 61.039 45.452 1.00 37.05 293 TYR B C 1
ATOM 1695 O O . TYR B 2 186 ? 13.533 59.922 45.688 1.00 36.70 293 TYR B O 1
ATOM 1704 N N . GLY B 2 187 ? 12.568 61.357 44.266 1.00 36.18 294 GLY B N 1
ATOM 1705 C CA . GLY B 2 187 ? 12.482 60.371 43.196 1.00 36.15 294 GLY B CA 1
ATOM 1706 C C . GLY B 2 187 ? 13.767 60.208 42.385 1.00 35.17 294 GLY B C 1
ATOM 1707 O O . GLY B 2 187 ? 14.812 60.766 42.723 1.00 36.75 294 GLY B O 1
ATOM 1708 N N . ARG B 2 188 ? 13.678 59.427 41.309 1.00 35.21 295 ARG B N 1
ATOM 1709 C CA . ARG B 2 188 ? 14.807 59.147 40.417 1.00 34.54 295 ARG B CA 1
ATOM 1710 C C . ARG B 2 188 ? 14.595 60.033 39.210 1.00 32.88 295 ARG B C 1
ATOM 1711 O O . ARG B 2 188 ? 15.528 60.316 38.465 1.00 32.85 295 ARG B O 1
ATOM 1719 N N . PHE B 2 189 ? 13.352 60.445 39.015 1.00 30.71 296 PHE B N 1
ATOM 1720 C CA . PHE B 2 189 ? 13.008 61.297 37.894 1.00 29.75 296 PHE B CA 1
ATOM 1721 C C . PHE B 2 189 ? 12.066 62.447 38.270 1.00 28.43 296 PHE B C 1
ATOM 1722 O O . PHE B 2 189 ? 10.995 62.592 37.677 1.00 29.18 296 PHE B O 1
ATOM 1730 N N . ASP B 2 190 ? 12.464 63.247 39.256 1.00 27.79 297 ASP B N 1
ATOM 1731 C CA . ASP B 2 190 ? 11.664 64.396 39.701 1.00 27.77 297 ASP B CA 1
ATOM 1732 C C . ASP B 2 190 ? 12.046 65.635 38.907 1.00 26.90 297 ASP B C 1
ATOM 1733 O O . ASP B 2 190 ? 13.183 66.122 39.030 1.00 26.74 297 ASP B O 1
ATOM 1738 N N . VAL B 2 191 ? 11.114 66.152 38.106 1.00 26.93 298 VAL B N 1
ATOM 1739 C CA . VAL B 2 191 ? 11.412 67.348 37.321 1.00 26.08 298 VAL B CA 1
ATOM 1740 C C . VAL B 2 191 ? 11.730 68.504 38.246 1.00 26.78 298 VAL B C 1
ATOM 1741 O O . VAL B 2 191 ? 10.981 68.798 39.166 1.00 26.58 298 VAL B O 1
ATOM 1745 N N . LEU B 2 192 ? 12.865 69.141 38.002 1.00 26.40 299 LEU B N 1
ATOM 1746 C CA . LEU B 2 192 ? 13.326 70.282 38.794 1.00 25.86 299 LEU B CA 1
ATOM 1747 C C . LEU B 2 192 ? 12.480 71.538 38.560 1.00 25.12 299 LEU B C 1
ATOM 1748 O O . LEU B 2 192 ? 11.982 71.757 37.457 1.00 24.52 299 LEU B O 1
ATOM 1753 N N . PRO B 2 193 ? 12.343 72.396 39.585 1.00 24.90 300 PRO B N 1
ATOM 1754 C CA . PRO B 2 193 ? 11.552 73.631 39.462 1.00 26.99 300 PRO B CA 1
ATOM 1755 C C . PRO B 2 193 ? 12.274 74.727 38.683 1.00 29.98 300 PRO B C 1
ATOM 1756 O O . PRO B 2 193 ? 13.509 74.777 38.657 1.00 30.33 300 PRO B O 1
ATOM 1760 N N . LEU B 2 194 ? 11.506 75.606 38.044 1.00 29.42 301 LEU B N 1
ATOM 1761 C CA . LEU B 2 194 ? 12.100 76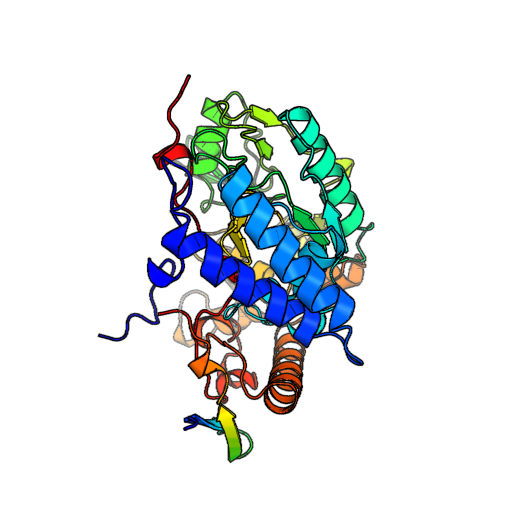.738 37.323 1.00 28.99 301 LEU B CA 1
ATOM 1762 C C . LEU B 2 194 ? 12.550 77.696 38.419 1.00 29.61 301 LEU B C 1
ATOM 1763 O O . LEU B 2 194 ? 11.774 77.980 39.308 1.00 28.92 301 LEU B O 1
ATOM 1768 N N . VAL B 2 195 ? 13.802 78.137 38.397 1.00 29.46 302 VAL B N 1
ATOM 1769 C CA . VAL B 2 195 ? 14.282 79.095 39.381 1.00 30.47 302 VAL B CA 1
ATOM 1770 C C . VAL B 2 195 ? 14.542 80.367 38.574 1.00 31.21 302 VAL B C 1
ATOM 1771 O O . VAL B 2 195 ? 15.550 80.479 37.870 1.00 30.39 302 VAL B O 1
ATOM 1775 N N . LEU B 2 196 ? 13.622 81.321 38.665 1.00 30.79 303 LEU B N 1
ATOM 1776 C CA . LEU B 2 196 ? 13.752 82.571 37.913 1.00 31.06 303 LEU B CA 1
ATOM 1777 C C . LEU B 2 196 ? 14.154 83.837 38.687 1.00 30.75 303 LEU B C 1
ATOM 1778 O O . LEU B 2 196 ? 13.737 84.068 39.826 1.00 32.56 303 LEU B O 1
ATOM 1783 N N . GLN B 2 197 ? 15.009 84.628 38.054 1.00 31.06 304 GLN B N 1
ATOM 1784 C CA . GLN B 2 197 ? 15.482 85.890 38.614 1.00 30.97 304 GLN B CA 1
ATOM 1785 C C . GLN B 2 197 ? 15.099 86.933 37.572 1.00 32.01 304 GLN B C 1
ATOM 1786 O O . GLN B 2 197 ? 15.568 86.865 36.424 1.00 32.04 304 GLN B O 1
ATOM 1792 N N . ALA B 2 198 ? 14.231 87.872 37.949 1.00 33.16 305 ALA B N 1
ATOM 1793 C CA . ALA B 2 198 ? 13.815 88.918 37.017 1.00 34.78 305 ALA B CA 1
ATOM 1794 C C . ALA B 2 198 ? 14.259 90.325 37.445 1.00 37.11 305 ALA B C 1
ATOM 1795 O O . ALA B 2 198 ? 14.304 90.653 38.632 1.00 37.31 305 ALA B O 1
ATOM 1797 N N . ASP B 2 199 ? 14.605 91.142 36.457 1.00 39.11 306 ASP B N 1
ATOM 1798 C CA . ASP B 2 199 ? 15.060 92.506 36.693 1.00 42.01 306 ASP B CA 1
ATOM 1799 C C . ASP B 2 199 ? 16.062 92.648 37.834 1.00 41.18 306 ASP B C 1
ATOM 1800 O O . ASP B 2 199 ? 16.022 93.624 38.566 1.00 41.60 306 ASP B O 1
ATOM 1805 N N . GLY B 2 200 ? 16.949 91.677 38.001 1.00 41.27 307 GLY B N 1
ATOM 1806 C CA . GLY B 2 200 ? 17.956 91.766 39.050 1.00 38.29 307 GLY B CA 1
ATOM 1807 C C . GLY B 2 200 ? 17.558 91.283 40.436 1.00 38.13 307 GLY B C 1
ATOM 1808 O O . GLY B 2 200 ? 18.430 91.143 41.308 1.00 36.50 307 GLY B O 1
ATOM 1809 N N . GLN B 2 201 ? 16.263 91.033 40.646 1.00 38.30 308 GLN B N 1
ATOM 1810 C CA . GLN B 2 201 ? 15.772 90.566 41.938 1.00 38.81 308 GLN B CA 1
ATOM 1811 C C . GLN B 2 201 ? 16.248 89.165 42.305 1.00 39.71 308 GLN B C 1
ATOM 1812 O O . GLN B 2 201 ? 16.582 88.354 41.445 1.00 41.12 308 GLN B O 1
ATOM 1818 N N . ASP B 2 202 ? 16.271 88.877 43.597 1.00 39.93 309 ASP B N 1
ATOM 1819 C CA . ASP B 2 202 ? 16.637 87.561 44.063 1.00 41.07 309 ASP B CA 1
ATOM 1820 C C . ASP B 2 202 ? 15.793 86.592 43.255 1.00 39.81 309 ASP B C 1
ATOM 1821 O O . ASP B 2 202 ? 14.710 86.955 42.780 1.00 40.76 309 ASP B O 1
ATOM 1826 N N . PRO B 2 203 ? 16.270 85.340 43.097 1.00 38.48 310 PRO B N 1
ATOM 1827 C CA . PRO B 2 203 ? 15.570 84.288 42.341 1.00 36.86 310 PRO B CA 1
ATOM 1828 C C . PRO B 2 203 ? 14.285 83.780 42.989 1.00 37.70 310 PRO B C 1
ATOM 1829 O O . PRO B 2 203 ? 14.183 83.705 44.214 1.00 36.93 310 PRO B O 1
ATOM 1833 N N . GLU B 2 204 ? 13.316 83.406 42.161 1.00 38.42 311 GLU B N 1
ATOM 1834 C CA . GLU B 2 204 ? 12.044 82.857 42.642 1.00 38.67 311 GLU B CA 1
ATOM 1835 C C . GLU B 2 204 ? 11.774 81.473 42.020 1.00 37.20 311 GLU B C 1
ATOM 1836 O O . GLU B 2 204 ? 11.939 81.273 40.812 1.00 37.69 311 GLU B O 1
ATOM 1842 N N . VAL B 2 205 ? 11.320 80.540 42.844 1.00 35.63 312 VAL B N 1
ATOM 1843 C CA . VAL B 2 205 ? 11.053 79.190 42.398 1.00 34.89 312 VAL B CA 1
ATOM 1844 C C . VAL B 2 205 ? 9.628 78.966 41.885 1.00 35.09 312 VAL B C 1
ATOM 1845 O O . VAL B 2 205 ? 8.689 79.554 42.386 1.00 33.32 312 VAL B O 1
ATOM 1849 N N . PHE B 2 206 ? 9.476 78.116 40.876 1.00 35.10 313 PHE B N 1
ATOM 1850 C CA . PHE B 2 206 ? 8.169 77.790 40.321 1.00 34.12 313 PHE B CA 1
ATOM 1851 C C . PHE B 2 206 ? 8.194 76.348 39.794 1.00 34.91 313 PHE B C 1
ATOM 1852 O O . PHE B 2 206 ? 9.065 75.970 38.994 1.00 35.15 313 PHE B O 1
ATOM 1860 N N . GLU B 2 207 ? 7.242 75.536 40.234 1.00 33.91 314 GLU B N 1
ATOM 1861 C CA . GLU B 2 207 ? 7.184 74.166 39.773 1.00 32.73 314 GLU B CA 1
ATOM 1862 C C . GLU B 2 207 ? 6.649 74.168 38.362 1.00 31.11 314 GLU B C 1
ATOM 1863 O O . GLU B 2 207 ? 5.765 74.958 38.041 1.00 32.75 314 GLU B O 1
ATOM 1869 N N . ILE B 2 208 ? 7.197 73.334 37.489 1.00 30.33 315 ILE B N 1
ATOM 1870 C CA . ILE B 2 208 ? 6.670 73.317 36.133 1.00 28.87 315 ILE B CA 1
ATOM 1871 C C . ILE B 2 208 ? 5.354 72.531 36.094 1.00 30.72 315 ILE B C 1
ATOM 1872 O O . ILE B 2 208 ? 5.260 71.390 36.578 1.00 29.73 315 ILE B O 1
ATOM 1877 N N . PRO B 2 209 ? 4.313 73.124 35.507 1.00 32.24 316 PRO B N 1
ATOM 1878 C CA . PRO B 2 209 ? 3.057 72.363 35.479 1.00 33.14 316 PRO B CA 1
ATOM 1879 C C . PRO B 2 209 ? 3.216 7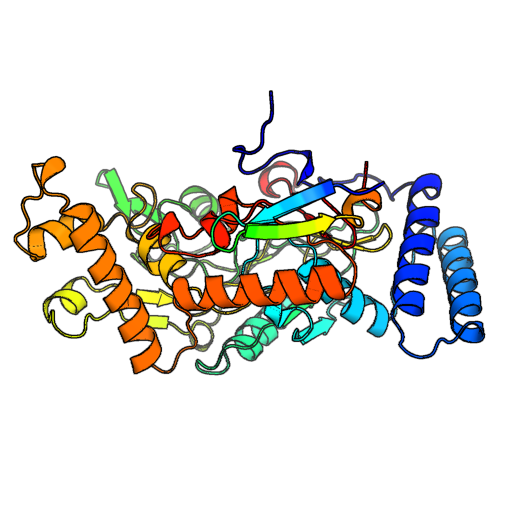0.963 34.876 1.00 32.01 316 PRO B C 1
ATOM 1880 O O . PRO B 2 209 ? 3.448 70.817 33.679 1.00 31.61 316 PRO B O 1
ATOM 1884 N N . PRO B 2 210 ? 3.087 69.916 35.704 1.00 29.86 317 PRO B N 1
ATOM 1885 C CA . PRO B 2 210 ? 3.218 68.533 35.227 1.00 29.36 317 PRO B CA 1
ATOM 1886 C C . PRO B 2 210 ? 2.638 68.260 33.844 1.00 29.60 317 PRO B C 1
ATOM 1887 O O . PRO B 2 210 ? 3.269 67.574 33.065 1.00 31.43 317 PRO B O 1
ATOM 1891 N N . ASP B 2 211 ? 1.458 68.781 33.519 1.00 28.93 318 ASP B N 1
ATOM 1892 C CA . ASP B 2 211 ? 0.902 68.530 32.192 1.00 29.12 318 ASP B CA 1
ATOM 1893 C C . ASP B 2 211 ? 1.832 69.003 31.088 1.00 28.08 318 ASP B C 1
ATOM 1894 O O . ASP B 2 211 ? 1.676 68.591 29.943 1.00 27.95 318 ASP B O 1
ATOM 1899 N N . LEU B 2 212 ? 2.774 69.890 31.405 1.00 26.45 319 LEU B N 1
ATOM 1900 C CA . LEU B 2 212 ? 3.654 70.427 30.366 1.00 27.38 319 LEU B CA 1
ATOM 1901 C C . LEU B 2 212 ? 4.914 69.636 30.039 1.00 28.01 319 LEU B C 1
ATOM 1902 O O . LEU B 2 212 ? 5.450 69.769 28.940 1.00 28.60 319 LEU B O 1
ATOM 1907 N N . VAL B 2 213 ? 5.377 68.814 30.973 1.00 27.65 320 VAL B N 1
ATOM 1908 C CA . VAL B 2 213 ? 6.589 68.010 30.790 1.00 26.74 320 VAL B CA 1
ATOM 1909 C C . VAL B 2 213 ? 6.287 66.643 30.146 1.00 27.96 320 VAL B C 1
ATOM 1910 O O . VAL B 2 213 ? 5.974 65.688 30.854 1.00 28.87 320 VAL B O 1
ATOM 1914 N N . LEU B 2 214 ? 6.372 66.543 28.823 1.00 28.46 321 LEU B N 1
ATOM 1915 C CA . LEU B 2 214 ? 6.121 65.276 28.125 1.00 28.66 321 LEU B CA 1
ATOM 1916 C C . LEU B 2 214 ? 7.268 64.315 28.417 1.00 28.43 321 LEU B C 1
ATOM 1917 O O . LEU B 2 214 ? 8.421 64.703 28.389 1.00 26.67 321 LEU B O 1
ATOM 1922 N N . GLU B 2 215 ? 6.975 63.058 28.699 1.00 27.14 322 GLU B N 1
ATOM 1923 C CA . GLU B 2 215 ? 8.065 62.143 28.997 1.00 26.22 322 GLU B CA 1
ATOM 1924 C C . GLU B 2 215 ? 7.992 60.863 28.173 1.00 26.87 322 GLU B C 1
ATOM 1925 O O . GLU B 2 215 ? 6.940 60.498 27.666 1.00 26.65 322 GLU B O 1
ATOM 1931 N N . VAL B 2 216 ? 9.134 60.209 27.996 1.00 28.15 323 VAL B N 1
ATOM 1932 C CA . VAL B 2 216 ? 9.165 58.972 27.205 1.00 26.57 323 VAL B CA 1
ATOM 1933 C C . VAL B 2 216 ? 9.624 57.808 28.059 1.00 27.90 323 VAL B C 1
ATOM 1934 O O . VAL B 2 216 ? 10.739 57.805 28.582 1.00 28.29 323 VAL B O 1
ATOM 1938 N N . THR B 2 217 ? 8.749 56.826 28.218 1.00 27.54 324 THR B N 1
ATOM 1939 C CA . THR B 2 217 ? 9.070 55.641 29.016 1.00 29.77 324 THR B CA 1
ATOM 1940 C C . THR B 2 217 ? 9.941 54.714 28.181 1.00 29.35 324 THR B C 1
ATOM 1941 O O . THR B 2 217 ? 9.565 54.347 27.062 1.00 28.43 324 THR B O 1
ATOM 1945 N N . MET B 2 218 ? 11.098 54.349 28.722 1.00 30.17 325 MET B N 1
ATOM 1946 C CA . MET B 2 218 ? 12.041 53.510 27.993 1.00 30.68 325 MET B CA 1
ATOM 1947 C C . MET B 2 218 ? 11.782 52.014 27.923 1.00 31.08 325 MET B C 1
ATOM 1948 O O . MET B 2 218 ? 11.772 51.286 28.944 1.00 29.51 325 MET B O 1
ATOM 1953 N N . GLU B 2 219 ? 11.621 51.551 26.687 1.00 32.93 326 GLU B N 1
ATOM 1954 C CA . GLU B 2 219 ? 11.435 50.133 26.428 1.00 34.50 326 GLU B CA 1
ATOM 1955 C C . GLU B 2 219 ? 12.110 49.658 25.122 1.00 35.44 326 GLU B C 1
ATOM 1956 O O . GLU B 2 219 ? 11.925 50.241 24.048 1.00 34.75 326 GLU B O 1
ATOM 1962 N N . HIS B 2 220 ? 12.907 48.596 25.255 1.00 35.51 327 HIS B N 1
ATOM 1963 C CA . HIS B 2 220 ? 13.641 47.954 24.154 1.00 34.44 327 HIS B CA 1
ATOM 1964 C C . HIS B 2 220 ? 12.680 47.063 23.355 1.00 33.30 327 HIS B C 1
ATOM 1965 O O . HIS B 2 220 ? 11.817 46.426 23.947 1.00 34.11 327 HIS B O 1
ATOM 1972 N N . PRO B 2 221 ? 12.826 46.989 22.012 1.00 34.43 328 PRO B N 1
ATOM 1973 C CA . PRO B 2 221 ? 11.931 46.166 21.182 1.00 34.19 328 PRO B CA 1
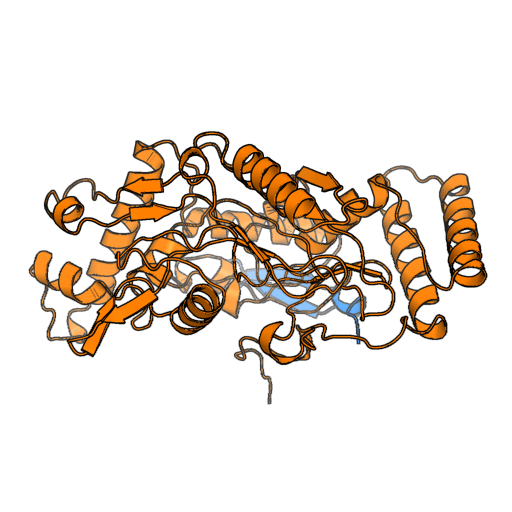ATOM 1974 C C . PRO B 2 221 ? 12.193 44.658 21.074 1.00 35.06 328 PRO B C 1
ATOM 1975 O O . PRO B 2 221 ? 11.728 44.015 20.128 1.00 36.20 328 PRO B O 1
ATOM 1979 N N . LYS B 2 222 ? 12.931 44.093 22.020 1.00 35.74 329 LYS B N 1
ATOM 1980 C CA . LYS B 2 222 ? 13.232 42.672 22.004 1.00 36.55 329 LYS B CA 1
ATOM 1981 C C . LYS B 2 222 ? 13.329 42.272 23.452 1.00 36.88 329 LYS B C 1
ATOM 1982 O O . LYS B 2 222 ? 12.847 41.221 23.853 1.00 38.76 329 LYS B O 1
ATOM 1988 N N . TYR B 2 223 ? 13.947 43.133 24.248 1.00 36.21 330 TYR B N 1
ATOM 1989 C CA . TYR B 2 223 ? 14.114 42.860 25.659 1.00 37.09 330 TYR B CA 1
ATOM 1990 C C . TYR B 2 223 ? 12.928 43.314 26.465 1.00 38.59 330 TYR B C 1
ATOM 1991 O O . TYR B 2 223 ? 12.639 44.509 26.499 1.00 36.97 330 TYR B O 1
ATOM 2000 N N . GLU B 2 224 ? 12.248 42.374 27.119 1.00 38.66 331 GLU B N 1
ATOM 2001 C CA . GLU B 2 224 ? 11.091 42.706 27.946 1.00 38.83 331 GLU B CA 1
ATOM 2002 C C . GLU B 2 224 ? 11.592 43.244 29.284 1.00 37.01 331 GLU B C 1
ATOM 2003 O O . GLU B 2 224 ? 10.926 44.023 29.955 1.00 36.46 331 GLU B O 1
ATOM 2009 N N . TRP B 2 225 ? 12.787 42.843 29.674 1.00 36.85 332 TRP B N 1
ATOM 2010 C CA . TRP B 2 225 ? 13.279 43.319 30.935 1.00 35.37 332 TRP B CA 1
ATOM 2011 C C . TRP B 2 225 ? 13.743 44.770 30.828 1.00 35.11 332 TRP B C 1
ATOM 2012 O O . TRP B 2 225 ? 14.098 45.380 31.836 1.00 34.50 332 TRP B O 1
ATOM 2023 N N . PHE B 2 226 ? 13.752 45.339 29.623 1.00 34.12 333 PHE B N 1
ATOM 2024 C CA . PHE B 2 226 ? 14.204 46.724 29.529 1.00 36.33 333 PHE B CA 1
ATOM 2025 C C . PHE B 2 226 ? 13.259 47.570 30.366 1.00 36.65 333 PHE B C 1
ATOM 2026 O O . PHE B 2 226 ? 13.700 48.297 31.274 1.00 36.04 333 PHE B O 1
ATOM 2034 N N . GLN B 2 227 ? 11.961 47.451 30.075 1.00 36.80 334 GLN B N 1
ATOM 2035 C CA . GLN B 2 227 ? 10.941 48.180 30.807 1.00 38.04 334 GLN B CA 1
ATOM 2036 C C . GLN B 2 227 ? 11.060 48.015 32.332 1.00 37.34 334 GLN B C 1
ATOM 2037 O O . GLN B 2 227 ? 10.711 48.917 33.088 1.00 38.15 334 GLN B O 1
ATOM 2043 N N . GLU B 2 228 ? 11.565 46.874 32.783 1.00 37.26 335 GLU B N 1
ATOM 2044 C CA . GLU B 2 228 ? 11.695 46.620 34.213 1.00 37.97 335 GLU B CA 1
ATOM 2045 C C . GLU B 2 228 ? 12.738 47.488 34.855 1.00 36.10 335 GLU B C 1
ATOM 2046 O O . GLU B 2 228 ? 12.886 47.478 36.078 1.00 36.79 335 GLU B O 1
ATOM 2052 N N . LEU B 2 229 ? 13.511 48.196 34.045 1.00 35.81 336 LEU B N 1
ATOM 2053 C CA . LEU B 2 229 ? 14.540 49.072 34.604 1.00 34.16 336 LEU B CA 1
ATOM 2054 C C . LEU B 2 229 ? 13.835 50.371 34.962 1.00 33.90 336 LEU B C 1
ATOM 2055 O O . LEU B 2 229 ? 14.461 51.299 35.490 1.00 34.23 336 LEU B O 1
ATOM 2060 N N . GLY B 2 230 ? 12.528 50.422 34.668 1.00 33.38 337 GLY B N 1
ATOM 2061 C CA . GLY B 2 230 ? 11.737 51.602 34.964 1.00 32.05 337 GLY B CA 1
ATOM 2062 C C . GLY B 2 230 ? 12.495 52.889 34.709 1.00 30.61 337 GLY B C 1
ATOM 2063 O O . GLY B 2 230 ? 12.774 53.664 35.632 1.00 29.50 337 GLY B O 1
ATOM 2064 N N . LEU B 2 231 ? 12.829 53.114 33.441 1.00 30.11 338 LEU B N 1
ATOM 2065 C CA . LEU B 2 231 ? 13.568 54.300 33.040 1.00 28.81 338 LEU B CA 1
ATOM 2066 C C . LEU B 2 231 ? 12.740 55.139 32.116 1.00 27.18 338 LEU B C 1
ATOM 2067 O O . LEU B 2 231 ? 11.913 54.611 31.363 1.00 25.58 338 LEU B O 1
ATOM 2072 N N . LYS B 2 232 ? 12.986 56.446 32.152 1.00 27.69 339 LYS B N 1
ATOM 2073 C CA . LYS B 2 232 ? 12.288 57.368 31.275 1.00 27.96 339 LYS B CA 1
ATOM 2074 C C . LYS B 2 232 ? 13.127 58.616 31.152 1.00 26.69 339 LYS B C 1
ATOM 2075 O O . LYS B 2 232 ? 14.102 58.771 31.888 1.00 27.71 339 LYS B O 1
ATOM 2081 N N . TRP B 2 233 ? 12.762 59.486 30.206 1.00 24.31 340 TRP B N 1
ATOM 2082 C CA . TRP B 2 233 ? 13.441 60.763 29.993 1.00 25.10 340 TRP B CA 1
ATOM 2083 C C . TRP B 2 233 ? 12.445 61.797 29.445 1.00 25.74 340 TRP B C 1
ATOM 2084 O O . TRP B 2 233 ? 11.392 61.420 28.885 1.00 27.46 340 TRP B O 1
ATOM 2095 N N . TYR B 2 234 ? 12.762 63.090 29.601 1.00 25.97 341 TYR B N 1
ATOM 2096 C CA . TYR B 2 234 ? 11.908 64.158 29.085 1.00 23.97 341 TYR B CA 1
ATOM 2097 C C . TYR B 2 234 ? 12.106 64.307 27.586 1.00 26.02 341 TYR B C 1
ATOM 2098 O O . TYR B 2 234 ? 13.182 64.078 27.092 1.00 27.93 341 TYR B O 1
ATOM 2107 N N . ALA B 2 235 ? 11.085 64.697 26.850 1.00 24.83 342 ALA B N 1
ATOM 2108 C CA . ALA B 2 235 ? 11.231 64.821 25.408 1.00 26.28 342 ALA B CA 1
ATOM 2109 C C . ALA B 2 235 ? 11.836 66.130 24.907 1.00 25.62 342 ALA B C 1
ATOM 2110 O O . ALA B 2 235 ? 12.190 66.244 23.730 1.00 26.16 342 ALA B O 1
ATOM 2112 N N . LEU B 2 236 ? 11.997 67.100 25.796 1.00 24.04 343 LEU B N 1
ATOM 2113 C CA . LEU B 2 236 ? 12.479 68.418 25.389 1.00 23.71 343 LEU B CA 1
ATOM 2114 C C . LEU B 2 236 ? 13.821 68.925 25.856 1.00 23.54 343 LEU B C 1
ATOM 2115 O O . LEU B 2 236 ? 14.014 69.262 27.036 1.00 22.15 343 LEU B O 1
ATOM 2120 N N . PRO B 2 237 ? 14.762 69.024 24.915 1.00 22.13 344 PRO B N 1
ATOM 2121 C CA . PRO B 2 237 ? 16.111 69.520 25.211 1.00 22.16 344 PRO B CA 1
ATOM 2122 C C . PRO B 2 237 ? 16.048 71.060 25.072 1.00 21.20 344 PRO B C 1
ATOM 2123 O O . PRO B 2 237 ? 16.017 71.612 23.969 1.00 21.56 344 PRO B O 1
ATOM 2127 N N . ALA B 2 238 ? 15.973 71.748 26.197 1.00 21.01 345 ALA B N 1
ATOM 2128 C CA . ALA B 2 238 ? 15.879 73.197 26.167 1.00 21.62 345 ALA B CA 1
ATOM 2129 C C . ALA B 2 238 ? 16.976 73.789 27.044 1.00 22.56 345 ALA B C 1
ATOM 2130 O O . ALA B 2 238 ? 16.938 73.659 28.270 1.00 20.47 345 ALA B O 1
ATOM 2132 N N . VAL B 2 239 ? 17.951 74.425 26.403 1.00 23.45 346 VAL B N 1
ATOM 2133 C CA . VAL B 2 239 ? 19.078 75.037 27.092 1.00 23.17 346 VAL B CA 1
ATOM 2134 C C . VAL B 2 239 ? 18.525 76.313 27.711 1.00 24.07 346 VAL B C 1
ATOM 2135 O O . VAL B 2 239 ? 17.958 77.129 27.008 1.00 25.27 346 VAL B O 1
ATOM 2139 N N . ALA B 2 240 ? 18.702 76.469 29.025 1.00 23.88 347 ALA B N 1
ATOM 2140 C CA . ALA B 2 240 ? 18.154 77.601 29.783 1.00 25.21 347 ALA B CA 1
ATOM 2141 C C . ALA B 2 240 ? 19.074 78.728 30.293 1.00 26.53 347 ALA B C 1
ATOM 2142 O O . ALA B 2 240 ? 18.594 79.817 30.578 1.00 27.79 347 ALA B O 1
ATOM 2144 N N . ASN B 2 241 ? 20.378 78.483 30.390 1.00 23.93 348 ASN B N 1
ATOM 2145 C CA . ASN B 2 241 ? 21.297 79.473 30.936 1.00 21.60 348 ASN B CA 1
ATOM 2146 C C . ASN B 2 241 ? 22.350 80.207 30.073 1.00 22.27 348 ASN B C 1
ATOM 2147 O O . ASN B 2 241 ? 23.300 80.758 30.625 1.00 25.80 348 ASN B O 1
ATOM 2152 N N . MET B 2 242 ? 22.168 80.233 28.753 1.00 21.42 349 MET B N 1
ATOM 2153 C CA . MET B 2 242 ? 23.093 80.893 27.836 1.00 24.65 349 MET B CA 1
ATOM 2154 C C . MET B 2 242 ? 22.797 82.371 27.527 1.00 26.98 349 MET B C 1
ATOM 2155 O O . MET B 2 242 ? 21.662 82.834 27.691 1.00 28.86 349 MET B O 1
ATOM 2160 N N . LEU B 2 243 ? 23.806 83.122 27.085 1.00 26.75 350 LEU B N 1
ATOM 2161 C CA . LEU B 2 243 ? 23.618 84.537 26.781 1.00 24.03 350 LEU B CA 1
ATOM 2162 C C . LEU B 2 243 ? 23.617 84.806 25.277 1.00 25.10 350 LEU B C 1
ATOM 2163 O O . LEU B 2 243 ? 24.443 84.288 24.541 1.00 26.22 350 LEU B O 1
ATOM 2168 N N . LEU B 2 244 ? 22.677 85.600 24.803 1.00 23.54 351 LEU B N 1
ATOM 2169 C CA . LEU B 2 244 ? 22.683 85.903 23.388 1.00 26.88 351 LEU B CA 1
ATOM 2170 C C . LEU B 2 244 ? 23.338 87.295 23.208 1.00 27.94 351 LEU B C 1
ATOM 2171 O O . LEU B 2 244 ? 22.969 88.281 23.865 1.00 27.77 351 LEU B O 1
ATOM 2176 N N . GLU B 2 245 ? 24.341 87.348 22.341 1.00 29.30 352 GLU B N 1
ATOM 2177 C CA . GLU B 2 245 ? 25.043 88.568 22.063 1.00 29.40 352 GLU B CA 1
ATOM 2178 C C . GLU B 2 245 ? 24.763 88.879 20.608 1.00 28.55 352 GLU B C 1
ATOM 2179 O O . GLU B 2 245 ? 24.917 88.029 19.720 1.00 31.17 352 GLU B O 1
ATOM 2185 N N . VAL B 2 246 ? 24.310 90.105 20.380 1.00 27.79 353 VAL B N 1
ATOM 2186 C CA . VAL B 2 246 ? 24.009 90.569 19.044 1.00 28.69 353 VAL B CA 1
ATOM 2187 C C . VAL B 2 246 ? 24.280 92.055 19.041 1.00 27.96 353 VAL B C 1
ATOM 2188 O O . VAL B 2 246 ? 23.861 92.777 19.946 1.00 28.96 353 VAL B O 1
ATOM 2192 N N . GLY B 2 247 ? 25.012 92.487 18.023 1.00 29.15 354 GLY B N 1
ATOM 2193 C CA . GLY B 2 247 ? 25.350 93.886 17.865 1.00 28.26 354 GLY B CA 1
ATOM 2194 C C . GLY B 2 247 ? 25.682 94.637 19.125 1.00 28.93 354 GLY B C 1
ATOM 2195 O O . GLY B 2 247 ? 25.222 95.749 19.301 1.00 30.31 354 GLY B O 1
ATOM 2196 N N . GLY B 2 248 ? 26.449 94.043 20.018 1.00 27.43 355 GLY B N 1
ATOM 2197 C CA . GLY B 2 248 ? 26.819 94.763 21.221 1.00 28.66 355 GLY B CA 1
ATOM 2198 C C . GLY B 2 248 ? 25.886 94.585 22.380 1.00 29.93 355 GLY B C 1
ATOM 2199 O O . GLY B 2 248 ? 26.226 94.854 23.519 1.00 29.24 355 GLY B O 1
ATOM 2200 N N . LEU B 2 249 ? 24.683 94.146 22.079 1.00 30.70 356 LEU B N 1
ATOM 2201 C CA . LEU B 2 249 ? 23.697 93.895 23.111 1.00 31.50 356 LEU B CA 1
ATOM 2202 C C . LEU B 2 249 ? 23.873 92.478 23.671 1.00 30.52 356 LEU B C 1
ATOM 2203 O O . LEU B 2 249 ? 24.341 91.568 22.975 1.00 30.25 356 LEU B O 1
ATOM 2208 N N . GLU B 2 250 ? 23.500 92.318 24.937 1.00 28.83 357 GLU B N 1
ATOM 2209 C CA . GLU B 2 250 ? 23.576 91.040 25.625 1.00 29.82 357 GLU B CA 1
ATOM 2210 C C . GLU B 2 250 ? 22.231 90.696 26.281 1.00 30.34 357 GLU B C 1
ATOM 2211 O O . GLU B 2 250 ? 21.729 91.456 27.120 1.00 28.76 357 GLU B O 1
ATOM 2217 N N . PHE B 2 251 ? 21.653 89.557 25.880 1.00 30.37 358 PHE B N 1
ATOM 2218 C CA . PHE B 2 251 ? 20.402 89.059 26.448 1.00 29.43 358 PHE B CA 1
ATOM 2219 C C . PHE B 2 251 ? 20.792 87.883 27.337 1.00 30.42 358 PHE B C 1
ATOM 2220 O O . PHE B 2 251 ? 20.942 86.757 26.868 1.00 31.72 358 PHE B O 1
ATOM 2228 N N . PRO B 2 252 ? 20.998 88.139 28.635 1.00 28.49 359 PRO B N 1
ATOM 2229 C CA . PRO B 2 252 ? 21.382 87.075 29.562 1.00 28.36 359 PRO B CA 1
ATOM 2230 C C . PRO B 2 252 ? 20.333 85.995 29.806 1.00 28.94 359 PRO B C 1
ATOM 2231 O O . PRO B 2 252 ? 20.631 85.003 30.478 1.00 28.57 359 PRO B O 1
ATOM 2235 N N . ALA B 2 253 ? 19.120 86.181 29.291 1.00 26.50 360 ALA B N 1
ATOM 2236 C CA . ALA B 2 253 ? 18.061 85.153 29.448 1.00 25.19 360 ALA B CA 1
ATOM 2237 C C . ALA B 2 253 ? 17.406 84.880 28.094 1.00 25.53 360 ALA B C 1
ATOM 2238 O O . ALA B 2 253 ? 16.796 85.748 27.513 1.00 26.36 360 ALA B O 1
ATOM 2240 N N . CYS B 2 254 ? 17.560 83.690 27.552 1.00 25.17 361 CYS B N 1
ATOM 2241 C CA . CYS B 2 254 ? 16.962 83.422 26.259 1.00 26.48 361 CYS B CA 1
ATOM 2242 C C . CYS B 2 254 ? 16.932 81.912 26.017 1.00 28.98 361 CYS B C 1
ATOM 2243 O O . CYS B 2 254 ? 17.725 81.353 25.232 1.00 29.42 361 CYS B O 1
ATOM 2246 N N . PRO B 2 255 ? 16.007 81.224 26.696 1.00 30.00 362 PRO B N 1
ATOM 2247 C CA . PRO B 2 255 ? 15.931 79.780 26.509 1.00 28.65 362 PRO B CA 1
ATOM 2248 C C . PRO B 2 255 ? 15.561 79.411 25.088 1.00 26.58 362 PRO B C 1
ATOM 2249 O O . PRO B 2 255 ? 14.713 80.053 24.468 1.00 26.84 362 PRO B O 1
ATOM 2253 N N . PHE B 2 256 ? 16.232 78.386 24.568 1.00 22.74 363 PHE B N 1
ATOM 2254 C CA . PHE B 2 256 ? 15.981 77.875 23.230 1.00 23.73 363 PHE B CA 1
ATOM 2255 C C . PHE B 2 256 ? 15.931 76.341 23.275 1.00 21.95 363 PHE B C 1
ATOM 2256 O O . PHE B 2 256 ? 16.375 75.710 24.254 1.00 21.60 363 PHE B O 1
ATOM 2264 N N . ASN B 2 257 ? 15.389 75.734 22.223 1.00 20.82 364 ASN B N 1
ATOM 2265 C CA . ASN B 2 257 ? 15.290 74.294 22.203 1.00 18.70 364 ASN B CA 1
ATOM 2266 C C . ASN B 2 257 ? 15.206 73.723 20.804 1.00 19.06 364 ASN B C 1
ATOM 2267 O O . ASN B 2 257 ? 14.864 74.404 19.834 1.00 23.11 364 ASN B O 1
ATOM 2272 N N . GLY B 2 258 ? 15.521 72.442 20.716 1.00 22.45 365 GLY B N 1
ATOM 2273 C CA . GLY B 2 258 ? 15.408 71.731 19.462 1.00 24.36 365 GLY B CA 1
ATOM 2274 C C . GLY B 2 258 ? 14.806 70.396 19.866 1.00 26.55 365 GLY B C 1
ATOM 2275 O O . GLY B 2 258 ? 14.029 70.315 20.816 1.00 26.22 365 GLY B O 1
ATOM 2276 N N . TRP B 2 259 ? 15.136 69.344 19.135 1.00 25.55 366 TRP B N 1
ATOM 2277 C CA . TRP B 2 259 ? 14.673 68.030 19.516 1.00 24.39 366 TRP B CA 1
ATOM 2278 C C . TRP B 2 259 ? 15.910 67.278 19.957 1.00 25.93 366 TRP B C 1
ATOM 2279 O O . TRP B 2 259 ? 17.004 67.830 19.980 1.00 27.63 366 TRP B O 1
ATOM 2290 N N . TYR B 2 260 ? 15.738 66.014 20.314 1.00 22.29 367 TYR B N 1
ATOM 2291 C CA . TYR B 2 260 ? 16.872 65.247 20.802 1.00 22.20 367 TYR B CA 1
ATOM 2292 C C . TYR B 2 260 ? 17.570 64.419 19.749 1.00 22.50 367 TYR B C 1
ATOM 2293 O O . TYR B 2 260 ? 17.001 64.037 18.725 1.00 21.24 367 TYR B O 1
ATOM 2302 N N . MET B 2 261 ? 18.845 64.188 20.005 1.00 22.47 368 MET B N 1
ATOM 2303 C CA . MET B 2 261 ? 19.620 63.321 19.150 1.00 22.26 368 MET B CA 1
ATOM 2304 C C . MET B 2 261 ? 19.775 62.171 20.145 1.00 19.53 368 MET B C 1
ATOM 2305 O O . MET B 2 261 ? 20.258 62.386 21.278 1.00 20.17 368 MET B O 1
ATOM 2310 N N . GLY B 2 262 ? 19.344 60.979 19.734 1.00 19.65 369 GLY B N 1
ATOM 2311 C CA . GLY B 2 262 ? 19.350 59.839 20.626 1.00 18.56 369 GLY B CA 1
ATOM 2312 C C . GLY B 2 262 ? 20.497 59.580 21.575 1.00 20.62 369 GLY B C 1
ATOM 2313 O O . GLY B 2 262 ? 20.285 59.211 22.731 1.00 20.74 369 GLY B O 1
ATOM 2314 N N . THR B 2 263 ? 21.721 59.778 21.092 1.00 19.76 370 THR B N 1
ATOM 2315 C CA . THR B 2 263 ? 22.919 59.496 21.875 1.00 22.07 370 THR B CA 1
ATOM 2316 C C . THR B 2 263 ? 23.100 60.330 23.128 1.00 21.61 370 THR B C 1
ATOM 2317 O O . THR B 2 263 ? 23.907 59.986 23.999 1.00 27.23 370 THR B O 1
ATOM 2321 N N . GLU B 2 264 ? 22.350 61.427 23.221 1.00 22.33 371 GLU B N 1
ATOM 2322 C CA . GLU B 2 264 ? 22.403 62.321 24.378 1.00 23.51 371 GLU B CA 1
ATOM 2323 C C . GLU B 2 264 ? 21.825 61.599 25.575 1.00 23.23 371 GLU B C 1
ATOM 2324 O O . GLU B 2 264 ? 22.465 61.491 26.622 1.00 24.55 371 GLU B O 1
ATOM 2330 N N . ILE B 2 265 ? 20.597 61.113 25.396 1.00 21.50 372 ILE B N 1
ATOM 2331 C CA . ILE B 2 265 ? 19.886 60.368 26.430 1.00 22.48 372 ILE B CA 1
ATOM 2332 C C . ILE B 2 265 ? 20.562 59.009 26.454 1.00 22.51 372 ILE B C 1
ATOM 2333 O O . ILE B 2 265 ? 21.020 58.517 27.502 1.00 23.05 372 ILE B O 1
ATOM 2338 N N . GLY B 2 266 ? 20.657 58.430 25.266 1.00 24.99 373 GLY B N 1
ATOM 2339 C CA . GLY B 2 266 ? 21.254 57.120 25.132 1.00 26.16 373 GLY B CA 1
ATOM 2340 C C . GLY B 2 266 ? 22.574 56.908 25.850 1.00 24.79 373 GLY B C 1
ATOM 2341 O O . GLY B 2 266 ? 22.637 56.186 26.846 1.00 26.72 373 GLY B O 1
ATOM 2342 N N . VAL B 2 267 ? 23.623 57.560 25.353 1.00 24.76 374 VAL B N 1
ATOM 2343 C CA . VAL B 2 267 ? 24.974 57.417 25.867 1.00 22.72 374 VAL B CA 1
ATOM 2344 C C . VAL B 2 267 ? 25.350 58.285 27.053 1.00 23.27 374 VAL B C 1
ATOM 2345 O O . VAL B 2 267 ? 25.893 57.799 28.057 1.00 24.70 374 VAL B O 1
ATOM 2349 N N . ARG B 2 268 ? 25.066 59.581 26.936 1.00 23.50 375 ARG B N 1
ATOM 2350 C CA . ARG B 2 268 ? 25.458 60.536 27.969 1.00 20.37 375 ARG B CA 1
ATOM 2351 C C . ARG B 2 268 ? 24.662 60.524 29.254 1.00 21.13 375 ARG B C 1
ATOM 2352 O O . ARG B 2 268 ? 25.214 60.238 30.321 1.00 19.32 375 ARG B O 1
ATOM 2360 N N . ASP B 2 269 ? 23.367 60.805 29.166 1.00 19.69 376 ASP B N 1
ATOM 2361 C CA . ASP B 2 269 ? 22.541 60.791 30.350 1.00 19.67 376 ASP B CA 1
ATOM 2362 C C . ASP B 2 269 ? 22.486 59.483 31.089 1.00 21.24 376 ASP B C 1
ATOM 2363 O O . ASP B 2 269 ? 22.640 59.467 32.315 1.00 20.03 376 ASP B O 1
ATOM 2368 N N . PHE B 2 270 ? 22.247 58.392 30.357 1.00 22.43 377 PHE B N 1
ATOM 2369 C CA . PHE B 2 270 ? 22.155 57.064 30.970 1.00 24.34 377 PHE B CA 1
ATOM 2370 C C . PHE B 2 270 ? 23.507 56.392 31.260 1.00 25.14 377 PHE B C 1
ATOM 2371 O O . PHE B 2 270 ? 23.756 55.900 32.373 1.00 28.20 377 PHE B O 1
ATOM 2379 N N . CYS B 2 271 ? 24.400 56.370 30.277 1.00 24.98 378 CYS B N 1
ATOM 2380 C CA . CYS B 2 271 ? 25.682 55.688 30.476 1.00 26.97 378 CYS B CA 1
ATOM 2381 C C . CYS B 2 271 ? 26.843 56.383 31.175 1.00 27.11 378 CYS B C 1
ATOM 2382 O O . CYS B 2 271 ? 27.667 55.680 31.747 1.00 28.34 378 CYS B O 1
ATOM 2385 N N . ASP B 2 272 ? 26.923 57.713 31.152 1.00 25.79 379 ASP B N 1
ATOM 2386 C CA . ASP B 2 272 ? 28.016 58.414 31.844 1.00 27.83 379 ASP B CA 1
ATOM 2387 C C . ASP B 2 272 ? 28.079 58.001 33.306 1.00 28.53 379 ASP B C 1
ATOM 2388 O O . ASP B 2 272 ? 27.084 58.047 34.003 1.00 30.61 379 ASP B O 1
ATOM 2393 N N . THR B 2 273 ? 29.245 57.626 33.795 1.00 28.98 380 THR B N 1
ATOM 2394 C CA . THR B 2 273 ? 29.347 57.219 35.188 1.00 30.64 380 THR B CA 1
ATOM 2395 C C . THR B 2 273 ? 28.824 58.290 36.115 1.00 31.54 380 THR B C 1
ATOM 2396 O O . THR B 2 273 ? 28.245 57.984 37.147 1.00 32.68 380 THR B O 1
ATOM 2400 N N . GLN B 2 274 ? 29.040 59.549 35.757 1.00 31.67 381 GLN B N 1
ATOM 2401 C CA . GLN B 2 274 ? 28.582 60.669 36.589 1.00 31.21 381 GLN B CA 1
ATOM 2402 C C . GLN B 2 274 ? 27.144 61.121 36.285 1.00 31.01 381 GLN B C 1
ATOM 2403 O O . GLN B 2 274 ? 26.763 62.255 36.553 1.00 29.06 381 GLN B O 1
ATOM 2409 N N . ARG B 2 275 ? 26.349 60.234 35.712 1.00 29.24 382 ARG B N 1
ATOM 2410 C CA . ARG B 2 275 ? 24.961 60.545 35.407 1.00 28.70 382 ARG B CA 1
ATOM 2411 C C . ARG B 2 275 ? 24.128 59.388 35.925 1.00 30.36 382 ARG B C 1
ATOM 2412 O O . ARG B 2 275 ? 24.364 58.929 37.043 1.00 30.32 382 ARG B O 1
ATOM 2420 N N . TYR B 2 276 ? 23.172 58.908 35.135 1.00 29.49 383 TYR B N 1
ATOM 2421 C CA . TYR B 2 276 ? 22.340 57.808 35.601 1.00 28.94 383 TYR B CA 1
ATOM 2422 C C . TYR B 2 276 ? 23.081 56.477 35.723 1.00 30.39 383 TYR B C 1
ATOM 2423 O O . TYR B 2 276 ? 22.587 55.527 36.341 1.00 27.41 383 TYR B O 1
ATOM 2432 N N . ASN B 2 277 ? 24.271 56.435 35.129 1.00 31.20 384 ASN B N 1
ATOM 2433 C CA . ASN B 2 277 ? 25.155 55.290 35.159 1.00 29.69 384 ASN B CA 1
ATOM 2434 C C . ASN B 2 277 ? 24.529 53.894 35.129 1.00 28.24 384 ASN B C 1
ATOM 2435 O O . ASN B 2 277 ? 24.715 53.107 36.061 1.00 27.07 384 ASN B O 1
ATOM 2440 N N . ILE B 2 278 ? 23.844 53.554 34.045 1.00 30.53 385 ILE B N 1
ATOM 2441 C CA . ILE B 2 278 ? 23.178 52.253 33.958 1.00 29.89 385 ILE B CA 1
ATOM 2442 C C . ILE B 2 278 ? 23.873 51.180 33.123 1.00 32.09 385 ILE B C 1
ATOM 2443 O O . ILE B 2 278 ? 23.286 50.134 32.870 1.00 31.91 385 ILE B O 1
ATOM 2448 N N . LEU B 2 279 ? 25.117 51.411 32.721 1.00 31.27 386 LEU B N 1
ATOM 2449 C CA . LEU B 2 279 ? 25.806 50.466 31.840 1.00 32.71 386 LEU B CA 1
ATOM 2450 C C . LEU B 2 279 ? 26.042 49.064 32.344 1.00 32.32 386 LEU B C 1
ATOM 2451 O O . LEU B 2 279 ? 25.932 48.121 31.576 1.00 31.97 386 LEU B O 1
ATOM 2456 N N . GLU B 2 280 ? 26.376 48.897 33.613 1.00 32.92 387 GLU B N 1
ATOM 2457 C CA . GLU B 2 280 ? 26.596 47.547 34.115 1.00 35.57 387 GLU B CA 1
ATOM 2458 C C . GLU B 2 280 ? 25.285 46.722 34.230 1.00 37.05 387 GLU B C 1
ATOM 2459 O O . GLU B 2 280 ? 25.223 45.571 33.789 1.00 35.54 387 GLU B O 1
ATOM 2465 N N . GLU B 2 281 ? 24.248 47.311 34.823 1.00 38.41 388 GLU B N 1
ATOM 2466 C CA . GLU B 2 281 ? 22.985 46.619 34.984 1.00 39.35 388 GLU B CA 1
ATOM 2467 C C . GLU B 2 281 ? 22.505 46.161 33.622 1.00 37.43 388 GLU B C 1
ATOM 2468 O O . GLU B 2 281 ? 21.959 45.070 33.497 1.00 38.14 388 GLU B O 1
ATOM 2474 N N . VAL B 2 282 ? 22.705 46.973 32.589 1.00 35.11 389 VAL B N 1
ATOM 2475 C CA . VAL B 2 282 ? 22.260 46.559 31.263 1.00 32.96 389 VAL B CA 1
ATOM 2476 C C . VAL B 2 282 ? 23.186 45.475 30.731 1.00 34.88 389 VAL B C 1
ATOM 2477 O O . VAL B 2 282 ? 22.774 44.595 29.966 1.00 34.82 389 VAL B O 1
ATOM 2481 N N . GLY B 2 283 ? 24.447 45.552 31.128 1.00 34.15 390 GLY B N 1
ATOM 2482 C CA . GLY B 2 283 ? 25.396 44.542 30.696 1.00 36.50 390 GLY B CA 1
ATOM 2483 C C . GLY B 2 283 ? 24.972 43.198 31.279 1.00 37.68 390 GLY B C 1
ATOM 2484 O O . GLY B 2 283 ? 24.637 42.258 30.547 1.00 36.45 390 GLY B O 1
ATOM 2485 N N . ARG B 2 284 ? 24.982 43.117 32.611 1.00 37.97 391 ARG B N 1
ATOM 2486 C CA . ARG B 2 284 ? 24.577 41.918 33.323 1.00 39.34 391 ARG B CA 1
ATOM 2487 C C . ARG B 2 284 ? 23.283 41.352 32.759 1.00 39.32 391 ARG B C 1
ATOM 2488 O O . ARG B 2 284 ? 23.253 40.201 32.320 1.00 40.92 391 ARG B O 1
ATOM 2496 N N . ARG B 2 285 ? 22.219 42.151 32.734 1.00 39.83 392 ARG B N 1
ATOM 2497 C CA . ARG B 2 285 ? 20.947 41.670 32.214 1.00 38.80 392 ARG B CA 1
ATOM 2498 C C . ARG B 2 285 ? 20.962 41.268 30.742 1.00 39.44 392 ARG B C 1
ATOM 2499 O O . ARG B 2 285 ? 19.917 41.063 30.131 1.00 41.18 392 ARG B O 1
ATOM 2507 N N . MET B 2 286 ? 22.147 41.160 30.164 1.00 38.90 393 MET B N 1
ATOM 2508 C CA . MET B 2 286 ? 22.267 40.752 28.772 1.00 38.93 393 MET B CA 1
ATOM 2509 C C . MET B 2 286 ? 23.115 39.495 28.754 1.00 38.91 393 MET B C 1
ATOM 2510 O O . MET B 2 286 ? 23.342 38.912 27.694 1.00 37.58 393 MET B O 1
ATOM 2515 N N . GLY B 2 287 ? 23.590 39.106 29.938 1.00 40.11 394 GLY B N 1
ATOM 2516 C CA . GLY B 2 287 ? 24.393 37.907 30.084 1.00 40.97 394 GLY B CA 1
ATOM 2517 C C . GLY B 2 287 ? 25.819 38.098 29.646 1.00 41.58 394 GLY B C 1
ATOM 2518 O O . GLY B 2 287 ? 26.617 37.165 29.685 1.00 42.95 394 GLY B O 1
ATOM 2519 N N . LEU B 2 288 ? 26.151 39.315 29.237 1.00 39.89 395 LEU B N 1
ATOM 2520 C CA . LEU B 2 288 ? 27.497 39.632 28.772 1.00 36.75 395 LEU B CA 1
ATOM 2521 C C . LEU B 2 288 ? 28.565 39.448 29.838 1.00 37.28 395 LEU B C 1
ATOM 2522 O O . LEU B 2 288 ? 28.254 39.383 31.034 1.00 37.20 395 LEU B O 1
ATOM 2527 N N . GLU B 2 289 ? 29.824 39.374 29.387 1.00 36.45 396 GLU B N 1
ATOM 2528 C CA . GLU B 2 289 ? 30.987 39.187 30.268 1.00 38.69 396 GLU B CA 1
ATOM 2529 C C . GLU B 2 289 ? 31.392 40.494 30.924 1.00 38.69 396 GLU B C 1
ATOM 2530 O O . GLU B 2 289 ? 32.501 41.002 30.732 1.00 38.68 396 GLU B O 1
ATOM 2536 N N . THR B 2 290 ? 30.475 41.006 31.716 1.00 37.18 397 THR B N 1
ATOM 2537 C CA . THR B 2 290 ? 30.610 42.241 32.447 1.00 36.64 397 THR B CA 1
ATOM 2538 C C . THR B 2 290 ? 31.892 42.400 33.271 1.00 37.62 397 THR B C 1
ATOM 2539 O O . THR B 2 290 ? 32.158 43.475 33.801 1.00 35.69 397 THR B O 1
ATOM 2543 N N . HIS B 2 291 ? 32.710 41.361 33.371 1.00 37.89 398 HIS B N 1
ATOM 2544 C CA . HIS B 2 291 ? 33.935 41.492 34.147 1.00 40.42 398 HIS B CA 1
ATOM 2545 C C . HIS B 2 291 ? 35.235 41.430 33.337 1.00 39.61 398 HIS B C 1
ATOM 2546 O O . HIS B 2 291 ? 36.330 41.408 33.905 1.00 40.54 398 HIS B O 1
ATOM 2553 N N . THR B 2 292 ? 35.112 41.412 32.010 1.00 38.75 399 THR B N 1
ATOM 2554 C CA . THR B 2 292 ? 36.273 41.413 31.122 1.00 38.67 399 THR B CA 1
ATOM 2555 C C . THR B 2 292 ? 36.036 42.504 30.082 1.00 36.18 399 THR B C 1
ATOM 2556 O O . THR B 2 292 ? 35.180 42.367 29.195 1.00 36.29 399 THR B O 1
ATOM 2560 N N . LEU B 2 293 ? 36.791 43.588 30.205 1.00 34.54 400 LEU B N 1
ATOM 2561 C CA . LEU B 2 293 ? 36.650 44.712 29.293 1.00 33.23 400 LEU B CA 1
ATOM 2562 C C . LEU B 2 293 ? 36.941 44.306 27.862 1.00 31.01 400 LEU B C 1
ATOM 2563 O O . LEU B 2 293 ? 36.342 44.818 26.914 1.00 32.46 400 LEU B O 1
ATOM 2568 N N . ALA B 2 294 ? 37.893 43.400 27.699 1.00 30.51 401 ALA B N 1
ATOM 2569 C CA . ALA B 2 294 ? 38.227 42.980 26.370 1.00 27.79 401 ALA B CA 1
ATOM 2570 C C . ALA B 2 294 ? 37.020 42.293 25.729 1.00 26.12 401 ALA B C 1
ATOM 2571 O O . ALA B 2 294 ? 37.000 42.121 24.510 1.00 26.17 401 ALA B O 1
ATOM 2573 N N . SER B 2 295 ? 36.004 41.909 26.511 1.00 26.69 402 SER B N 1
ATOM 2574 C CA . SER B 2 295 ? 34.855 41.263 25.876 1.00 26.49 402 SER B CA 1
ATOM 2575 C C . SER B 2 295 ? 34.053 42.222 25.030 1.00 25.46 402 SER B C 1
ATOM 2576 O O . SER B 2 295 ? 33.207 41.775 24.268 1.00 26.28 402 SER B O 1
ATOM 2579 N N . LEU B 2 296 ? 34.320 43.522 25.162 1.00 24.88 403 LEU B N 1
ATOM 2580 C CA . LEU B 2 296 ? 33.612 44.568 24.418 1.00 24.56 403 LEU B CA 1
ATOM 2581 C C . LEU B 2 296 ? 32.094 44.676 24.771 1.00 24.15 403 LEU B C 1
ATOM 2582 O O . LEU B 2 296 ? 31.276 45.193 23.989 1.00 26.10 403 LEU B O 1
ATOM 2587 N N . TRP B 2 297 ? 31.750 44.210 25.974 1.00 25.02 404 TRP B N 1
ATOM 2588 C CA . TRP B 2 297 ? 30.390 44.208 26.467 1.00 28.22 404 TRP B CA 1
ATOM 2589 C C . TRP B 2 297 ? 29.777 45.585 26.582 1.00 27.55 404 TRP B C 1
ATOM 2590 O O . TRP B 2 297 ? 28.568 45.733 26.414 1.00 30.49 404 TRP B O 1
ATOM 2601 N N . LYS B 2 298 ? 30.597 46.592 26.873 1.00 25.75 405 LYS B N 1
ATOM 2602 C CA . LYS B 2 298 ? 30.093 47.964 26.994 1.00 26.01 405 LYS B CA 1
ATOM 2603 C C . LYS B 2 298 ? 29.641 48.419 25.626 1.00 26.56 405 LYS B C 1
ATOM 2604 O O . LYS B 2 298 ? 28.561 48.992 25.480 1.00 27.49 405 LYS B O 1
ATOM 2610 N N . ASP B 2 299 ? 30.463 48.145 24.616 1.00 27.65 406 ASP B N 1
ATOM 2611 C CA . ASP B 2 299 ? 30.113 48.533 23.258 1.00 26.96 406 ASP B CA 1
ATOM 2612 C C . ASP B 2 299 ? 28.794 47.883 22.917 1.00 28.43 406 ASP B C 1
ATOM 2613 O O . ASP B 2 299 ? 27.958 48.497 22.267 1.00 27.04 406 ASP B O 1
ATOM 2618 N N . ARG B 2 300 ? 28.633 46.631 23.353 1.00 28.63 407 ARG B N 1
ATOM 2619 C CA . ARG B 2 300 ? 27.455 45.818 23.097 1.00 29.78 407 ARG B CA 1
ATOM 2620 C C . ARG B 2 300 ? 26.195 46.364 23.795 1.00 28.40 407 ARG B C 1
ATOM 2621 O O . ARG B 2 300 ? 25.132 46.522 23.173 1.00 27.88 407 ARG B O 1
ATOM 2629 N N . ALA B 2 301 ? 26.329 46.658 25.086 1.00 26.38 408 ALA B N 1
ATOM 2630 C CA . ALA B 2 301 ? 25.235 47.179 25.887 1.00 28.73 408 ALA B CA 1
ATOM 2631 C C . ALA B 2 301 ? 24.777 48.521 25.337 1.00 30.58 408 ALA B C 1
ATOM 2632 O O . ALA B 2 301 ? 23.651 48.660 24.822 1.00 32.06 408 ALA B O 1
ATOM 2634 N N . VAL B 2 302 ? 25.663 49.508 25.444 1.00 28.51 409 VAL B N 1
ATOM 2635 C CA . VAL B 2 302 ? 25.355 50.844 24.983 1.00 27.97 409 VAL B CA 1
ATOM 2636 C C . VAL B 2 302 ? 24.610 50.884 23.657 1.00 28.52 409 VAL B C 1
ATOM 2637 O O . VAL B 2 302 ? 23.758 51.747 23.458 1.00 31.62 409 VAL B O 1
ATOM 2641 N N . THR B 2 303 ? 24.887 49.968 22.741 1.00 29.10 410 THR B N 1
ATOM 2642 C CA . THR B 2 303 ? 24.141 50.022 21.485 1.00 29.68 410 THR B CA 1
ATOM 2643 C C . THR B 2 303 ? 22.677 49.612 21.676 1.00 30.38 410 THR B C 1
ATOM 2644 O O . THR B 2 303 ? 21.787 50.032 20.918 1.00 29.17 410 THR B O 1
ATOM 2648 N N . GLU B 2 304 ? 22.427 48.782 22.677 1.00 28.07 411 GLU B N 1
ATOM 2649 C CA . GLU B 2 304 ? 21.078 48.356 22.901 1.00 30.16 411 GLU B CA 1
ATOM 2650 C C . GLU B 2 304 ? 20.327 49.494 23.605 1.00 28.80 411 GLU B C 1
ATOM 2651 O O . GLU B 2 304 ? 19.165 49.786 23.283 1.00 28.45 411 GLU B O 1
ATOM 2657 N N . ILE B 2 305 ? 20.984 50.149 24.561 1.00 28.78 412 ILE B N 1
ATOM 2658 C CA . ILE B 2 305 ? 20.345 51.263 25.267 1.00 27.02 412 ILE B CA 1
ATOM 2659 C C . ILE B 2 305 ? 20.002 52.333 24.232 1.00 28.53 412 ILE B C 1
ATOM 2660 O O . ILE B 2 305 ? 18.996 53.031 24.330 1.00 30.30 412 ILE B O 1
ATOM 2665 N N . ASN B 2 306 ? 20.847 52.452 23.225 1.00 28.85 413 ASN B N 1
ATOM 2666 C CA . ASN B 2 306 ? 20.588 53.402 22.169 1.00 27.30 413 ASN B CA 1
ATOM 2667 C C . ASN B 2 306 ? 19.376 52.973 21.350 1.00 27.50 413 ASN B C 1
ATOM 2668 O O . ASN B 2 306 ? 18.534 53.800 21.021 1.00 27.38 413 ASN B O 1
ATOM 2673 N N . VAL B 2 307 ? 19.271 51.690 21.019 1.00 26.04 414 VAL B N 1
ATOM 2674 C CA . VAL B 2 307 ? 18.110 51.218 20.255 1.00 27.12 414 VAL B CA 1
ATOM 2675 C C . VAL B 2 307 ? 16.816 51.378 21.070 1.00 25.47 414 VAL B C 1
ATOM 2676 O O . VAL B 2 307 ? 15.754 51.651 20.517 1.00 25.35 414 VAL B O 1
ATOM 2680 N N . ALA B 2 308 ? 16.930 51.205 22.385 1.00 25.32 415 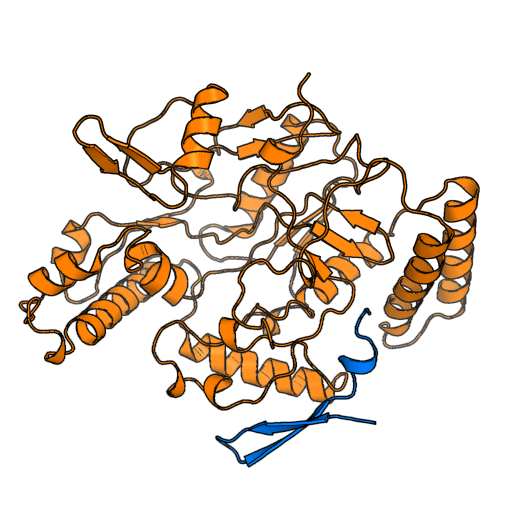ALA B N 1
ATOM 2681 C CA . ALA B 2 308 ? 15.804 51.343 23.288 1.00 26.43 415 ALA B CA 1
ATOM 2682 C C . ALA B 2 308 ? 15.297 52.781 23.151 1.00 28.29 415 ALA B C 1
ATOM 2683 O O . ALA B 2 308 ? 14.151 53.031 22.757 1.00 28.57 415 ALA B O 1
ATOM 2685 N N . VAL B 2 309 ? 16.178 53.729 23.463 1.00 29.39 416 VAL B N 1
ATOM 2686 C CA . VAL B 2 309 ? 15.865 55.158 23.399 1.00 27.73 416 VAL B CA 1
ATOM 2687 C C . VAL B 2 309 ? 15.208 55.517 22.086 1.00 29.23 416 VAL B C 1
ATOM 2688 O O . VAL B 2 309 ? 14.156 56.122 22.066 1.00 29.96 416 VAL B O 1
ATOM 2692 N N . LEU B 2 310 ? 15.816 55.152 20.973 1.00 29.89 417 LEU B N 1
ATOM 2693 C CA . LEU B 2 310 ? 15.210 55.502 19.695 1.00 31.48 417 LEU B CA 1
ATOM 2694 C C . LEU B 2 310 ? 13.850 54.852 19.518 1.00 31.42 417 LEU B C 1
ATOM 2695 O O . LEU B 2 310 ? 12.891 55.517 19.122 1.00 29.32 417 LEU B O 1
ATOM 2700 N N . HIS B 2 311 ? 13.786 53.544 19.799 1.00 29.76 418 HIS B N 1
ATOM 2701 C CA . HIS B 2 311 ? 12.561 52.759 19.680 1.00 30.06 418 HIS B CA 1
ATOM 2702 C C . HIS B 2 311 ? 11.442 53.431 20.464 1.00 27.64 418 HIS B C 1
ATOM 2703 O O . HIS B 2 311 ? 10.380 53.723 19.913 1.00 28.98 418 HIS B O 1
ATOM 2710 N N . SER B 2 312 ? 11.680 53.675 21.749 1.00 26.77 419 SER B N 1
ATOM 2711 C CA . SER B 2 312 ? 10.700 54.338 22.590 1.00 24.96 419 SER B CA 1
ATOM 2712 C C . SER B 2 312 ? 10.172 55.685 22.011 1.00 27.93 419 SER B C 1
ATOM 2713 O O . SER B 2 312 ? 8.954 55.899 21.899 1.00 28.47 419 SER B O 1
ATOM 2716 N N . PHE B 2 313 ? 11.064 56.587 21.634 1.00 27.75 420 PHE B N 1
ATOM 2717 C CA . PHE B 2 313 ? 10.607 57.859 21.084 1.00 29.51 420 PHE B CA 1
ATOM 2718 C C . PHE B 2 313 ? 9.744 57.639 19.844 1.00 30.20 420 PHE B C 1
ATOM 2719 O O . PHE B 2 313 ? 8.719 58.284 19.707 1.00 30.85 420 PHE B O 1
ATOM 2727 N N . GLN B 2 314 ? 10.128 56.739 18.946 1.00 32.78 421 GLN B N 1
ATOM 2728 C CA . GLN B 2 314 ? 9.323 56.517 17.737 1.00 34.86 421 GLN B CA 1
ATOM 2729 C C . GLN B 2 314 ? 7.937 55.942 18.085 1.00 33.86 421 GLN B C 1
ATOM 2730 O O . GLN B 2 314 ? 6.893 56.413 17.615 1.00 32.89 421 GLN B O 1
ATOM 2736 N N . LYS B 2 315 ? 7.948 54.926 18.933 1.00 33.10 422 LYS B N 1
ATOM 2737 C CA . LYS B 2 315 ? 6.735 54.275 19.359 1.00 34.47 422 LYS B CA 1
ATOM 2738 C C . LYS B 2 315 ? 5.780 55.251 20.012 1.00 34.31 422 LYS B C 1
ATOM 2739 O O . LYS B 2 315 ? 4.567 55.137 19.839 1.00 32.29 422 LYS B O 1
ATOM 2745 N N . GLN B 2 316 ? 6.319 56.208 20.759 1.00 34.17 423 GLN B N 1
ATOM 2746 C CA . GLN B 2 316 ? 5.472 57.185 21.431 1.00 33.30 423 GLN B CA 1
ATOM 2747 C C . GLN B 2 316 ? 5.209 58.421 20.610 1.00 33.26 423 GLN B C 1
ATOM 2748 O O . GLN B 2 316 ? 4.630 59.369 21.096 1.00 33.44 423 GLN B O 1
ATOM 2754 N N . ASN B 2 317 ? 5.646 58.409 19.366 1.00 31.65 424 ASN B N 1
ATOM 2755 C CA . ASN B 2 317 ? 5.475 59.556 18.479 1.00 33.56 424 ASN B CA 1
ATOM 2756 C C . ASN B 2 317 ? 6.159 60.866 18.859 1.00 32.69 424 ASN B C 1
ATOM 2757 O O . ASN B 2 317 ? 5.717 61.935 18.452 1.00 32.09 424 ASN B O 1
ATOM 2762 N N . VAL B 2 318 ? 7.235 60.777 19.628 1.00 30.57 425 VAL B N 1
ATOM 2763 C CA . VAL B 2 318 ? 7.989 61.940 20.040 1.00 29.82 425 VAL B CA 1
ATOM 2764 C C . VAL B 2 318 ? 9.142 62.129 19.078 1.00 29.29 425 VAL B C 1
ATOM 2765 O O . VAL B 2 318 ? 9.789 61.173 18.707 1.00 29.96 425 VAL B O 1
ATOM 2769 N N . THR B 2 319 ? 9.417 63.358 18.681 1.00 27.96 426 THR B N 1
ATOM 2770 C CA . THR B 2 319 ? 10.519 63.586 17.754 1.00 25.50 426 THR B CA 1
ATOM 2771 C C . THR B 2 319 ? 11.893 63.260 18.322 1.00 24.87 426 THR B C 1
ATOM 2772 O O . THR B 2 319 ? 12.233 63.650 19.430 1.00 24.70 426 THR B O 1
ATOM 2776 N N . ILE B 2 320 ? 12.680 62.545 17.541 1.00 25.80 427 ILE B N 1
ATOM 2777 C CA . ILE B 2 320 ? 14.030 62.172 17.928 1.00 26.39 427 ILE B CA 1
ATOM 2778 C C . ILE B 2 320 ? 14.827 61.915 16.681 1.00 27.24 427 ILE B C 1
ATOM 2779 O O . ILE B 2 320 ? 14.259 61.666 15.615 1.00 25.15 427 ILE B O 1
ATOM 2784 N N . MET B 2 321 ? 16.147 61.956 16.830 1.00 29.49 428 MET B N 1
ATOM 2785 C CA . MET B 2 321 ? 17.067 61.751 15.720 1.00 30.47 428 MET B CA 1
ATOM 2786 C C . MET B 2 321 ? 18.262 60.933 16.138 1.00 28.32 428 MET B C 1
ATOM 2787 O O . MET B 2 321 ? 18.862 61.155 17.195 1.00 29.35 428 MET B O 1
ATOM 2792 N N . ASP B 2 322 ? 18.615 59.981 15.292 1.00 26.33 429 ASP B N 1
ATOM 2793 C CA . ASP B 2 322 ? 19.755 59.105 15.564 1.00 26.28 429 ASP B CA 1
ATOM 2794 C C . ASP B 2 322 ? 21.017 59.867 15.117 1.00 25.53 429 ASP B C 1
ATOM 2795 O O . ASP B 2 322 ? 20.941 60.752 14.238 1.00 26.14 429 ASP B O 1
ATOM 2800 N N . HIS B 2 323 ? 22.164 59.520 15.723 1.00 24.68 430 HIS B N 1
ATOM 2801 C CA . HIS B 2 323 ? 23.419 60.202 15.426 1.00 24.34 430 HIS B CA 1
ATOM 2802 C C . HIS B 2 323 ? 23.930 60.090 14.007 1.00 24.62 430 HIS B C 1
ATOM 2803 O O . HIS B 2 323 ? 24.622 60.982 13.518 1.00 24.12 430 HIS B O 1
ATOM 2810 N N . HIS B 2 324 ? 23.595 59.014 13.325 1.00 25.31 431 HIS B N 1
ATOM 2811 C CA . HIS B 2 324 ? 24.048 58.862 11.953 1.00 24.03 431 HIS B CA 1
ATOM 2812 C C . HIS B 2 324 ? 23.371 59.858 11.053 1.00 24.30 431 HIS B C 1
ATOM 2813 O O . HIS B 2 324 ? 24.014 60.594 10.329 1.00 25.48 431 HIS B O 1
ATOM 2820 N N . THR B 2 325 ? 22.062 59.896 11.119 1.00 25.12 432 THR B N 1
ATOM 2821 C CA . THR B 2 325 ? 21.291 60.800 10.305 1.00 22.95 432 THR B CA 1
ATOM 2822 C C . THR B 2 325 ? 21.668 62.245 10.645 1.00 24.15 432 THR B C 1
ATOM 2823 O O . THR B 2 325 ? 21.723 63.109 9.764 1.00 24.14 432 THR B O 1
ATOM 2827 N N . ALA B 2 326 ? 21.927 62.492 11.930 1.00 25.94 433 ALA B N 1
ATOM 2828 C CA . ALA B 2 326 ? 22.297 63.814 12.420 1.00 26.86 433 ALA B CA 1
ATOM 2829 C C . ALA B 2 326 ? 23.545 64.260 11.682 1.00 27.83 433 ALA B C 1
ATOM 2830 O O . ALA B 2 326 ? 23.580 65.364 11.118 1.00 29.85 433 ALA B O 1
ATOM 2832 N N . SER B 2 327 ? 24.552 63.372 11.685 1.00 29.00 434 SER B N 1
ATOM 2833 C CA . SER B 2 327 ? 25.846 63.599 11.054 1.00 30.11 434 SER B CA 1
ATOM 2834 C C . SER B 2 327 ? 25.776 63.801 9.571 1.00 28.01 434 SER B C 1
ATOM 2835 O O . SER B 2 327 ? 26.428 64.699 9.052 1.00 28.69 434 SER B O 1
ATOM 2838 N N . GLU B 2 328 ? 25.019 62.984 8.860 1.00 26.25 435 GLU B N 1
ATOM 2839 C CA . GLU B 2 328 ? 24.946 63.205 7.420 1.00 27.39 435 GLU B CA 1
ATOM 2840 C C . GLU B 2 328 ? 24.291 64.557 7.187 1.00 26.04 435 GLU B C 1
ATOM 2841 O O . GLU B 2 328 ? 24.602 65.278 6.234 1.00 27.47 435 GLU B O 1
ATOM 2847 N N . SER B 2 329 ? 23.383 64.907 8.081 1.00 28.53 436 SER B N 1
ATOM 2848 C CA . SER B 2 329 ? 22.671 66.168 7.985 1.00 29.32 436 SER B CA 1
ATOM 2849 C C . SER B 2 329 ? 23.627 67.350 8.143 1.00 27.39 436 SER B C 1
ATOM 2850 O O . SER B 2 329 ? 23.646 68.300 7.334 1.00 26.89 436 SER B O 1
ATOM 2853 N N . PHE B 2 330 ? 24.429 67.296 9.197 1.00 26.72 437 PHE B N 1
ATOM 2854 C CA . PHE B 2 330 ? 25.356 68.371 9.423 1.00 27.90 437 PHE B CA 1
ATOM 2855 C C . PHE B 2 330 ? 26.339 68.502 8.289 1.00 29.20 437 PHE B C 1
ATOM 2856 O O . PHE B 2 330 ? 26.745 69.595 7.965 1.00 30.67 437 PHE B O 1
ATOM 2864 N N . MET B 2 331 ? 26.727 67.384 7.698 1.00 27.73 438 MET B N 1
ATOM 2865 C CA . MET B 2 331 ? 27.676 67.403 6.605 1.00 28.28 438 MET B CA 1
ATOM 2866 C C . MET B 2 331 ? 27.108 68.199 5.453 1.00 30.89 438 MET B C 1
ATOM 2867 O O . MET B 2 331 ? 27.795 69.019 4.844 1.00 32.31 438 MET B O 1
ATOM 2872 N N . LYS B 2 332 ? 25.840 67.974 5.154 1.00 31.93 439 LYS B N 1
ATOM 2873 C CA . LYS B 2 332 ? 25.188 68.701 4.062 1.00 31.15 439 LYS B CA 1
ATOM 2874 C C . LYS B 2 332 ? 25.043 70.187 4.399 1.00 30.78 439 LYS B C 1
ATOM 2875 O O . LYS B 2 332 ? 25.094 71.053 3.517 1.00 30.32 439 LYS B O 1
ATOM 2881 N N . HIS B 2 333 ? 24.843 70.477 5.678 1.00 29.90 440 HIS B N 1
ATOM 2882 C CA . HIS B 2 333 ? 24.702 71.856 6.113 1.00 28.74 440 HIS B CA 1
ATOM 2883 C C . HIS B 2 333 ? 26.012 72.565 5.795 1.00 31.79 440 HIS B C 1
ATOM 2884 O O . HIS B 2 333 ? 26.043 73.577 5.086 1.00 32.11 440 HIS B O 1
ATOM 2891 N N . MET B 2 334 ? 27.097 72.003 6.324 1.00 32.17 441 MET B N 1
ATOM 2892 C CA . MET B 2 334 ? 28.449 72.519 6.149 1.00 31.95 441 MET B CA 1
ATOM 2893 C C . MET B 2 334 ? 28.742 72.900 4.707 1.00 31.54 441 MET B C 1
ATOM 2894 O O . MET B 2 334 ? 29.327 73.939 4.441 1.00 30.13 441 MET B O 1
ATOM 2899 N N . GLN B 2 335 ? 28.341 72.052 3.773 1.00 30.94 442 GLN B N 1
ATOM 2900 C CA . GLN B 2 335 ? 28.566 72.340 2.372 1.00 30.51 442 GLN B CA 1
ATOM 2901 C C . GLN B 2 335 ? 27.698 73.471 1.888 1.00 31.63 442 GLN B C 1
ATOM 2902 O O . GLN B 2 335 ? 28.158 74.298 1.116 1.00 31.71 442 GLN B O 1
ATOM 2908 N N . ASN B 2 336 ? 26.435 73.512 2.316 1.00 29.67 443 ASN B N 1
ATOM 2909 C CA . ASN B 2 336 ? 25.549 74.603 1.901 1.00 31.26 443 ASN B CA 1
ATOM 2910 C C . ASN B 2 336 ? 26.253 75.882 2.300 1.00 30.09 443 ASN B C 1
ATOM 2911 O O . ASN B 2 336 ? 26.386 76.808 1.518 1.00 30.30 443 ASN B O 1
ATOM 2916 N N . GLU B 2 337 ? 26.691 75.869 3.559 1.00 29.65 444 GLU B N 1
ATOM 2917 C CA . GLU B 2 337 ? 27.366 76.950 4.238 1.00 32.03 444 GLU B CA 1
ATOM 2918 C C . GLU B 2 337 ? 28.653 77.435 3.564 1.00 33.42 444 GLU B C 1
ATOM 2919 O O . GLU B 2 337 ? 28.840 78.651 3.349 1.00 32.40 444 GLU B O 1
ATOM 2925 N N . TYR B 2 338 ? 29.551 76.513 3.234 1.00 33.55 445 TYR B N 1
ATOM 2926 C CA . TYR B 2 338 ? 30.782 76.935 2.575 1.00 34.89 445 TYR B CA 1
ATOM 2927 C C . TYR B 2 338 ? 30.408 77.607 1.252 1.00 36.75 445 TYR B C 1
ATOM 2928 O O . TYR B 2 338 ? 30.980 78.646 0.876 1.00 36.43 445 TYR B O 1
ATOM 2937 N N . ARG B 2 339 ? 29.411 77.039 0.579 1.00 36.84 446 ARG B N 1
ATOM 2938 C CA . ARG B 2 339 ? 28.906 77.597 -0.672 1.00 37.96 446 ARG B CA 1
ATOM 2939 C C . ARG B 2 339 ? 28.219 78.946 -0.391 1.00 37.06 446 ARG B C 1
ATOM 2940 O O . ARG B 2 339 ? 28.464 79.947 -1.045 1.00 36.34 446 ARG B O 1
ATOM 2948 N N . ALA B 2 340 ? 27.376 78.967 0.621 1.00 37.57 447 ALA B N 1
ATOM 2949 C CA . ALA B 2 340 ? 26.626 80.163 0.973 1.00 37.09 447 ALA B CA 1
ATOM 2950 C C . ALA B 2 340 ? 27.432 81.328 1.479 1.00 36.39 447 ALA B C 1
ATOM 2951 O O . ALA B 2 340 ? 27.109 82.462 1.174 1.00 37.15 447 ALA B O 1
ATOM 2953 N N . ARG B 2 341 ? 28.463 81.068 2.269 1.00 35.30 448 ARG B N 1
ATOM 2954 C CA . ARG B 2 341 ? 29.250 82.167 2.796 1.00 32.57 448 ARG B CA 1
ATOM 2955 C C . ARG B 2 341 ? 30.690 81.812 3.099 1.00 32.45 448 ARG B C 1
ATOM 2956 O O . ARG B 2 341 ? 31.359 82.505 3.858 1.00 32.38 448 ARG B O 1
ATOM 2964 N N . GLY B 2 342 ? 31.158 80.726 2.491 1.00 31.36 449 GLY B N 1
ATOM 2965 C CA . GLY B 2 342 ? 32.537 80.290 2.657 1.00 32.12 449 GLY B CA 1
ATOM 2966 C C . GLY B 2 342 ? 33.090 80.133 4.065 1.00 34.52 449 GLY B C 1
ATOM 2967 O O . GLY B 2 342 ? 34.027 80.838 4.459 1.00 34.88 449 GLY B O 1
ATOM 2968 N N . GLY B 2 343 ? 32.524 79.186 4.808 1.00 33.43 450 GLY B N 1
ATOM 2969 C CA . GLY B 2 343 ? 32.959 78.928 6.171 1.00 35.32 450 GLY B CA 1
ATOM 2970 C C . GLY B 2 343 ? 31.811 78.381 6.999 1.00 35.49 450 GLY B C 1
ATOM 2971 O O . GLY B 2 343 ? 30.658 78.421 6.562 1.00 35.97 450 GLY B O 1
ATOM 2972 N N . CYS B 2 344 ? 32.136 77.863 8.184 1.00 33.27 451 CYS B N 1
ATOM 2973 C CA . CYS B 2 344 ? 31.158 77.309 9.109 1.00 32.28 451 CYS B CA 1
ATOM 2974 C C . CYS B 2 344 ? 31.907 77.054 10.383 1.00 30.79 451 CYS B C 1
ATOM 2975 O O . CYS B 2 344 ? 32.684 76.127 10.460 1.00 31.16 451 CYS B O 1
ATOM 2978 N N . PRO B 2 345 ? 31.677 77.868 11.413 1.00 28.01 452 PRO B N 1
ATOM 2979 C CA . PRO B 2 345 ? 32.416 77.630 12.659 1.00 27.32 452 PRO B CA 1
ATOM 2980 C C . PRO B 2 345 ? 31.988 76.281 13.163 1.00 28.75 452 PRO B C 1
ATOM 2981 O O . PRO B 2 345 ? 30.835 76.077 13.378 1.00 27.07 452 PRO B O 1
ATOM 2985 N N . ALA B 2 346 ? 32.914 75.352 13.336 1.00 28.44 453 ALA B N 1
ATOM 2986 C CA . ALA B 2 346 ? 32.555 74.005 13.768 1.00 25.10 453 ALA B CA 1
ATOM 2987 C C . ALA B 2 346 ? 33.545 73.461 14.771 1.00 25.10 453 ALA B C 1
ATOM 2988 O O . ALA B 2 346 ? 34.746 73.551 14.556 1.00 25.53 453 ALA B O 1
ATOM 2990 N N . ASP B 2 347 ? 33.046 72.890 15.858 1.00 22.76 454 ASP B N 1
ATOM 2991 C CA . ASP B 2 347 ? 33.905 72.322 16.877 1.00 20.93 454 ASP B CA 1
ATOM 2992 C C . ASP B 2 347 ? 33.779 70.781 16.851 1.00 21.88 454 ASP B C 1
ATOM 2993 O O . ASP B 2 347 ? 32.823 70.175 17.392 1.00 23.35 454 ASP B O 1
ATOM 2998 N N . TRP B 2 348 ? 34.744 70.170 16.176 1.00 20.19 455 TRP B N 1
ATOM 2999 C CA . TRP B 2 348 ? 34.855 68.740 16.014 1.00 20.84 455 TRP B CA 1
ATOM 3000 C C . TRP B 2 348 ? 34.684 67.983 17.340 1.00 18.65 455 TRP B C 1
ATOM 3001 O O . TRP B 2 348 ? 33.921 67.035 17.414 1.00 20.62 455 TRP B O 1
ATOM 3012 N N . ILE B 2 349 ? 35.376 68.395 18.391 1.00 20.44 456 ILE B N 1
ATOM 3013 C CA . ILE B 2 349 ? 35.280 67.689 19.664 1.00 21.57 456 ILE B CA 1
ATOM 3014 C C . ILE B 2 349 ? 33.837 67.543 20.133 1.00 22.70 456 ILE B C 1
ATOM 3015 O O . ILE B 2 349 ? 33.506 66.686 20.947 1.00 24.05 456 ILE B O 1
ATOM 3020 N N . TRP B 2 350 ? 32.959 68.375 19.601 1.00 24.71 457 TRP B N 1
ATOM 3021 C CA . TRP B 2 350 ? 31.574 68.354 20.030 1.00 24.93 457 TRP B CA 1
ATOM 3022 C C . TRP B 2 350 ? 30.693 67.784 18.943 1.00 24.93 457 TRP B C 1
ATOM 3023 O O . TRP B 2 350 ? 29.807 66.990 19.196 1.00 26.45 457 TRP B O 1
ATOM 3034 N N . LEU B 2 351 ? 30.964 68.188 17.713 1.00 24.11 458 LEU B N 1
ATOM 3035 C CA . LEU B 2 351 ? 30.188 67.718 16.585 1.00 22.75 458 LEU B CA 1
ATOM 3036 C C . LEU B 2 351 ? 30.273 66.214 16.325 1.00 23.75 458 LEU B C 1
ATOM 3037 O O . LEU B 2 351 ? 29.508 65.692 15.530 1.00 22.73 458 LEU B O 1
ATOM 3042 N N . VAL B 2 352 ? 31.195 65.508 16.969 1.00 22.50 459 VAL B N 1
ATOM 3043 C CA . VAL B 2 352 ? 31.313 64.070 16.751 1.00 22.75 459 VAL B CA 1
ATOM 3044 C C . VAL B 2 352 ? 30.560 63.337 17.847 1.00 23.24 459 VAL B C 1
ATOM 3045 O O . VAL B 2 352 ? 30.835 63.546 19.041 1.00 21.82 459 VAL B O 1
ATOM 3049 N N . PRO B 2 353 ? 29.598 62.470 17.457 1.00 22.46 460 PRO B N 1
ATOM 3050 C CA . PRO B 2 353 ? 28.766 61.671 18.374 1.00 23.00 460 PRO B CA 1
ATOM 3051 C C . PRO B 2 353 ? 29.660 60.973 19.392 1.00 23.45 460 PRO B C 1
ATOM 3052 O O . PRO B 2 353 ? 30.786 60.611 19.064 1.00 27.00 460 PRO B O 1
ATOM 3056 N N . PRO B 2 354 ? 29.157 60.741 20.618 1.00 23.86 461 PRO B N 1
ATOM 3057 C CA . PRO B 2 354 ? 29.915 60.096 21.693 1.00 22.63 461 PRO B CA 1
ATOM 3058 C C . PRO B 2 354 ? 30.026 58.582 21.572 1.00 23.29 461 PRO B C 1
ATOM 3059 O O . PRO B 2 354 ? 30.480 57.885 22.478 1.00 23.46 461 PRO B O 1
ATOM 3063 N N . VAL B 2 355 ? 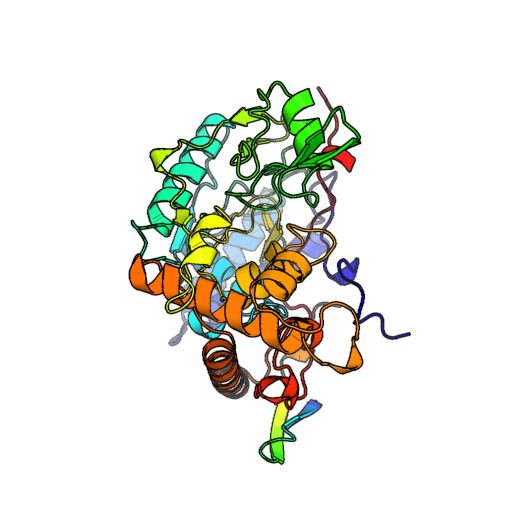29.636 58.097 20.408 1.00 22.96 462 VAL B N 1
ATOM 3064 C CA . VAL B 2 355 ? 29.664 56.684 20.124 1.00 25.41 462 VAL B CA 1
ATOM 3065 C C . VAL B 2 355 ? 29.682 56.646 18.585 1.00 24.66 462 VAL B C 1
ATOM 3066 O O . VAL B 2 355 ? 29.232 57.622 17.948 1.00 24.06 462 VAL B O 1
ATOM 3070 N N . SER B 2 356 ? 30.235 55.565 18.007 1.00 26.05 463 SER B N 1
ATOM 3071 C CA . SER B 2 356 ? 30.330 55.391 16.554 1.00 26.77 463 SER B CA 1
ATOM 3072 C C . SER B 2 356 ? 31.145 56.484 15.864 1.00 25.31 463 SER B C 1
ATOM 3073 O O . SER B 2 356 ? 30.928 56.788 14.682 1.00 26.88 463 SER B O 1
ATOM 3076 N N . GLY B 2 357 ? 32.074 57.068 16.619 1.00 22.74 464 GLY B N 1
ATOM 3077 C CA . GLY B 2 357 ? 32.932 58.115 16.105 1.00 22.55 464 GLY B CA 1
ATOM 3078 C C . GLY B 2 357 ? 33.173 58.108 14.609 1.00 22.51 464 GLY B C 1
ATOM 3079 O O . GLY B 2 357 ? 32.419 58.766 13.874 1.00 23.46 464 GLY B O 1
ATOM 3080 N N . SER B 2 358 ? 34.211 57.379 14.161 1.00 24.83 465 SER B N 1
ATOM 3081 C CA . SER B 2 358 ? 34.595 57.284 12.731 1.00 24.82 465 SER B CA 1
ATOM 3082 C C . SER B 2 358 ? 33.579 56.662 11.753 1.00 25.88 465 SER B C 1
ATOM 3083 O O . SER B 2 358 ? 33.757 56.776 10.534 1.00 24.56 465 SER B O 1
ATOM 3086 N N . ILE B 2 359 ? 32.529 56.008 12.266 1.00 27.78 466 ILE B N 1
ATOM 3087 C CA . ILE B 2 359 ? 31.516 55.428 11.385 1.00 27.43 466 ILE B CA 1
ATOM 3088 C C . ILE B 2 359 ? 30.696 56.593 10.862 1.00 28.17 466 ILE B C 1
ATOM 3089 O O . ILE B 2 359 ? 29.992 56.487 9.852 1.00 29.24 466 ILE B O 1
ATOM 3094 N N . THR B 2 360 ? 30.824 57.711 11.561 1.00 28.91 467 THR B N 1
ATOM 3095 C CA . THR B 2 360 ? 30.130 58.941 11.232 1.00 31.08 467 THR B CA 1
ATOM 3096 C C . THR B 2 360 ? 30.994 59.785 10.296 1.00 29.31 467 THR B C 1
ATOM 3097 O O . THR B 2 360 ? 32.208 59.836 10.442 1.00 31.40 467 THR B O 1
ATOM 3101 N N . PRO B 2 361 ? 30.383 60.481 9.328 1.00 26.39 468 PRO B N 1
ATOM 3102 C CA . PRO B 2 361 ? 31.185 61.292 8.403 1.00 25.71 468 PRO B CA 1
ATOM 3103 C C . PRO B 2 361 ? 31.858 62.555 8.972 1.00 26.75 468 PRO B C 1
ATOM 3104 O O . PRO B 2 361 ? 32.859 63.032 8.434 1.00 27.89 468 PRO B O 1
ATOM 3108 N N . VAL B 2 362 ? 31.331 63.121 10.048 1.00 26.21 469 VAL B N 1
ATOM 3109 C CA . VAL B 2 362 ? 31.947 64.334 10.557 1.00 25.34 469 VAL B CA 1
ATOM 3110 C C . VAL B 2 362 ? 33.292 64.048 11.184 1.00 25.11 469 VAL B C 1
ATOM 3111 O O . VAL B 2 362 ? 34.107 64.951 11.332 1.00 25.64 469 VAL B O 1
ATOM 3115 N N . PHE B 2 363 ? 33.533 62.796 11.539 1.00 21.76 470 PHE B N 1
ATOM 3116 C CA . PHE B 2 363 ? 34.802 62.440 12.160 1.00 22.82 470 PHE B CA 1
ATOM 3117 C C . PHE B 2 363 ? 35.953 62.634 11.199 1.00 23.01 470 PHE B C 1
ATOM 3118 O O . PHE B 2 363 ? 37.036 63.017 11.607 1.00 23.16 470 PHE B O 1
ATOM 3126 N N . HIS B 2 364 ? 35.686 62.398 9.918 1.00 23.43 471 HIS B N 1
ATOM 3127 C CA . HIS B 2 364 ? 36.681 62.510 8.865 1.00 25.56 471 HIS B CA 1
ATOM 3128 C C . HIS B 2 364 ? 36.766 63.862 8.203 1.00 26.82 471 HIS B C 1
ATOM 3129 O O . HIS B 2 364 ? 37.417 64.005 7.189 1.00 26.31 471 HIS B O 1
ATOM 3136 N N . GLN B 2 365 ? 36.105 64.854 8.780 1.00 28.11 472 GLN B N 1
ATOM 3137 C CA . GLN B 2 365 ? 36.075 66.216 8.229 1.00 28.14 472 GLN B CA 1
ATOM 3138 C C . GLN B 2 365 ? 36.858 67.188 9.097 1.00 28.13 472 GLN B C 1
ATOM 3139 O O . GLN B 2 365 ? 36.653 67.253 10.312 1.00 29.55 472 GLN B O 1
ATOM 3145 N N . GLU B 2 366 ? 37.764 67.923 8.465 1.00 26.17 473 GLU B N 1
ATOM 3146 C CA . GLU B 2 366 ? 38.573 68.912 9.155 1.00 25.99 473 GLU B CA 1
ATOM 3147 C C . GLU B 2 366 ? 37.665 70.137 9.378 1.00 28.23 473 GLU B C 1
ATOM 3148 O O . GLU B 2 366 ? 36.881 70.517 8.495 1.00 27.68 473 GLU B O 1
ATOM 3154 N N . MET B 2 367 ? 37.760 70.741 10.557 1.00 29.01 474 MET B N 1
ATOM 3155 C CA . MET B 2 367 ? 36.922 71.878 10.901 1.00 29.83 474 MET B CA 1
ATOM 3156 C C . MET B 2 367 ? 37.679 73.060 11.513 1.00 31.01 474 MET B C 1
ATOM 3157 O O . MET B 2 367 ? 38.749 72.894 12.097 1.00 33.75 474 MET B O 1
ATOM 3162 N N . LEU B 2 368 ? 37.117 74.257 11.387 1.00 31.14 475 LEU B N 1
ATOM 3163 C CA . LEU B 2 368 ? 37.739 75.428 11.957 1.00 29.83 475 LEU B CA 1
ATOM 3164 C C . LEU B 2 368 ? 36.740 75.989 12.943 1.00 28.73 475 LEU B C 1
ATOM 3165 O O . LEU B 2 368 ? 35.638 76.356 12.571 1.00 26.81 475 LEU B O 1
ATOM 3170 N N . ASN B 2 369 ? 37.141 76.054 14.200 1.00 27.33 476 ASN B N 1
ATOM 3171 C CA . ASN B 2 369 ? 36.303 76.550 15.268 1.00 27.74 476 ASN B CA 1
ATOM 3172 C C . ASN B 2 369 ? 36.662 78.000 15.543 1.00 29.24 476 ASN B C 1
ATOM 3173 O O . ASN B 2 369 ? 37.804 78.291 15.890 1.00 30.73 476 ASN B O 1
ATOM 3178 N N . TYR B 2 370 ? 35.697 78.903 15.387 1.00 28.75 477 TYR B N 1
ATOM 3179 C CA . TYR B 2 370 ? 35.918 80.326 15.656 1.00 28.10 477 TYR B CA 1
ATOM 3180 C C . TYR B 2 370 ? 34.612 80.988 16.098 1.00 28.24 477 TYR B C 1
ATOM 3181 O O . TYR B 2 370 ? 33.529 80.575 15.666 1.00 27.78 477 TYR B O 1
ATOM 3190 N N . VAL B 2 371 ? 34.705 81.989 16.966 1.00 28.32 478 VAL B N 1
ATOM 3191 C CA . VAL B 2 371 ? 33.525 82.678 17.475 1.00 30.62 478 VAL B CA 1
ATOM 3192 C C . VAL B 2 371 ? 33.135 83.905 16.661 1.00 30.60 478 VAL B C 1
ATOM 3193 O O . VAL B 2 371 ? 33.871 84.875 16.606 1.00 33.02 478 VAL B O 1
ATOM 3197 N N . LEU B 2 372 ? 31.974 83.865 16.023 1.00 29.65 479 LEU B N 1
ATOM 3198 C CA . LEU B 2 372 ? 31.482 85.001 15.245 1.00 28.80 479 LEU B CA 1
ATOM 3199 C C . LEU B 2 372 ? 30.424 85.718 16.071 1.00 28.08 479 LEU B C 1
ATOM 3200 O O . LEU B 2 372 ? 30.344 85.557 17.287 1.00 30.15 479 LEU B O 1
ATOM 3205 N N . SER B 2 373 ? 29.615 86.520 15.397 1.00 28.40 480 SER B N 1
ATOM 3206 C CA . SER B 2 373 ? 28.558 87.280 16.057 1.00 28.37 480 SER B CA 1
ATOM 3207 C C . SER B 2 373 ? 27.415 87.470 15.074 1.00 27.62 480 SER B C 1
ATOM 3208 O O . SER B 2 373 ? 27.649 87.678 13.891 1.00 26.92 480 SER B O 1
ATOM 3211 N N . PRO B 2 374 ? 26.160 87.354 15.541 1.00 26.04 481 PRO B N 1
ATOM 3212 C CA . PRO B 2 374 ? 25.745 87.057 16.916 1.00 28.56 481 PRO B CA 1
ATOM 3213 C C . PRO B 2 374 ? 26.187 85.663 17.401 1.00 27.51 481 PRO B C 1
ATOM 3214 O O . PRO B 2 374 ? 26.546 84.782 16.603 1.00 28.44 481 PRO B O 1
ATOM 3218 N N . PHE B 2 375 ? 26.123 85.460 18.712 1.00 26.93 482 PHE B N 1
ATOM 3219 C CA . PHE B 2 375 ? 26.623 84.233 19.284 1.00 26.17 482 PHE B CA 1
ATOM 3220 C C . PHE B 2 375 ? 25.942 83.945 20.621 1.00 25.89 482 PHE B C 1
ATOM 3221 O O . PHE B 2 375 ? 25.455 84.863 21.289 1.00 27.36 482 PHE B O 1
ATOM 3229 N N . TYR B 2 376 ? 25.894 82.663 20.994 1.00 25.02 483 TYR B N 1
ATOM 3230 C CA . TYR B 2 376 ? 25.311 82.272 22.279 1.00 23.55 483 TYR B CA 1
ATOM 3231 C C . TYR B 2 376 ? 26.486 81.916 23.211 1.00 24.73 483 TYR B C 1
ATOM 3232 O O . TYR B 2 376 ? 27.141 80.900 23.017 1.00 25.74 483 TYR B O 1
ATOM 3241 N N . TYR B 2 377 ? 26.753 82.742 24.209 1.00 24.17 484 TYR B N 1
ATOM 3242 C CA . TYR B 2 377 ? 27.863 82.501 25.123 1.00 24.90 484 TYR B CA 1
ATOM 3243 C C . TYR B 2 377 ? 27.415 81.773 26.357 1.00 26.60 484 TYR B C 1
ATOM 3244 O O . TYR B 2 377 ? 26.246 81.614 26.584 1.00 29.76 484 TYR B O 1
ATOM 3253 N N . TYR B 2 378 ? 28.372 81.360 27.165 1.00 27.50 485 TYR B N 1
ATOM 3254 C CA . TYR B 2 378 ? 28.096 80.695 28.420 1.00 26.19 485 TYR B CA 1
ATOM 3255 C C . TYR B 2 378 ? 28.107 81.860 29.420 1.00 26.06 485 TYR B C 1
ATOM 3256 O O . TYR B 2 378 ? 28.430 82.977 29.041 1.00 24.53 485 TYR B O 1
ATOM 3265 N N . GLN B 2 379 ? 27.797 81.605 30.686 1.00 25.67 486 GLN B N 1
ATOM 3266 C CA . GLN B 2 379 ? 27.766 82.662 31.690 1.00 27.47 486 GLN B CA 1
ATOM 3267 C C . GLN B 2 379 ? 28.277 82.115 32.999 1.00 28.14 486 GLN B C 1
ATOM 3268 O O . GLN B 2 379 ? 28.272 80.924 33.175 1.00 30.18 486 GLN B O 1
ATOM 3274 N N . ILE B 2 380 ? 28.725 82.954 33.929 1.00 30.26 487 ILE B N 1
ATOM 3275 C CA . ILE B 2 380 ? 29.168 82.428 35.224 1.00 31.49 487 ILE B CA 1
ATOM 3276 C C . ILE B 2 380 ? 27.862 82.000 35.902 1.00 33.84 487 ILE B C 1
ATOM 3277 O O . ILE B 2 380 ? 26.820 82.610 35.674 1.00 33.72 487 ILE B O 1
ATOM 3282 N N . GLU B 2 381 ? 27.884 80.947 36.708 1.00 36.27 488 GLU B N 1
ATOM 3283 C CA . GLU B 2 381 ? 26.650 80.527 37.363 1.00 38.79 488 GLU B CA 1
ATOM 3284 C C . GLU B 2 381 ? 26.209 81.651 38.275 1.00 38.20 488 GLU B C 1
ATOM 3285 O O . GLU B 2 381 ? 26.973 82.126 39.109 1.00 39.08 488 GLU B O 1
ATOM 3291 N N . PRO B 2 382 ? 24.952 82.077 38.141 1.00 38.64 489 PRO B N 1
ATOM 3292 C CA . PRO B 2 382 ? 24.363 83.156 38.933 1.00 37.77 489 PRO B CA 1
ATOM 3293 C C . PRO B 2 382 ? 24.676 83.093 40.425 1.00 38.01 489 PRO B C 1
ATOM 3294 O O . PRO B 2 382 ? 25.239 84.036 40.977 1.00 39.79 489 PRO B O 1
ATOM 3298 N N . TRP B 2 383 ? 24.322 81.992 41.084 1.00 37.76 490 TRP B N 1
ATOM 3299 C CA . TRP B 2 383 ? 24.570 81.904 42.528 1.00 37.66 490 TRP B CA 1
ATOM 3300 C C . TRP B 2 383 ? 26.030 82.218 42.913 1.00 37.76 490 TRP B C 1
ATOM 3301 O O . TRP B 2 383 ? 26.374 82.319 44.088 1.00 36.94 490 TRP B O 1
ATOM 3312 N N . LYS B 2 384 ? 26.884 82.403 41.921 1.00 38.89 491 LYS B N 1
ATOM 3313 C CA . LYS B 2 384 ? 28.274 82.701 42.214 1.00 39.78 491 LYS B CA 1
ATOM 3314 C C . LYS B 2 384 ? 28.550 84.188 42.225 1.00 40.52 491 LYS B C 1
ATOM 3315 O O . LYS B 2 384 ? 29.479 84.639 42.881 1.00 40.15 491 LYS B O 1
ATOM 3321 N N . THR B 2 385 ? 27.744 84.945 41.494 1.00 41.22 492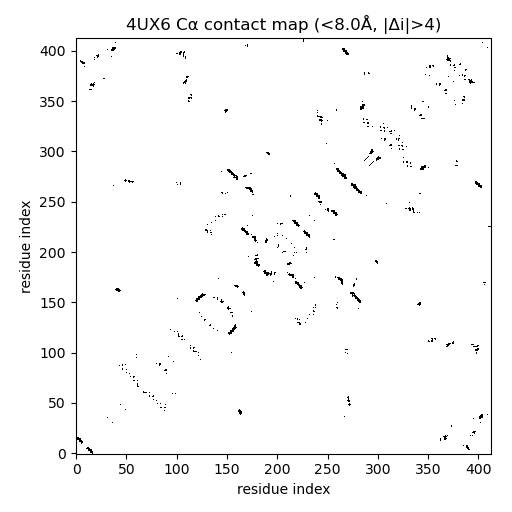 THR B N 1
ATOM 3322 C CA . THR B 2 385 ? 27.936 86.383 41.410 1.00 41.49 492 THR B CA 1
ATOM 3323 C C . THR B 2 385 ? 26.776 87.178 41.978 1.00 41.90 492 THR B C 1
ATOM 3324 O O . THR B 2 385 ? 26.966 88.282 42.478 1.00 42.18 492 THR B O 1
ATOM 3328 N N . HIS B 2 386 ? 25.572 86.629 41.890 1.00 42.06 493 HIS B N 1
ATOM 3329 C CA . HIS B 2 386 ? 24.380 87.307 42.388 1.00 40.34 493 HIS B CA 1
ATOM 3330 C C . HIS B 2 386 ? 24.543 87.959 43.761 1.00 40.86 493 HIS B C 1
ATOM 3331 O O . HIS B 2 386 ? 25.024 87.338 44.702 1.00 40.97 493 HIS B O 1
ATOM 3338 N N . ILE B 2 387 ? 24.121 89.213 43.868 1.00 41.68 494 ILE B N 1
ATOM 3339 C CA . ILE B 2 387 ? 24.187 89.925 45.137 1.00 43.27 494 ILE B CA 1
ATOM 3340 C C . ILE B 2 387 ? 22.798 89.836 45.754 1.00 42.56 494 ILE B C 1
ATOM 3341 O O . ILE B 2 387 ? 21.836 90.372 45.196 1.00 42.96 494 ILE B O 1
ATOM 3346 N N . TRP B 2 388 ? 22.695 89.170 46.907 1.00 42.76 495 TRP B N 1
ATOM 3347 C CA . TRP B 2 388 ? 21.397 88.967 47.564 1.00 44.55 495 TRP B CA 1
ATOM 3348 C C . TRP B 2 388 ? 20.781 90.117 48.335 1.00 44.98 495 TRP B C 1
ATOM 3349 O O . TRP B 2 388 ? 21.471 90.872 49.021 1.00 45.33 495 TRP B O 1
ATOM 3360 N N . GLN B 2 389 ? 19.458 90.216 48.217 1.00 47.48 496 GLN B N 1
ATOM 3361 C CA . GLN B 2 389 ? 18.663 91.237 48.885 1.00 48.82 496 GLN B CA 1
ATOM 3362 C C . GLN B 2 389 ? 19.045 91.333 50.357 1.00 49.58 496 GLN B C 1
ATOM 3363 O O . GLN B 2 389 ? 18.609 92.323 50.981 1.00 50.59 496 GLN B O 1
#